Protein 4I5U (pdb70)

Sequence (358 aa):
GGNPFEGVQLWANNNYYRRSSEVHTLAIPQITDPALRAAASSAAAEVPPSFLWLDTLDKTPLLMEQTLADIRTANKNGGNYAGQFVVYDLPDRDCAALASNGEYSIADGGVAKYKKNYIDTIRQIVVEYSSDIRTLLVIEPDSLANLVTNNLGTPKCANAQSSAYLECIINYAVTQLNLPNVAMYLLDAGHAGWLGWPANLDPAAQLFANVYKNASSPRALRGLATNVANNYNAWSIASPPPYTSPNPNYDEKKHYIEAFAPPLLRNQGFDAKFIVDTGRNGKQPTGQLEEWGHWCNVKGTGFGVRPTANTGHELVDAFVWVKPGGESDGTSDPSAPRFDPHCALPDALQPAPQAGAWFQAYFVQLLTNANPSFL

Nearest PDB structures (foldseek):
  4i5u-assembly1_A  TM=1.003E+00  e=3.311E-80  Mycothermus thermophilus
  4i5r-assembly1_A  TM=1.001E+00  e=5.195E-76  Mycothermus thermophilus
  1oc7-assembly1_A  TM=9.992E-01  e=8.477E-64  Mycothermus thermophilus
  4a05-assembly1_A  TM=9.910E-01  e=1.352E-62  Thermochaetoides thermophila
  2bvw-assembly2_B  TM=9.917E-01  e=2.026E-61  Mycothermus thermophilus

Organism: Hypocrea jecorina (NCBI:txid51453)

Radius of gyration: 19.01 Å; Cα contacts (8 Å, |Δi|>4): 804; chains: 1; bounding box: 44×48×46 Å

Structure (mmCIF, N/CA/C/O backbone):
data_4I5U
#
_entry.id   4I5U
#
_cell.length_a   158.599
_cell.length_b   45.414
_cell.length_c   58.194
_cell.angle_alpha   90.000
_cell.angle_beta   95.470
_cell.angle_gamma   90.000
#
_symmetry.space_group_name_H-M   'C 1 2 1'
#
loop_
_entity.id
_entity.type
_entity.pdbx_description
1 polymer 'Chimeric cel6A'
2 non-polymer 'ACETATE ION'
3 non-polymer 1,2-ETHANEDIOL
4 non-polymer 'TETRAETHYLENE GLYCOL'
5 non-polymer 'TRIETHYLENE GLYCOL'
6 water water
#
loop_
_atom_site.group_PDB
_atom_site.id
_atom_site.type_symbol
_atom_site.label_atom_id
_atom_site.label_alt_id
_atom_site.label_comp_id
_atom_site.label_asym_id
_atom_site.label_entity_id
_atom_site.label_seq_id
_atom_site.pdbx_PDB_ins_code
_atom_site.Cartn_x
_atom_site.Cartn_y
_atom_site.Cartn_z
_atom_site.occupancy
_atom_site.B_iso_or_equiv
_atom_site.auth_seq_id
_atom_site.auth_comp_id
_atom_site.auth_asym_id
_atom_site.auth_atom_id
_atom_site.pdbx_PDB_model_num
ATOM 1 N N A GLY A 1 1 ? -15.319 -12.565 -7.669 0.50 22.31 90 GLY A N 1
ATOM 2 N N B GLY A 1 1 ? -14.327 -13.745 -7.654 0.50 19.34 90 GLY A N 1
ATOM 3 C CA A GLY A 1 1 ? -15.673 -13.980 -7.314 0.50 21.91 90 GLY A CA 1
ATOM 4 C CA B GLY A 1 1 ? -15.778 -13.653 -7.311 0.50 19.91 90 GLY A CA 1
ATOM 5 C C A GLY A 1 1 ? -15.944 -14.191 -5.807 0.50 17.76 90 GLY A C 1
ATOM 6 C C B GLY A 1 1 ? -16.017 -14.063 -5.841 0.50 17.39 90 GLY A C 1
ATOM 7 O O A GLY A 1 1 ? -16.716 -15.107 -5.452 0.50 19.88 90 GLY A O 1
ATOM 8 O O B GLY A 1 1 ? -16.763 -15.009 -5.536 0.50 19.45 90 GLY A O 1
ATOM 9 N N . ASN A 1 2 ? -15.351 -13.329 -4.967 1.00 15.43 91 ASN A N 1
ATOM 10 C CA . ASN A 1 2 ? -15.448 -13.546 -3.506 1.00 12.08 91 ASN A CA 1
ATOM 11 C C . ASN A 1 2 ? -16.895 -13.071 -3.172 1.00 12.52 91 ASN A C 1
ATOM 12 O O . ASN A 1 2 ? -17.206 -11.882 -3.306 1.00 13.13 91 ASN A O 1
ATOM 17 N N . PRO A 1 3 ? -17.768 -13.984 -2.680 1.00 11.62 92 PRO A N 1
ATOM 18 C CA . PRO A 1 3 ? -19.143 -13.554 -2.324 1.00 11.74 92 PRO A CA 1
ATOM 19 C C . PRO A 1 3 ? -19.215 -12.632 -1.177 1.00 11.74 92 PRO A C 1
ATOM 20 O O . PRO A 1 3 ? -20.308 -12.063 -0.960 1.00 12.33 92 PRO A O 1
ATOM 24 N N . PHE A 1 4 ? -18.155 -12.412 -0.414 1.00 10.73 93 PHE A N 1
ATOM 25 C CA . PHE A 1 4 ? -18.170 -11.461 0.662 1.00 11.53 93 PHE A CA 1
ATOM 26 C C . PHE A 1 4 ? -17.798 -10.051 0.202 1.00 12.40 93 PHE A C 1
ATOM 27 O O . PHE A 1 4 ? -17.835 -9.107 0.999 1.00 14.75 93 PHE A O 1
ATOM 35 N N . GLU A 1 5 ? -17.299 -9.972 -1.000 1.00 14.53 94 GLU A N 1
ATOM 36 C CA . GLU A 1 5 ? -16.915 -8.636 -1.508 1.00 17.08 94 GLU A CA 1
ATOM 37 C C . GLU A 1 5 ? -18.218 -7.968 -2.117 1.00 14.34 94 GLU A C 1
ATOM 38 O O . GLU A 1 5 ? -19.086 -8.566 -2.711 1.00 19.21 94 GLU A O 1
ATOM 44 N N . GLY A 1 6 ? -18.351 -6.665 -1.812 1.00 20.16 95 GLY A N 1
ATOM 45 C CA . GLY A 1 6 ? -19.451 -5.849 -2.397 1.00 20.63 95 GLY A CA 1
ATOM 46 C C . GLY A 1 6 ? -20.725 -5.831 -1.553 1.00 21.24 95 GLY A C 1
ATOM 47 O O . GLY A 1 6 ? -21.823 -5.370 -1.994 1.00 22.36 95 GLY A O 1
ATOM 48 N N . VAL A 1 7 ? -20.675 -6.518 -0.380 1.00 16.31 96 VAL A N 1
ATOM 49 C CA . VAL A 1 7 ? -21.853 -6.600 0.484 1.00 14.61 96 VAL A CA 1
ATOM 50 C C . VAL A 1 7 ? -21.474 -6.321 1.927 1.00 13.73 96 VAL A C 1
ATOM 51 O O . VAL A 1 7 ? -20.290 -6.567 2.384 1.00 14.51 96 VAL A O 1
ATOM 55 N N . GLN A 1 8 ? -22.417 -5.862 2.739 1.00 11.45 97 GLN A N 1
ATOM 56 C CA . GLN A 1 8 ? -22.289 -5.901 4.131 1.00 11.84 97 GLN A CA 1
ATOM 57 C C . GLN A 1 8 ? -22.852 -7.200 4.660 1.00 9.78 97 GLN A C 1
ATOM 58 O O . GLN A 1 8 ? -23.678 -7.852 3.964 1.00 11.00 97 GLN A O 1
ATOM 64 N N . LEU A 1 9 ? -22.616 -7.541 5.890 1.00 9.22 98 LEU A N 1
ATOM 65 C CA . LEU A 1 9 ? -23.109 -8.787 6.529 1.00 8.78 98 LEU A CA 1
ATOM 66 C C . LEU A 1 9 ? -24.161 -8.386 7.482 1.00 9.83 98 LEU A C 1
ATOM 67 O O . LEU A 1 9 ? -23.963 -7.477 8.352 1.00 10.26 98 LEU A O 1
ATOM 72 N N . TRP A 1 10 ? -25.348 -9.012 7.428 1.00 10.02 99 TRP A N 1
ATOM 73 C CA . TRP A 1 10 ? -26.413 -8.675 8.326 1.00 10.25 99 TRP A CA 1
ATOM 74 C C . TRP A 1 10 ? -26.175 -9.158 9.761 1.00 9.21 99 TRP A C 1
ATOM 75 O O . TRP A 1 10 ? -25.797 -10.342 9.943 1.00 10.45 99 TRP A O 1
ATOM 86 N N . ALA A 1 11 ? -26.347 -8.339 10.745 1.00 9.47 100 ALA A N 1
ATOM 87 C CA . ALA A 1 11 ? -26.310 -8.709 12.148 1.00 10.01 100 ALA A CA 1
ATOM 88 C C . ALA A 1 11 ? -27.716 -9.048 12.517 1.00 10.19 100 ALA A C 1
ATOM 89 O O . ALA A 1 11 ? -28.649 -8.152 12.480 1.00 11.93 100 ALA A O 1
ATOM 91 N N . ASN A 1 12 ? -28.026 -10.288 12.867 1.00 10.36 101 ASN A N 1
ATOM 92 C CA . ASN A 1 12 ? -29.436 -10.706 12.993 1.00 10.77 101 ASN A CA 1
ATOM 93 C C . ASN A 1 12 ? -30.055 -10.357 14.301 1.00 10.86 101 ASN A C 1
ATOM 94 O O . ASN A 1 12 ? -29.381 -10.133 15.328 1.00 10.97 101 ASN A O 1
ATOM 99 N N . ASN A 1 13 ? -31.383 -10.169 14.220 1.00 12.13 102 ASN A N 1
ATOM 100 C CA A ASN A 1 13 ? -32.137 -9.843 15.460 0.50 13.84 102 ASN A CA 1
ATOM 101 C CA B ASN A 1 13 ? -32.111 -9.766 15.392 0.50 12.34 102 ASN A CA 1
ATOM 102 C C . ASN A 1 13 ? -32.265 -10.877 16.480 1.00 12.90 102 ASN A C 1
ATOM 103 O O . ASN A 1 13 ? -32.620 -10.560 17.639 1.00 13.99 102 ASN A O 1
ATOM 112 N N . TYR A 1 14 ? -32.021 -12.134 16.176 1.00 12.59 103 TYR A N 1
ATOM 113 C CA . TYR A 1 14 ? -32.097 -13.198 17.171 1.00 12.01 103 TYR A CA 1
ATOM 114 C C . TYR A 1 14 ? -30.963 -13.034 18.200 1.00 12.26 103 TYR A C 1
ATOM 115 O O . TYR A 1 14 ? -31.134 -12.975 19.408 1.00 13.12 103 TYR A O 1
ATOM 124 N N . TYR A 1 15 ? -29.734 -12.916 17.700 1.00 11.45 104 TYR A N 1
ATOM 125 C CA . TYR A 1 15 ? -28.569 -12.642 18.576 1.00 10.74 104 TYR A CA 1
ATOM 126 C C . TYR A 1 15 ? -28.716 -11.300 19.261 1.00 10.43 104 TYR A C 1
ATOM 127 O O . TYR A 1 15 ? -28.432 -11.181 20.433 1.00 11.11 104 TYR A O 1
ATOM 136 N N . ARG A 1 16 ? -29.144 -10.300 18.522 1.00 11.43 105 ARG A N 1
ATOM 137 C CA A ARG A 1 16 ? -29.302 -8.989 19.188 0.50 11.96 105 ARG A CA 1
ATOM 138 C CA B ARG A 1 16 ? -29.366 -8.975 19.161 0.50 11.77 105 ARG A CA 1
ATOM 139 C C . ARG A 1 16 ? -30.287 -9.087 20.326 1.00 12.48 105 ARG A C 1
ATOM 140 O O . ARG A 1 16 ? -30.056 -8.470 21.370 1.00 12.77 105 ARG A O 1
ATOM 155 N N . SER A 1 17 ? -31.363 -9.827 20.130 1.00 12.71 106 SER A N 1
ATOM 156 C CA A SER A 1 17 ? -32.382 -9.950 21.239 0.50 13.33 106 SER A CA 1
ATOM 157 C CA B SER A 1 17 ? -32.366 -9.955 21.244 0.50 13.37 106 SER A CA 1
ATOM 158 C C . SER A 1 17 ? -31.804 -10.741 22.366 1.00 13.37 106 SER A C 1
ATOM 159 O O . SER A 1 17 ? -32.124 -10.443 23.561 1.00 13.99 106 SER A O 1
ATOM 164 N N . GLU A 1 18 ? -30.957 -11.779 22.143 1.00 12.96 107 GLU A N 1
ATOM 165 C CA . GLU A 1 18 ? -30.339 -12.429 23.307 1.00 13.11 107 GLU A CA 1
ATOM 166 C C . GLU A 1 18 ? -29.498 -11.440 24.078 1.00 11.84 107 GLU A C 1
ATOM 167 O O . GLU A 1 18 ? -29.526 -11.394 25.294 1.00 13.12 107 GLU A O 1
ATOM 173 N N . VAL A 1 19 ? -28.696 -10.595 23.395 1.00 12.57 108 VAL A N 1
ATOM 174 C CA . VAL A 1 19 ? -27.824 -9.680 24.091 1.00 12.39 108 VAL A CA 1
ATOM 175 C C . VAL A 1 19 ? -28.722 -8.663 24.917 1.00 12.39 108 VAL A C 1
ATOM 176 O O . VAL A 1 19 ? -28.426 -8.370 26.070 1.00 13.38 108 VAL A O 1
ATOM 180 N N . HIS A 1 20 ? -29.644 -8.053 24.195 1.00 12.39 109 HIS A N 1
ATOM 181 C CA . HIS A 1 20 ? -30.443 -6.972 24.807 1.00 14.09 109 HIS A CA 1
ATOM 182 C C . HIS A 1 20 ? -31.408 -7.480 25.840 1.00 14.41 109 HIS A C 1
ATOM 183 O O . HIS A 1 20 ? -31.602 -6.752 26.861 1.00 18.67 109 HIS A O 1
ATOM 190 N N . THR A 1 21 ? -32.046 -8.621 25.684 1.00 15.06 110 THR A N 1
ATOM 191 C CA . THR A 1 21 ? -33.025 -9.090 26.669 1.00 18.44 110 THR A CA 1
ATOM 192 C C . THR A 1 21 ? -32.460 -9.896 27.736 1.00 16.68 110 THR A C 1
ATOM 193 O O . THR A 1 21 ? -32.954 -9.913 28.866 1.00 19.52 110 THR A O 1
ATOM 197 N N . LEU A 1 22 ? -31.351 -10.671 27.464 1.00 16.12 111 LEU A N 1
ATOM 198 C CA . LEU A 1 22 ? -30.796 -11.581 28.460 1.00 15.84 111 LEU A CA 1
ATOM 199 C C . LEU A 1 22 ? -29.536 -11.125 29.052 1.00 16.35 111 LEU A C 1
ATOM 200 O O . LEU A 1 22 ? -29.353 -11.196 30.276 1.00 18.83 111 LEU A O 1
ATOM 205 N N . ALA A 1 23 ? -28.642 -10.521 28.259 1.00 13.41 112 ALA A N 1
ATOM 206 C CA . ALA A 1 23 ? -27.343 -10.184 28.771 1.00 12.91 112 ALA A CA 1
ATOM 207 C C . ALA A 1 23 ? -27.255 -8.837 29.430 1.00 13.96 112 ALA A C 1
ATOM 208 O O . ALA A 1 23 ? -26.720 -8.751 30.551 1.00 15.73 112 ALA A O 1
ATOM 210 N N . ILE A 1 24 ? -27.584 -7.802 28.705 1.00 14.45 113 ILE A N 1
ATOM 211 C CA . ILE A 1 24 ? -27.405 -6.418 29.224 1.00 15.20 113 ILE A CA 1
ATOM 212 C C . ILE A 1 24 ? -28.114 -6.159 30.603 1.00 15.66 113 ILE A C 1
ATOM 213 O O . ILE A 1 24 ? -27.456 -5.570 31.475 1.00 16.65 113 ILE A O 1
ATOM 218 N N . PRO A 1 25 ? -29.304 -6.760 30.784 1.00 15.74 114 PRO A N 1
ATOM 219 C CA . PRO A 1 25 ? -29.931 -6.507 32.129 1.00 16.50 114 PRO A CA 1
ATOM 220 C C . PRO A 1 25 ? -29.151 -7.137 33.248 1.00 20.57 114 PRO A C 1
ATOM 221 O O . PRO A 1 25 ? -29.403 -6.740 34.431 1.00 22.54 114 PRO A O 1
ATOM 225 N N . GLN A 1 26 ? -28.220 -8.053 33.023 1.00 19.11 115 GLN A N 1
ATOM 226 C CA . GLN A 1 26 ? -27.387 -8.611 34.030 1.00 18.84 115 GLN A CA 1
ATOM 227 C C . GLN A 1 26 ? -26.064 -7.887 34.191 1.00 22.07 115 GLN A C 1
ATOM 228 O O . GLN A 1 26 ? -25.247 -8.276 35.043 1.00 27.37 115 GLN A O 1
ATOM 234 N N . ILE A 1 27 ? -25.790 -6.844 33.401 1.00 18.64 116 ILE A N 1
ATOM 235 C CA . ILE A 1 27 ? -24.494 -6.225 33.507 1.00 18.08 116 ILE A CA 1
ATOM 236 C C . ILE A 1 27 ? -24.682 -4.845 34.169 1.00 20.06 116 ILE A C 1
ATOM 237 O O . ILE A 1 27 ? -25.437 -4.033 33.665 1.00 21.30 116 ILE A O 1
ATOM 242 N N . THR A 1 28 ? -23.959 -4.638 35.246 1.00 23.56 117 THR A N 1
ATOM 243 C CA . THR A 1 28 ? -24.080 -3.287 35.912 1.00 24.67 117 THR A CA 1
ATOM 244 C C . THR A 1 28 ? -23.103 -2.212 35.399 1.00 25.09 117 THR A C 1
ATOM 245 O O . THR A 1 28 ? -23.437 -0.998 35.280 1.00 29.22 117 THR A O 1
ATOM 249 N N . ASP A 1 29 ? -21.915 -2.632 35.037 1.00 24.66 118 ASP A N 1
ATOM 250 C CA . ASP A 1 29 ? -20.890 -1.706 34.661 1.00 24.43 118 ASP A CA 1
ATOM 251 C C . ASP A 1 29 ? -21.262 -0.984 33.330 1.00 25.36 118 ASP A C 1
ATOM 252 O O . ASP A 1 29 ? -21.511 -1.646 32.287 1.00 22.11 118 ASP A O 1
ATOM 257 N N . PRO A 1 30 ? -21.289 0.361 33.300 1.00 22.45 119 PRO A N 1
ATOM 258 C CA . PRO A 1 30 ? -21.696 1.044 32.074 1.00 23.09 119 PRO A CA 1
ATOM 259 C C . PRO A 1 30 ? -20.787 0.764 30.913 1.00 20.89 119 PRO A C 1
ATOM 260 O O . PRO A 1 30 ? -21.285 0.616 29.800 1.00 21.85 119 PRO A O 1
ATOM 264 N N . ALA A 1 31 ? -19.472 0.673 31.118 1.00 21.60 120 ALA A N 1
ATOM 265 C CA . ALA A 1 31 ? -18.600 0.403 30.010 1.00 20.75 120 ALA A CA 1
ATOM 266 C C . ALA A 1 31 ? -18.863 -1.003 29.441 1.00 18.46 120 ALA A C 1
ATOM 267 O O . ALA A 1 31 ? -18.791 -1.201 28.220 1.00 18.32 120 ALA A O 1
ATOM 269 N N . LEU A 1 32 ? -19.050 -2.019 30.296 1.00 17.76 121 LEU A N 1
ATOM 270 C CA . LEU A 1 32 ? -19.351 -3.354 29.789 1.00 16.39 121 LEU A CA 1
ATOM 271 C C . LEU A 1 32 ? -20.697 -3.457 29.144 1.00 15.98 121 LEU A C 1
ATOM 272 O O . LEU A 1 32 ? -20.840 -4.167 28.146 1.00 14.94 121 LEU A O 1
ATOM 277 N N . ARG A 1 33 ? -21.708 -2.657 29.593 1.00 16.19 122 ARG A N 1
ATOM 278 C CA . ARG A 1 33 ? -22.963 -2.649 28.915 1.00 15.59 122 ARG A CA 1
ATOM 279 C C . ARG A 1 33 ? -22.813 -2.073 27.504 1.00 16.50 122 ARG A C 1
ATOM 280 O O . ARG A 1 33 ? -23.422 -2.594 26.583 1.00 15.00 122 ARG A O 1
ATOM 288 N N . ALA A 1 34 ? -22.029 -1.011 27.357 1.00 16.44 123 ALA A N 1
ATOM 289 C CA . ALA A 1 34 ? -21.854 -0.471 26.031 1.00 16.30 123 ALA A CA 1
ATOM 290 C C . ALA A 1 34 ? -21.093 -1.444 25.124 1.00 14.65 123 ALA A C 1
ATOM 291 O O . ALA A 1 34 ? -21.427 -1.586 23.955 1.00 15.11 123 ALA A O 1
ATOM 293 N N . ALA A 1 35 ? -20.070 -2.067 25.726 1.00 13.97 124 ALA A N 1
ATOM 294 C CA . ALA A 1 35 ? -19.365 -3.144 24.969 1.00 13.43 124 ALA A CA 1
ATOM 295 C C . ALA A 1 35 ? -20.327 -4.274 24.494 1.00 13.32 124 ALA A C 1
ATOM 296 O O . ALA A 1 35 ? -20.229 -4.730 23.375 1.00 12.30 124 ALA A O 1
ATOM 298 N N . ALA A 1 36 ? -21.250 -4.696 25.345 1.00 12.72 125 ALA A N 1
ATOM 299 C CA . ALA A 1 36 ? -22.209 -5.714 24.978 1.00 11.10 125 ALA A CA 1
ATOM 300 C C . ALA A 1 36 ? -23.085 -5.283 23.882 1.00 11.79 125 ALA A C 1
ATOM 301 O O . ALA A 1 36 ? -23.358 -6.035 22.945 1.00 12.73 125 ALA A O 1
ATOM 303 N N . SER A 1 37 ? -23.534 -4.002 23.922 1.00 13.40 126 SER A N 1
ATOM 304 C CA A SER A 1 37 ? -24.404 -3.518 22.837 0.50 13.38 126 SER A CA 1
ATOM 305 C CA B SER A 1 37 ? -24.361 -3.416 22.821 0.50 13.53 126 SER A CA 1
ATOM 306 C C . SER A 1 37 ? -23.623 -3.479 21.529 1.00 12.36 126 SER A C 1
ATOM 307 O O . SER A 1 37 ? -24.194 -3.788 20.487 1.00 14.45 126 SER A O 1
ATOM 312 N N . ALA A 1 38 ? -22.354 -3.148 21.603 1.00 11.89 127 ALA A N 1
ATOM 313 C CA . ALA A 1 38 ? -21.566 -3.114 20.364 1.00 11.74 127 ALA A CA 1
ATOM 314 C C . ALA A 1 38 ? -21.416 -4.542 19.839 1.00 10.26 127 ALA A C 1
ATOM 315 O O . ALA A 1 38 ? -21.442 -4.812 18.637 1.00 10.51 127 ALA A O 1
ATOM 317 N N . ALA A 1 39 ? -21.095 -5.535 20.721 1.00 9.94 128 ALA A N 1
ATOM 318 C CA . ALA A 1 39 ? -20.968 -6.908 20.274 0.99 9.81 128 ALA A CA 1
ATOM 319 C C . ALA A 1 39 ? -22.203 -7.400 19.540 1.00 10.44 128 ALA A C 1
ATOM 320 O O . ALA A 1 39 ? -22.126 -8.197 18.594 1.00 10.65 128 ALA A O 1
ATOM 322 N N . ALA A 1 40 ? -23.420 -6.955 20.004 1.00 10.57 129 ALA A N 1
ATOM 323 C CA . ALA A 1 40 ? -24.651 -7.361 19.342 1.00 12.26 129 ALA A CA 1
ATOM 324 C C . ALA A 1 40 ? -24.803 -6.815 17.988 1.00 10.84 129 ALA A C 1
ATOM 325 O O . ALA A 1 40 ? -25.668 -7.236 17.205 1.00 13.04 129 ALA A O 1
ATOM 327 N N . GLU A 1 41 ? -23.979 -5.814 17.597 1.00 10.58 130 GLU A N 1
ATOM 328 C CA . GLU A 1 41 ? -23.987 -5.270 16.234 1.00 11.35 130 GLU A CA 1
ATOM 329 C C . GLU A 1 41 ? -22.981 -5.885 15.315 1.00 9.84 130 GLU A C 1
ATOM 330 O O . GLU A 1 41 ? -22.910 -5.535 14.106 1.00 10.70 130 GLU A O 1
ATOM 336 N N . VAL A 1 42 ? -22.168 -6.843 15.817 1.00 9.60 131 VAL A N 1
ATOM 337 C CA . VAL A 1 42 ? -21.170 -7.519 14.963 1.00 8.92 131 VAL A CA 1
ATOM 338 C C . VAL A 1 42 ? -21.907 -8.672 14.268 1.00 9.18 131 VAL A C 1
ATOM 339 O O . VAL A 1 42 ? -22.539 -9.496 14.980 1.00 10.00 131 VAL A O 1
ATOM 343 N N A PRO A 1 43 ? -21.877 -8.762 12.974 0.50 8.58 132 PRO A N 1
ATOM 344 N N B PRO A 1 43 ? -21.800 -8.778 12.957 0.50 7.97 132 PRO A N 1
ATOM 345 C CA A PRO A 1 43 ? -22.770 -9.809 12.291 0.50 9.40 132 PRO A CA 1
ATOM 346 C CA B PRO A 1 43 ? -22.559 -9.825 12.248 0.50 8.36 132 PRO A CA 1
ATOM 347 C C A PRO A 1 43 ? -22.248 -11.255 12.316 0.50 9.15 132 PRO A C 1
ATOM 348 C C B PRO A 1 43 ? -22.030 -11.182 12.643 0.50 7.11 132 PRO A C 1
ATOM 349 O O A PRO A 1 43 ? -21.313 -11.594 11.643 0.50 10.30 132 PRO A O 1
ATOM 350 O O B PRO A 1 43 ? -20.851 -11.435 12.490 0.50 6.71 132 PRO A O 1
ATOM 357 N N . SER A 1 44 ? -22.977 -12.090 12.982 1.00 8.59 133 SER A N 1
ATOM 358 C CA . SER A 1 44 ? -22.632 -13.530 13.172 1.00 7.79 133 SER A CA 1
ATOM 359 C C . SER A 1 44 ? -23.662 -14.366 12.472 1.00 8.09 133 SER A C 1
ATOM 360 O O . SER A 1 44 ? -24.838 -13.964 12.194 1.00 8.97 133 SER A O 1
ATOM 363 N N . PHE A 1 45 ? -23.314 -15.633 12.200 1.00 7.44 134 PHE A N 1
ATOM 364 C CA . PHE A 1 45 ? -24.238 -16.539 11.519 1.00 6.53 134 PHE A CA 1
ATOM 365 C C . PHE A 1 45 ? -25.397 -16.946 12.391 1.00 6.37 134 PHE A C 1
ATOM 366 O O . PHE A 1 45 ? -25.260 -17.100 13.631 1.00 7.34 134 PHE A O 1
ATOM 374 N N . LEU A 1 46 ? -26.538 -17.158 11.734 1.00 6.74 135 LEU A N 1
ATOM 375 C CA . LEU A 1 46 ? -27.769 -17.702 12.442 1.00 7.09 135 LEU A CA 1
ATOM 376 C C . LEU A 1 46 ? -27.814 -19.198 12.121 1.00 6.86 135 LEU A C 1
ATOM 377 O O . LEU A 1 46 ? -27.742 -19.631 10.960 1.00 7.63 135 LEU A O 1
ATOM 382 N N . TRP A 1 47 ? -27.919 -20.016 13.166 1.00 7.08 136 TRP A N 1
ATOM 383 C CA . TRP A 1 47 ? -27.888 -21.474 13.025 1.00 6.94 136 TRP A CA 1
ATOM 384 C C . TRP A 1 47 ? -29.235 -22.071 12.827 1.00 6.93 136 TRP A C 1
ATOM 385 O O . TRP A 1 47 ? -30.140 -21.857 13.654 1.00 8.96 136 TRP A O 1
ATOM 396 N N . LEU A 1 48 ? -29.399 -22.858 11.805 1.00 7.06 137 LEU A N 1
ATOM 397 C CA . LEU A 1 48 ? -30.641 -23.556 11.522 1.00 8.19 137 LEU A CA 1
ATOM 398 C C . LEU A 1 48 ? -30.526 -24.945 11.983 1.00 7.54 137 LEU A C 1
ATOM 399 O O . LEU A 1 48 ? -30.516 -25.924 11.195 1.00 9.97 137 LEU A O 1
ATOM 404 N N . ASP A 1 49 ? -30.475 -25.145 13.295 1.00 7.56 138 ASP A N 1
ATOM 405 C CA . ASP A 1 49 ? -30.127 -26.456 13.834 1.00 8.24 138 ASP A CA 1
ATOM 406 C C . ASP A 1 49 ? -31.344 -27.336 14.057 1.00 8.58 138 ASP A C 1
ATOM 407 O O . ASP A 1 49 ? -31.112 -28.505 14.465 1.00 10.53 138 ASP A O 1
ATOM 412 N N . THR A 1 50 ? -32.526 -26.887 13.758 1.00 8.59 139 THR A N 1
ATOM 413 C CA . THR A 1 50 ? -33.759 -27.731 13.736 1.00 8.96 139 THR A CA 1
ATOM 414 C C . THR A 1 50 ? -34.587 -27.272 12.564 1.00 9.02 139 THR A C 1
ATOM 415 O O . THR A 1 50 ? -34.456 -26.106 12.115 1.00 9.29 139 THR A O 1
ATOM 419 N N . LEU A 1 51 ? -35.557 -28.086 12.146 1.00 9.31 140 LEU A N 1
ATOM 420 C CA . LEU A 1 51 ? -36.516 -27.617 11.152 1.00 9.38 140 LEU A CA 1
ATOM 421 C C . LEU A 1 51 ? -37.276 -26.427 11.680 1.00 9.69 140 LEU A C 1
ATOM 422 O O . LEU A 1 51 ? -37.696 -25.542 10.917 1.00 9.72 140 LEU A O 1
ATOM 427 N N . ASP A 1 52 ? -37.588 -26.426 12.975 1.00 11.17 141 ASP A N 1
ATOM 428 C CA . ASP A 1 52 ? -38.321 -25.279 13.569 1.00 12.18 141 ASP A CA 1
ATOM 429 C C . ASP A 1 52 ? -37.547 -24.040 13.560 1.00 12.56 141 ASP A C 1
ATOM 430 O O . ASP A 1 52 ? -38.193 -22.970 13.858 1.00 13.19 141 ASP A O 1
ATOM 435 N N . LYS A 1 53 ? -36.305 -23.993 13.153 1.00 10.90 142 LYS A N 1
ATOM 436 C CA . LYS A 1 53 ? -35.572 -22.716 12.928 1.00 11.63 142 LYS A CA 1
ATOM 437 C C . LYS A 1 53 ? -35.688 -22.236 11.589 1.00 11.41 142 LYS A C 1
ATOM 438 O O . LYS A 1 53 ? -35.300 -21.053 11.303 1.00 12.08 142 LYS A O 1
ATOM 444 N N . THR A 1 54 ? -36.224 -22.988 10.647 1.00 10.81 143 THR A N 1
ATOM 445 C CA . THR A 1 54 ? -36.333 -22.485 9.297 1.00 12.61 143 THR A CA 1
ATOM 446 C C . THR A 1 54 ? -37.242 -21.284 9.166 1.00 12.53 143 THR A C 1
ATOM 447 O O . THR A 1 54 ? -36.905 -20.393 8.365 1.00 13.20 143 THR A O 1
ATOM 451 N N . PRO A 1 55 ? -38.275 -21.107 9.923 1.00 11.03 144 PRO A N 1
ATOM 452 C CA . PRO A 1 55 ? -39.017 -19.829 9.897 1.00 12.51 144 PRO A CA 1
ATOM 453 C C . PRO A 1 55 ? -38.156 -18.702 10.242 1.00 12.11 144 PRO A C 1
ATOM 454 O O . PRO A 1 55 ? -38.439 -17.541 9.789 1.00 12.74 144 PRO A O 1
ATOM 458 N N . LEU A 1 56 ? -37.185 -18.848 11.137 1.00 10.41 145 LEU A N 1
ATOM 459 C CA A LEU A 1 56 ? -36.202 -17.787 11.544 0.50 11.28 145 LEU A CA 1
ATOM 460 C CA B LEU A 1 56 ? -36.426 -17.766 11.547 0.50 10.79 145 LEU A CA 1
ATOM 461 C C . LEU A 1 56 ? -35.420 -17.433 10.379 1.00 10.27 145 LEU A C 1
ATOM 462 O O . LEU A 1 56 ? -35.081 -16.229 10.185 1.00 10.83 145 LEU A O 1
ATOM 471 N N . MET A 1 57 ? -35.013 -18.344 9.491 1.00 9.61 146 MET A N 1
ATOM 472 C CA . MET A 1 57 ? -34.252 -18.004 8.274 1.00 9.28 146 MET A CA 1
ATOM 473 C C . MET A 1 57 ? -35.175 -17.095 7.411 1.00 9.23 146 MET A C 1
ATOM 474 O O . MET A 1 57 ? -34.692 -16.087 6.905 1.00 9.14 146 MET A O 1
ATOM 479 N N . GLU A 1 58 ? -36.427 -17.477 7.248 1.00 8.35 147 GLU A N 1
ATOM 480 C CA . GLU A 1 58 ? -37.316 -16.684 6.424 1.00 8.74 147 GLU A CA 1
ATOM 481 C C . GLU A 1 58 ? -37.513 -15.299 7.028 1.00 9.00 147 GLU A C 1
ATOM 482 O O . GLU A 1 58 ? -37.497 -14.324 6.220 1.00 9.90 147 GLU A O 1
ATOM 488 N N . GLN A 1 59 ? -37.708 -15.175 8.311 1.00 9.74 148 GLN A N 1
ATOM 489 C CA . GLN A 1 59 ? -37.870 -13.859 8.918 1.00 9.88 148 GLN A CA 1
ATOM 490 C C . GLN A 1 59 ? -36.627 -13.048 8.765 1.00 8.87 148 GLN A C 1
ATOM 491 O O . GLN A 1 59 ? -36.722 -11.801 8.564 1.00 9.87 148 GLN A O 1
ATOM 497 N N . THR A 1 60 ? -35.445 -13.632 8.879 1.00 8.67 149 THR A N 1
ATOM 498 C CA . THR A 1 60 ? -34.234 -12.917 8.772 1.00 8.58 149 THR A CA 1
ATOM 499 C C . THR A 1 60 ? -34.063 -12.365 7.350 1.00 8.53 149 THR A C 1
ATOM 500 O O . THR A 1 60 ? -33.697 -11.178 7.128 1.00 8.93 149 THR A O 1
ATOM 504 N N . LEU A 1 61 ? -34.352 -13.177 6.334 1.00 8.28 150 LEU A N 1
ATOM 505 C CA . LEU A 1 61 ? -34.256 -12.748 4.961 1.00 7.81 150 LEU A CA 1
ATOM 506 C C . LEU A 1 61 ? -35.340 -11.702 4.697 1.00 7.92 150 LEU A C 1
ATOM 507 O O . LEU A 1 61 ? -35.043 -10.743 3.908 1.00 9.36 150 LEU A O 1
ATOM 512 N N . ALA A 1 62 ? -36.511 -11.792 5.295 1.00 8.06 151 ALA A N 1
ATOM 513 C CA . ALA A 1 62 ? -37.483 -10.675 5.118 1.00 8.99 151 ALA A CA 1
ATOM 514 C C . ALA A 1 62 ? -36.922 -9.409 5.700 1.00 9.29 151 ALA A C 1
ATOM 515 O O . ALA A 1 62 ? -37.111 -8.307 5.060 1.00 9.41 151 ALA A O 1
ATOM 517 N N . ASP A 1 63 ? -36.254 -9.438 6.845 1.00 9.18 152 ASP A N 1
ATOM 518 C CA . ASP A 1 63 ? -35.662 -8.225 7.391 1.00 9.85 152 ASP A CA 1
ATOM 519 C C . ASP A 1 63 ? -34.590 -7.711 6.512 1.00 9.24 152 ASP A C 1
ATOM 520 O O . ASP A 1 63 ? -34.496 -6.459 6.298 1.00 8.97 152 ASP A O 1
ATOM 525 N N . ILE A 1 64 ? -33.778 -8.575 5.874 1.00 8.61 153 ILE A N 1
ATOM 526 C CA . ILE A 1 64 ? -32.775 -8.146 4.962 1.00 8.57 153 ILE A CA 1
ATOM 527 C C . ILE A 1 64 ? -33.367 -7.522 3.698 1.00 8.42 153 ILE A C 1
ATOM 528 O O . ILE A 1 64 ? -32.858 -6.502 3.210 1.00 8.99 153 ILE A O 1
ATOM 533 N N . ARG A 1 65 ? -34.419 -8.1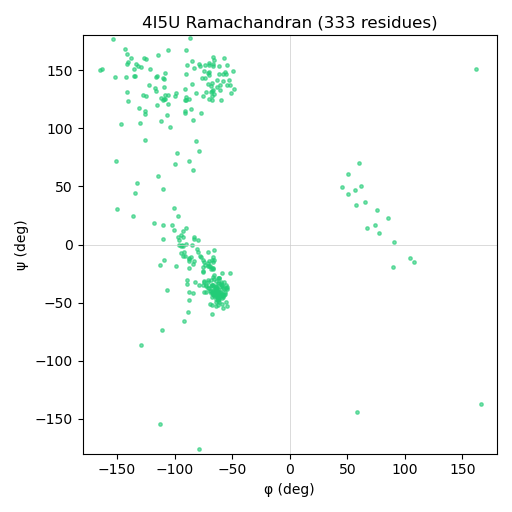06 3.135 1.00 8.07 154 ARG A N 1
ATOM 534 C CA . ARG A 1 65 ? -35.080 -7.538 1.945 1.00 7.96 154 ARG A CA 1
ATOM 535 C C . ARG A 1 65 ? -35.532 -6.093 2.318 1.00 7.90 154 ARG A C 1
ATOM 536 O O . ARG A 1 65 ? -35.322 -5.186 1.508 1.00 8.80 154 ARG A O 1
ATOM 544 N N . THR A 1 66 ? -36.122 -5.885 3.469 1.00 8.63 155 THR A N 1
ATOM 545 C CA . THR A 1 66 ? -36.569 -4.526 3.804 1.00 9.65 155 THR A CA 1
ATOM 546 C C . THR A 1 66 ? -35.341 -3.650 3.856 1.00 9.66 155 THR A C 1
ATOM 547 O O . THR A 1 66 ? -35.336 -2.513 3.284 1.00 10.22 155 THR A O 1
ATOM 551 N N . ALA A 1 67 ? -34.304 -4.045 4.528 1.00 9.79 156 ALA A N 1
ATOM 552 C CA . ALA A 1 67 ? -33.074 -3.211 4.672 1.00 10.18 156 ALA A CA 1
ATOM 553 C C . ALA A 1 67 ? -32.544 -2.935 3.278 1.00 9.98 156 ALA A C 1
ATOM 554 O O . ALA A 1 67 ? -32.156 -1.747 2.995 1.00 11.53 156 ALA A O 1
ATOM 556 N N . ASN A 1 68 ? -32.489 -3.867 2.336 1.00 9.68 157 ASN A N 1
ATOM 557 C CA . ASN A 1 68 ? -31.902 -3.686 1.042 1.00 9.53 157 ASN A CA 1
ATOM 558 C C . ASN A 1 68 ? -32.779 -2.865 0.135 1.00 10.27 157 ASN A C 1
ATOM 559 O O . ASN A 1 68 ? -32.231 -2.072 -0.657 1.00 11.64 157 ASN A O 1
ATOM 564 N N . LYS A 1 69 ? -34.082 -2.975 0.220 1.00 10.18 158 LYS A N 1
ATOM 565 C CA . LYS A 1 69 ? -34.926 -2.045 -0.589 1.00 10.95 158 LYS A CA 1
ATOM 566 C C . LYS A 1 69 ? -34.762 -0.631 -0.067 1.00 11.08 158 LYS A C 1
ATOM 567 O O . LYS A 1 69 ? -35.033 0.311 -0.874 1.00 13.85 158 LYS A O 1
ATOM 573 N N . ASN A 1 70 ? -34.321 -0.424 1.118 1.00 10.53 159 ASN A N 1
ATOM 574 C CA . ASN A 1 70 ? -34.008 0.892 1.730 1.00 11.96 159 ASN A CA 1
ATOM 575 C C . ASN A 1 70 ? -32.555 1.191 1.638 1.00 13.94 159 ASN A C 1
ATOM 576 O O . ASN A 1 70 ? -32.071 2.090 2.343 1.00 17.52 159 ASN A O 1
ATOM 581 N N . GLY A 1 71 ? -31.819 0.631 0.709 1.00 13.54 160 GLY A N 1
ATOM 582 C CA . GLY A 1 71 ? -30.422 1.080 0.432 1.00 15.18 160 GLY A CA 1
ATOM 583 C C . GLY A 1 71 ? -29.392 0.164 0.953 1.00 15.53 160 GLY A C 1
ATOM 584 O O . GLY A 1 71 ? -28.207 0.339 0.669 1.00 17.88 160 GLY A O 1
ATOM 585 N N . GLY A 1 72 ? -29.738 -0.799 1.782 1.00 13.66 161 GLY A N 1
ATOM 586 C CA . GLY A 1 72 ? -28.758 -1.736 2.252 1.00 14.82 161 GLY A CA 1
ATOM 587 C C . GLY A 1 72 ? -28.246 -2.600 1.107 1.00 13.57 161 GLY A C 1
ATOM 588 O O . GLY A 1 72 ? -28.806 -2.757 0.036 1.00 14.49 161 GLY A O 1
ATOM 589 N N . ASN A 1 73 ? -27.105 -3.181 1.404 1.00 13.27 162 ASN A N 1
ATOM 590 C CA . ASN A 1 73 ? -26.473 -4.139 0.558 1.00 14.13 162 ASN A CA 1
ATOM 591 C C . ASN A 1 73 ? -26.071 -5.294 1.453 1.00 12.94 162 ASN A C 1
ATOM 592 O O . ASN A 1 73 ? -24.929 -5.798 1.319 1.00 14.38 162 ASN A O 1
ATOM 597 N N . TYR A 1 74 ? -26.993 -5.829 2.219 1.00 9.79 163 TYR A N 1
ATOM 598 C CA . TYR A 1 74 ? -26.667 -6.915 3.153 1.00 8.79 163 TYR A CA 1
ATOM 599 C C . TYR A 1 74 ? -26.834 -8.252 2.516 1.00 8.19 163 TYR A C 1
ATOM 600 O O . TYR A 1 74 ? -27.728 -8.501 1.727 1.00 9.07 163 TYR A O 1
ATOM 609 N N . ALA A 1 75 ? -25.955 -9.150 2.969 1.00 8.95 164 ALA A N 1
ATOM 610 C CA . ALA A 1 75 ? -26.067 -10.616 2.748 1.00 8.20 164 ALA A CA 1
ATOM 611 C C . ALA A 1 75 ? -26.446 -11.289 4.063 1.00 8.26 164 ALA A C 1
ATOM 612 O O . ALA A 1 75 ? -26.035 -10.894 5.147 1.00 8.98 164 ALA A O 1
ATOM 614 N N . GLY A 1 76 ? -27.200 -12.365 3.888 1.00 8.03 165 GLY A N 1
ATOM 615 C CA . GLY A 1 76 ? -27.559 -13.207 5.062 1.00 8.65 165 GLY A CA 1
ATOM 616 C C . GLY A 1 76 ? -26.484 -14.299 5.270 1.00 7.41 165 GLY A C 1
ATOM 617 O O . GLY A 1 76 ? -25.771 -14.678 4.338 1.00 8.10 165 GLY A O 1
ATOM 618 N N . GLN A 1 77 ? -26.408 -14.727 6.548 1.00 7.38 166 GLN A N 1
ATOM 619 C CA . GLN A 1 77 ? -25.394 -15.738 6.975 1.00 7.26 166 GLN A CA 1
ATOM 620 C C . GLN A 1 77 ? -26.127 -16.798 7.747 1.00 6.41 166 GLN A C 1
ATOM 621 O O . GLN A 1 77 ? -26.659 -16.521 8.828 1.00 6.76 166 GLN A O 1
ATOM 627 N N . PHE A 1 78 ? -26.132 -18.026 7.269 1.00 6.32 167 PHE A N 1
ATOM 628 C CA . PHE A 1 78 ? -26.839 -19.133 7.947 1.00 6.62 167 PHE A CA 1
ATOM 629 C C . PHE A 1 78 ? -25.972 -20.379 7.990 1.00 6.14 167 PHE A C 1
ATOM 630 O O . PHE A 1 78 ? -25.225 -20.675 7.052 1.00 6.72 167 PHE A O 1
ATOM 638 N N . VAL A 1 79 ? -26.215 -21.182 9.029 1.00 5.88 168 VAL A N 1
ATOM 639 C CA . VAL A 1 79 ? -25.610 -22.510 9.166 1.00 6.09 168 VAL A CA 1
ATOM 640 C C . VAL A 1 79 ? -26.671 -23.588 8.940 1.00 6.82 168 VAL A C 1
ATOM 641 O O . VAL A 1 79 ? -27.681 -23.590 9.672 1.00 7.23 168 VAL A O 1
ATOM 645 N N . VAL A 1 80 ? -26.405 -24.487 8.021 1.00 6.44 169 VAL A N 1
ATOM 646 C CA . VAL A 1 80 ? -27.275 -25.681 7.734 1.00 6.96 169 VAL A CA 1
ATOM 647 C C . VAL A 1 80 ? -26.717 -26.807 8.640 1.00 7.04 169 VAL A C 1
ATOM 648 O O . VAL A 1 80 ? -25.521 -27.145 8.514 1.00 7.16 169 VAL A O 1
ATOM 652 N N . TYR A 1 81 ? -27.496 -27.247 9.622 1.00 6.26 170 TYR A N 1
ATOM 653 C CA . TYR A 1 81 ? -26.923 -28.129 10.676 1.00 7.20 170 TYR A CA 1
ATOM 654 C C . TYR A 1 81 ? -28.033 -29.050 11.217 1.00 6.54 170 TYR A C 1
ATOM 655 O O . TYR A 1 81 ? -28.471 -28.915 12.354 1.00 7.62 170 TYR A O 1
ATOM 664 N N . ASP A 1 82 ? -28.437 -30.027 10.392 1.00 6.80 171 ASP A N 1
ATOM 665 C CA . ASP A 1 82 ? -29.479 -30.938 10.837 1.00 7.15 171 ASP A CA 1
ATOM 666 C C . ASP A 1 82 ? -29.351 -32.343 10.230 1.00 7.19 171 ASP A C 1
ATOM 667 O O . ASP A 1 82 ? -30.384 -32.994 10.042 1.00 7.61 171 ASP A O 1
ATOM 672 N N . LEU A 1 83 ? -28.152 -32.811 9.937 1.00 7.04 172 LEU A N 1
ATOM 673 C CA . LEU A 1 83 ? -28.008 -34.179 9.384 1.00 6.93 172 LEU A CA 1
ATOM 674 C C . LEU A 1 83 ? -28.624 -35.182 10.309 1.00 7.37 172 LEU A C 1
ATOM 675 O O . LEU A 1 83 ? -28.580 -35.054 11.535 1.00 7.34 172 LEU A O 1
ATOM 680 N N . PRO A 1 84 ? -29.156 -36.283 9.735 1.00 7.18 173 PRO A N 1
ATOM 681 C CA . PRO A 1 84 ? -29.588 -37.410 10.591 1.00 7.79 173 PRO A CA 1
ATOM 682 C C . PRO A 1 84 ? -28.349 -38.059 11.171 1.00 7.75 173 PRO A C 1
ATOM 683 O O . PRO A 1 84 ? -27.316 -38.126 10.563 1.00 8.42 173 PRO A O 1
ATOM 687 N N . ASP A 1 85 ? -28.540 -38.591 12.399 1.00 7.77 174 ASP A N 1
ATOM 688 C CA . ASP A 1 85 ? -27.384 -39.139 13.173 1.00 8.23 174 ASP A CA 1
ATOM 689 C C . ASP A 1 85 ? -26.243 -38.098 13.227 1.00 8.18 174 ASP A C 1
ATOM 690 O O . ASP A 1 85 ? -25.072 -38.395 13.044 1.00 8.82 174 ASP A O 1
ATOM 695 N N . ARG A 1 86 ? -26.705 -36.865 13.486 1.00 8.45 175 ARG A N 1
ATOM 696 C CA . ARG A 1 86 ? -25.767 -35.700 13.560 1.00 7.82 175 ARG A CA 1
ATOM 697 C C . ARG A 1 86 ? -24.693 -35.935 14.543 1.00 7.65 175 ARG A C 1
ATOM 698 O O . ARG A 1 86 ? -24.920 -36.571 15.631 1.00 8.94 175 ARG A O 1
ATOM 706 N N . ASP A 1 87 ? -23.518 -35.426 14.294 1.00 7.16 176 ASP A N 1
ATOM 707 C CA . ASP A 1 87 ? -22.422 -35.483 15.283 1.00 7.71 176 ASP A CA 1
ATOM 708 C C . ASP A 1 87 ? -22.037 -36.888 15.616 1.00 7.61 176 ASP A C 1
ATOM 709 O O . ASP A 1 87 ? -21.964 -37.248 16.811 1.00 8.73 176 ASP A O 1
ATOM 714 N N . CYS A 1 88 ? -21.782 -37.735 14.593 1.00 7.92 177 CYS A N 1
ATOM 715 C CA . CYS A 1 88 ? -21.744 -39.178 14.842 1.00 8.15 177 CYS A CA 1
ATOM 716 C C . CYS A 1 88 ? -20.666 -39.580 15.821 1.00 9.27 177 CYS A C 1
ATOM 717 O O . CYS A 1 88 ? -20.856 -40.653 16.448 1.00 10.51 177 CYS A O 1
ATOM 720 N N . ALA A 1 89 ? -19.532 -38.883 15.966 1.00 9.37 178 ALA A N 1
ATOM 721 C CA . ALA A 1 89 ? -18.479 -39.368 16.896 1.00 10.79 178 ALA A CA 1
ATOM 722 C C . ALA A 1 89 ? -18.695 -38.749 18.227 1.00 11.26 178 ALA A C 1
ATOM 723 O O . ALA A 1 89 ? -17.911 -39.097 19.199 1.00 13.72 178 ALA A O 1
ATOM 725 N N . ALA A 1 90 ? -19.581 -37.842 18.474 1.00 11.52 179 ALA A N 1
ATOM 726 C CA . ALA A 1 90 ? -19.682 -37.177 19.781 1.00 11.54 179 ALA A CA 1
ATOM 727 C C . ALA A 1 90 ? -20.359 -38.075 20.751 1.00 12.99 179 ALA A C 1
ATOM 728 O O . ALA A 1 90 ? -21.181 -38.949 20.419 1.00 12.59 179 ALA A O 1
ATOM 730 N N . LEU A 1 91 ? -20.042 -37.854 22.049 1.00 12.01 180 LEU A N 1
ATOM 731 C CA . LEU A 1 91 ? -20.659 -38.593 23.134 1.00 14.04 180 LEU A CA 1
ATOM 732 C C . LEU A 1 91 ? -22.111 -38.231 23.380 1.00 14.64 180 LEU A C 1
ATOM 733 O O . LEU A 1 91 ? -22.888 -38.976 23.968 1.00 16.97 180 LEU A O 1
ATOM 738 N N . ALA A 1 92 ? -22.546 -37.091 22.830 1.00 13.43 181 ALA A N 1
ATOM 739 C CA . ALA A 1 92 ? -23.970 -36.688 22.969 1.00 13.00 181 ALA A CA 1
ATOM 740 C C . ALA A 1 92 ? -24.242 -35.842 21.716 1.00 11.40 181 ALA A C 1
ATOM 741 O O . ALA A 1 92 ? -23.365 -35.088 21.283 1.00 13.56 181 ALA A O 1
ATOM 743 N N . SER A 1 93 ? -25.441 -35.949 21.176 1.00 12.06 182 SER A N 1
ATOM 744 C CA . SER A 1 93 ? -25.880 -35.025 20.105 1.00 10.43 182 SER A CA 1
ATOM 745 C C . SER A 1 93 ? -27.266 -34.550 20.379 1.00 11.79 182 SER A C 1
ATOM 746 O O . SER A 1 93 ? -28.143 -35.314 20.837 1.00 12.99 182 SER A O 1
ATOM 749 N N . ASN A 1 94 ? -27.494 -33.320 20.010 1.00 11.25 183 ASN A N 1
ATOM 750 C CA . ASN A 1 94 ? -28.809 -32.714 20.012 1.00 11.78 183 ASN A CA 1
ATOM 751 C C . ASN A 1 94 ? -29.500 -32.845 18.710 1.00 11.72 183 ASN A C 1
ATOM 752 O O . ASN A 1 94 ? -30.604 -32.199 18.559 1.00 14.93 183 ASN A O 1
ATOM 757 N N . GLY A 1 95 ? -28.990 -33.563 17.712 1.00 9.86 184 GLY A N 1
ATOM 758 C CA . GLY A 1 95 ? -29.720 -33.609 16.440 1.00 9.68 184 GLY A CA 1
ATOM 759 C C . GLY A 1 95 ? -31.072 -34.253 16.606 1.00 9.10 184 GLY A C 1
ATOM 760 O O . GLY A 1 95 ? -31.221 -35.285 17.282 1.00 11.74 184 GLY A O 1
ATOM 761 N N . GLU A 1 96 ? -32.056 -33.746 15.945 1.00 9.09 185 GLU A N 1
ATOM 762 C CA . GLU A 1 96 ? -33.418 -34.250 16.057 1.00 9.73 185 GLU A CA 1
ATOM 763 C C . GLU A 1 96 ? -33.699 -35.447 15.170 1.00 10.02 185 GLU A C 1
ATOM 764 O O . GLU A 1 96 ? -34.748 -36.102 15.423 1.00 11.04 185 GLU A O 1
ATOM 770 N N . TYR A 1 97 ? -32.911 -35.751 14.165 1.00 9.03 186 TYR A N 1
ATOM 771 C CA . TYR A 1 97 ? -33.285 -36.849 13.211 1.00 9.29 186 TYR A CA 1
ATOM 772 C C . TYR A 1 97 ? -32.301 -37.969 13.305 1.00 9.36 186 TYR A C 1
ATOM 773 O O . TYR A 1 97 ? -31.116 -37.837 13.547 1.00 10.09 186 TYR A O 1
ATOM 782 N N . SER A 1 98 ? -32.879 -39.190 13.127 1.00 10.18 187 SER A N 1
ATOM 783 C CA . SER A 1 98 ? -32.132 -40.442 13.189 1.00 11.46 187 SER A CA 1
ATOM 784 C C . SER A 1 98 ? -32.172 -41.166 11.864 1.00 9.87 187 SER A C 1
ATOM 785 O O . SER A 1 98 ? -33.299 -41.269 11.282 1.00 10.98 187 SER A O 1
ATOM 788 N N . ILE A 1 99 ? -31.068 -41.670 11.367 1.00 9.29 188 ILE A N 1
ATOM 789 C CA . ILE A 1 99 ? -31.085 -42.387 10.077 1.00 10.42 188 ILE A CA 1
ATOM 790 C C . ILE A 1 99 ? -32.075 -43.543 10.153 1.00 11.82 188 ILE A C 1
ATOM 791 O O . ILE A 1 99 ? -32.851 -43.751 9.168 1.00 13.22 188 ILE A O 1
ATOM 796 N N . ALA A 1 100 ? -32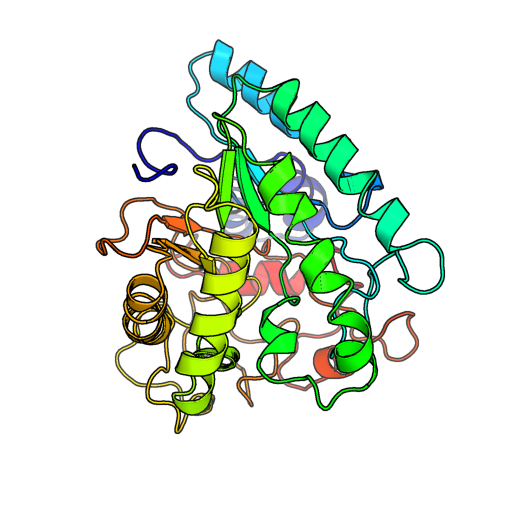.067 -44.266 11.223 1.00 13.00 189 ALA A N 1
ATOM 797 C CA . ALA A 1 100 ? -32.900 -45.493 11.278 1.00 14.11 189 ALA A CA 1
ATOM 798 C C . ALA A 1 100 ? -34.326 -45.161 11.294 1.00 15.62 189 ALA A C 1
ATOM 799 O O . ALA A 1 100 ? -35.133 -46.104 10.878 1.00 21.86 189 ALA A O 1
ATOM 801 N N . ASP A 1 101 ? -34.803 -43.949 11.673 1.00 15.75 190 ASP A N 1
ATOM 802 C CA . ASP A 1 101 ? -36.187 -43.473 11.780 1.00 16.74 190 ASP A CA 1
ATOM 803 C C . ASP A 1 101 ? -36.550 -42.343 10.794 1.00 13.05 190 ASP A C 1
ATOM 804 O O . ASP A 1 101 ? -36.912 -41.230 11.171 1.00 15.17 190 ASP A O 1
ATOM 809 N N . GLY A 1 102 ? -36.410 -42.627 9.526 1.00 12.29 191 GLY A N 1
ATOM 810 C CA . GLY A 1 102 ? -36.863 -41.672 8.511 1.00 11.68 191 GLY A CA 1
ATOM 811 C C . GLY A 1 102 ? -35.932 -40.471 8.395 1.00 10.13 191 GLY A C 1
ATOM 812 O O . GLY A 1 102 ? -36.350 -39.471 7.762 1.00 10.83 191 GLY A O 1
ATOM 813 N N . GLY A 1 103 ? -34.687 -40.553 8.917 1.00 10.16 192 GLY A N 1
ATOM 814 C CA . GLY A 1 103 ? -33.834 -39.316 9.017 1.00 9.91 192 GLY A CA 1
ATOM 815 C C . GLY A 1 103 ? -33.452 -38.803 7.650 1.00 9.16 192 GLY A C 1
ATOM 816 O O . GLY A 1 103 ? -33.356 -37.534 7.535 1.00 8.44 192 GLY A O 1
ATOM 817 N N . VAL A 1 104 ? -33.144 -39.597 6.669 1.00 9.24 193 VAL A N 1
ATOM 818 C CA . VAL A 1 104 ? -32.734 -39.128 5.352 1.00 9.29 193 VAL A CA 1
ATOM 819 C C . VAL A 1 104 ? -33.922 -38.412 4.682 1.00 9.87 193 VAL A C 1
ATOM 820 O O . VAL A 1 104 ? -33.759 -37.291 4.138 1.00 8.71 193 VAL A O 1
ATOM 824 N N . ALA A 1 105 ? -35.123 -38.976 4.777 1.00 9.25 194 ALA A N 1
ATOM 825 C CA . ALA A 1 105 ? -36.300 -38.281 4.262 1.00 8.50 194 ALA A CA 1
ATOM 826 C C . ALA A 1 105 ? -36.568 -37.007 5.002 1.00 8.18 194 ALA A C 1
ATOM 827 O O . ALA A 1 105 ? -37.036 -36.016 4.416 1.00 8.43 194 ALA A O 1
ATOM 829 N N . LYS A 1 106 ? -36.388 -36.996 6.316 1.00 8.30 195 LYS A N 1
ATOM 830 C CA . LYS A 1 106 ? -36.571 -35.734 7.066 1.00 8.72 195 LYS A CA 1
ATOM 831 C C . LYS A 1 106 ? -35.515 -34.719 6.613 1.00 8.11 195 LYS A C 1
ATOM 832 O O . LYS A 1 106 ? -35.865 -33.511 6.444 1.00 8.47 195 LYS A O 1
ATOM 838 N N . TYR A 1 107 ? -34.321 -35.127 6.372 1.00 7.58 196 TYR A N 1
ATOM 839 C CA . TYR A 1 107 ? -33.267 -34.179 5.882 1.00 7.40 196 TYR A CA 1
ATOM 840 C C . TYR A 1 107 ? -33.655 -33.661 4.539 1.00 7.07 196 TYR A C 1
ATOM 841 O O . TYR A 1 107 ? -33.485 -32.446 4.279 1.00 7.38 196 TYR A O 1
ATOM 850 N N . LYS A 1 108 ? -34.194 -34.478 3.668 1.00 7.41 197 LYS A N 1
ATOM 851 C CA A LYS A 1 108 ? -34.666 -34.035 2.378 0.50 7.54 197 LYS A CA 1
ATOM 852 C CA B LYS A 1 108 ? -34.643 -34.023 2.367 0.50 7.84 197 LYS A CA 1
ATOM 853 C C . LYS A 1 108 ? -35.680 -32.950 2.528 1.00 7.55 197 LYS A C 1
ATOM 854 O O . LYS A 1 108 ? -35.599 -31.876 1.836 1.00 7.65 197 LYS A O 1
ATOM 865 N N . ASN A 1 109 ? -36.662 -33.126 3.392 1.00 7.52 198 ASN A N 1
ATOM 866 C CA . ASN A 1 109 ? -37.664 -32.053 3.605 1.00 7.61 198 ASN A CA 1
ATOM 867 C C . ASN A 1 109 ? -37.021 -30.786 4.194 1.00 7.36 198 ASN A C 1
ATOM 868 O O . ASN A 1 109 ? -37.447 -29.668 3.831 1.00 7.96 198 ASN A O 1
ATOM 873 N N . TYR A 1 110 ? -36.064 -30.921 5.095 1.00 6.68 199 TYR A N 1
ATOM 874 C CA . TYR A 1 110 ? -35.364 -29.757 5.676 1.00 6.89 199 TYR A CA 1
ATOM 875 C C . TYR A 1 110 ? -34.655 -28.992 4.560 1.00 6.82 199 TYR A C 1
ATOM 876 O O . TYR A 1 110 ? -34.811 -27.764 4.493 1.00 6.87 199 TYR A O 1
ATOM 885 N N . ILE A 1 111 ? -33.890 -29.647 3.705 1.00 6.76 200 ILE A N 1
ATOM 886 C CA . ILE A 1 111 ? -33.256 -28.981 2.602 1.00 6.93 200 ILE A CA 1
ATOM 887 C C . ILE A 1 111 ? -34.269 -28.426 1.628 1.00 7.11 200 ILE A C 1
ATOM 888 O O . ILE A 1 111 ? -34.112 -27.283 1.157 1.00 7.68 200 ILE A O 1
ATOM 893 N N . ASP A 1 112 ? -35.362 -29.149 1.367 1.00 6.81 201 ASP A N 1
ATOM 894 C CA . ASP A 1 112 ? -36.376 -28.637 0.463 1.00 7.44 201 ASP A CA 1
ATOM 895 C C . ASP A 1 112 ? -36.958 -27.357 0.979 1.00 7.57 201 ASP A C 1
ATOM 896 O O . ASP A 1 112 ? -37.305 -26.398 0.225 1.00 8.24 201 ASP A O 1
ATOM 901 N N . THR A 1 113 ? -37.193 -27.287 2.275 1.00 7.51 202 THR A N 1
ATOM 902 C CA . THR A 1 113 ? -37.736 -26.083 2.919 1.00 7.58 202 THR A CA 1
ATOM 903 C C . THR A 1 113 ? -36.726 -24.936 2.766 1.00 7.80 202 THR A C 1
ATOM 904 O O . THR A 1 113 ? -37.161 -23.796 2.368 1.00 8.65 202 THR A O 1
ATOM 908 N N . ILE A 1 114 ? -35.457 -25.140 3.074 1.00 7.02 203 ILE A N 1
ATOM 909 C CA . ILE A 1 114 ? -34.458 -24.102 2.883 1.00 7.06 203 ILE A CA 1
ATOM 910 C C . ILE A 1 114 ? -34.370 -23.708 1.461 1.00 7.07 203 ILE A C 1
ATOM 911 O O . ILE A 1 114 ? -34.308 -22.461 1.163 1.00 7.73 203 ILE A O 1
ATOM 916 N N . ARG A 1 115 ? -34.380 -24.592 0.471 1.00 7.34 204 ARG A N 1
ATOM 917 C CA . ARG A 1 115 ? -34.333 -24.177 -0.931 1.00 7.70 204 ARG A CA 1
ATOM 918 C C . ARG A 1 115 ? -35.521 -23.273 -1.234 1.00 7.42 204 ARG A C 1
ATOM 919 O O . ARG A 1 115 ? -35.292 -22.206 -1.924 1.00 7.54 204 ARG A O 1
ATOM 927 N N . GLN A 1 116 ? -36.716 -23.584 -0.776 1.00 7.83 205 GLN A N 1
ATOM 928 C CA . GLN A 1 116 ? -37.835 -22.680 -1.148 1.00 7.61 205 GLN A CA 1
ATOM 929 C C . GLN A 1 116 ? -37.672 -21.369 -0.497 1.00 7.64 205 GLN A C 1
ATOM 930 O O . GLN A 1 116 ? -38.150 -20.354 -1.120 1.00 8.15 205 GLN A O 1
ATOM 936 N N . ILE A 1 117 ? -37.160 -21.256 0.705 1.00 7.38 206 ILE A N 1
ATOM 937 C CA . ILE A 1 117 ? -36.923 -19.933 1.292 1.00 7.46 206 ILE A CA 1
ATOM 938 C C . ILE A 1 117 ? -35.856 -19.192 0.520 1.00 7.83 206 ILE A C 1
ATOM 939 O O . ILE A 1 117 ? -36.014 -17.924 0.284 1.00 8.14 206 ILE A O 1
ATOM 944 N N . VAL A 1 118 ? -34.769 -19.774 0.099 1.00 8.25 207 VAL A N 1
ATOM 945 C CA . VAL A 1 118 ? -33.715 -19.068 -0.616 1.00 7.63 207 VAL A CA 1
ATOM 946 C C . VAL A 1 118 ? -34.264 -18.677 -1.973 1.00 8.58 207 VAL A C 1
ATOM 947 O O . VAL A 1 118 ? -33.900 -17.547 -2.452 1.00 9.32 207 VAL A O 1
ATOM 951 N N . VAL A 1 119 ? -35.028 -19.475 -2.653 1.00 7.75 208 VAL A N 1
ATOM 952 C CA . VAL A 1 119 ? -35.690 -19.073 -3.913 1.00 8.29 208 VAL A CA 1
ATOM 953 C C . VAL A 1 119 ? -36.681 -17.918 -3.638 1.00 7.36 208 VAL A C 1
ATOM 954 O O . VAL A 1 119 ? -36.737 -16.959 -4.458 1.00 8.35 208 VAL A O 1
ATOM 958 N N . GLU A 1 120 ? -37.438 -17.991 -2.571 1.00 7.95 209 GLU A N 1
ATOM 959 C CA . GLU A 1 120 ? -38.377 -16.900 -2.222 1.00 8.07 209 GLU A CA 1
ATOM 960 C C . GLU A 1 120 ? -37.616 -15.572 -2.117 1.00 7.67 209 GLU A C 1
ATOM 961 O O . GLU A 1 120 ? -38.141 -14.499 -2.510 1.00 8.22 209 GLU A O 1
ATOM 967 N N . TYR A 1 121 ? -36.378 -15.622 -1.643 1.00 7.41 210 TYR A N 1
ATOM 968 C CA . TYR A 1 121 ? -35.470 -14.465 -1.484 1.00 7.76 210 TYR A CA 1
ATOM 969 C C . TYR A 1 121 ? -34.358 -14.519 -2.451 1.00 6.84 210 TYR A C 1
ATOM 970 O O . TYR A 1 121 ? -33.211 -14.241 -2.112 1.00 7.60 210 TYR A O 1
ATOM 979 N N . SER A 1 122 ? -34.649 -14.770 -3.724 1.00 7.37 211 SER A N 1
ATOM 980 C CA A SER A 1 122 ? -33.594 -14.888 -4.734 0.50 9.04 211 SER A CA 1
ATOM 981 C CA B SER A 1 122 ? -33.676 -14.850 -4.806 0.50 7.39 211 SER A CA 1
ATOM 982 C C . SER A 1 122 ? -32.935 -13.557 -4.974 1.00 8.61 211 SER A C 1
ATOM 983 O O . SER A 1 122 ? -31.822 -13.535 -5.578 1.00 10.46 211 SER A O 1
ATOM 988 N N . ASP A 1 123 ? -33.496 -12.437 -4.486 1.00 8.85 212 ASP A N 1
ATOM 989 C CA . ASP A 1 123 ? -32.833 -11.116 -4.533 1.00 8.94 212 ASP A CA 1
ATOM 990 C C . ASP A 1 123 ? -31.771 -10.938 -3.500 1.00 8.51 212 ASP A C 1
ATOM 991 O O . ASP A 1 123 ? -31.095 -9.875 -3.521 1.00 9.90 212 ASP A O 1
ATOM 996 N N . ILE A 1 124 ? -31.620 -11.816 -2.506 1.00 8.17 213 ILE A N 1
ATOM 997 C CA . ILE A 1 124 ? -30.738 -11.633 -1.364 1.00 8.18 213 ILE A CA 1
ATOM 998 C C . ILE A 1 124 ? -29.551 -12.573 -1.418 1.00 8.03 213 ILE A C 1
ATOM 999 O O . ILE A 1 124 ? -29.756 -13.817 -1.504 1.00 8.47 213 ILE A O 1
ATOM 1004 N N . ARG A 1 125 ? -28.346 -12.082 -1.369 1.00 7.57 214 ARG A N 1
ATOM 1005 C CA . ARG A 1 125 ? -27.179 -12.954 -1.351 1.00 8.87 214 ARG A CA 1
ATOM 1006 C C . ARG A 1 125 ? -27.178 -13.683 -0.010 1.00 7.87 214 ARG A C 1
ATOM 1007 O O . ARG A 1 125 ? -27.342 -13.086 1.067 1.00 8.72 214 ARG A O 1
ATOM 1015 N N . THR A 1 126 ? -27.010 -15.008 -0.094 1.00 7.91 215 THR A N 1
ATOM 1016 C CA . THR A 1 126 ? -27.195 -15.955 1.064 1.00 8.24 215 THR A CA 1
ATOM 1017 C C . THR A 1 126 ? -25.929 -16.762 1.193 1.00 7.64 215 THR A C 1
ATOM 1018 O O . THR A 1 126 ? -25.568 -17.549 0.274 1.00 8.86 215 THR A O 1
ATOM 1022 N N . LEU A 1 127 ? -25.246 -16.571 2.305 1.00 7.50 216 LEU A N 1
ATOM 1023 C CA . LEU A 1 127 ? -23.935 -17.203 2.571 1.00 7.39 216 LEU A CA 1
ATOM 1024 C C . LEU A 1 127 ? -24.149 -18.310 3.579 1.00 6.82 216 LEU A C 1
ATOM 1025 O O . LEU A 1 127 ? -24.693 -18.051 4.675 1.00 7.80 216 LEU A O 1
ATOM 1030 N N . LEU A 1 128 ? -23.804 -19.524 3.219 1.00 6.61 217 LEU A N 1
ATOM 1031 C CA . LEU A 1 128 ? -24.152 -20.742 4.055 1.00 6.57 217 LEU A CA 1
ATOM 1032 C C . LEU A 1 128 ? -22.886 -21.482 4.421 1.00 7.20 217 LEU A C 1
ATOM 1033 O O . LEU A 1 128 ? -22.008 -21.749 3.588 1.00 8.19 217 LEU A O 1
ATOM 1038 N N . VAL A 1 129 ? -22.881 -21.885 5.712 1.00 6.04 218 VAL A N 1
ATOM 1039 C CA . VAL A 1 129 ? -21.955 -22.959 6.125 1.00 6.90 218 VAL A CA 1
ATOM 1040 C C . VAL A 1 129 ? -22.725 -24.247 6.153 1.00 6.63 218 VAL A C 1
ATOM 1041 O O . VAL A 1 129 ? -23.808 -24.297 6.762 1.00 7.40 218 VAL A O 1
ATOM 1045 N N . ILE A 1 130 ? -22.199 -25.266 5.537 1.00 6.56 219 ILE A N 1
ATOM 1046 C CA . ILE A 1 130 ? -22.950 -26.522 5.387 1.00 6.67 219 ILE A CA 1
ATOM 1047 C C . ILE A 1 130 ? -22.340 -27.538 6.333 1.00 6.74 219 ILE A C 1
ATOM 1048 O O . ILE A 1 130 ? -21.211 -28.017 6.226 1.00 7.27 219 ILE A O 1
ATOM 1053 N N . GLU A 1 131 ? -23.163 -27.867 7.355 1.00 6.45 220 GLU A N 1
ATOM 1054 C CA . GLU A 1 131 ? -23.019 -29.063 8.207 1.00 6.82 220 GLU A CA 1
ATOM 1055 C C . GLU A 1 131 ? -21.728 -29.152 8.959 1.00 7.15 220 GLU A C 1
ATOM 1056 O O . GLU A 1 131 ? -20.883 -30.055 8.749 1.00 6.83 220 GLU A O 1
ATOM 1062 N N . PRO A 1 132 ? -21.494 -28.310 9.972 1.00 6.79 221 PRO A N 1
ATOM 1063 C CA . PRO A 1 132 ? -20.405 -28.509 10.940 1.00 7.58 221 PRO A CA 1
ATOM 1064 C C . PRO A 1 132 ? -20.411 -29.936 11.493 1.00 6.70 221 PRO A C 1
ATOM 1065 O O . PRO A 1 132 ? -21.458 -30.543 11.676 1.00 7.60 221 PRO A O 1
ATOM 1069 N N . ASP A 1 133 ? -19.234 -30.395 11.822 1.00 7.03 222 ASP A N 1
ATOM 1070 C CA . ASP A 1 133 ? -19.078 -31.694 12.556 1.00 7.82 222 ASP A CA 1
ATOM 1071 C C . ASP A 1 133 ? -19.722 -32.823 11.803 1.00 7.47 222 ASP A C 1
ATOM 1072 O O . ASP A 1 133 ? -20.353 -33.689 12.437 1.00 8.53 222 ASP A O 1
ATOM 1077 N N . SER A 1 134 ? -19.472 -32.921 10.474 1.00 7.51 223 SER A N 1
ATOM 1078 C CA . SER A 1 134 ? -20.071 -33.983 9.677 1.00 7.49 223 SER A CA 1
ATOM 1079 C C . SER A 1 134 ? -18.976 -34.684 8.883 1.00 6.99 223 SER A C 1
ATOM 1080 O O . SER A 1 134 ? -18.401 -35.688 9.357 1.00 7.96 223 SER A O 1
ATOM 1083 N N . LEU A 1 135 ? -18.631 -34.196 7.712 1.00 8.02 224 LEU A N 1
ATOM 1084 C CA . LEU A 1 135 ? -17.629 -34.903 6.843 1.00 8.16 224 LEU A CA 1
ATOM 1085 C C . LEU A 1 135 ? -16.297 -35.072 7.488 1.00 7.99 224 LEU A C 1
ATOM 1086 O O . LEU A 1 135 ? -15.640 -36.077 7.171 1.00 8.48 224 LEU A O 1
ATOM 1091 N N . ALA A 1 136 ? -15.860 -34.155 8.349 1.00 8.05 225 ALA A N 1
ATOM 1092 C CA . ALA A 1 136 ? -14.572 -34.386 8.959 1.00 8.36 225 ALA A CA 1
ATOM 1093 C C . ALA A 1 136 ? -14.492 -35.709 9.706 1.00 8.23 225 ALA A C 1
ATOM 1094 O O . ALA A 1 136 ? -13.442 -36.350 9.807 1.00 8.83 225 ALA A O 1
ATOM 1096 N N . ASN A 1 137 ? -15.635 -36.122 10.279 1.00 8.05 226 ASN A N 1
ATOM 1097 C CA . ASN A 1 137 ? -15.677 -37.446 10.970 1.00 8.60 226 ASN A CA 1
ATOM 1098 C C . ASN A 1 137 ? -15.415 -38.551 10.018 1.00 8.42 226 ASN A C 1
ATOM 1099 O O . ASN A 1 137 ? -14.947 -39.644 10.473 1.00 9.93 226 ASN A O 1
ATOM 1104 N N . LEU A 1 138 ? -15.716 -38.451 8.765 1.00 9.40 227 LEU A N 1
ATOM 1105 C CA . LEU A 1 138 ? -15.531 -39.572 7.814 1.00 10.68 227 LEU A CA 1
ATOM 1106 C C . LEU A 1 138 ? -14.074 -39.660 7.443 1.00 12.00 227 LEU A C 1
ATOM 1107 O O . LEU A 1 138 ? -13.643 -40.694 6.862 1.00 14.61 227 LEU A O 1
ATOM 1112 N N . VAL A 1 139 ? -13.227 -38.699 7.790 1.00 10.60 228 VAL A N 1
ATOM 1113 C CA . VAL A 1 139 ? -11.775 -38.779 7.535 1.00 11.37 228 VAL A CA 1
ATOM 1114 C C . VAL A 1 139 ? -11.161 -39.484 8.721 1.00 11.37 228 VAL A C 1
ATOM 1115 O O . VAL A 1 139 ? -10.330 -40.443 8.454 1.00 14.27 228 VAL A O 1
ATOM 1119 N N . THR A 1 140 ? -11.432 -39.179 9.979 1.00 10.51 229 THR A N 1
ATOM 1120 C CA . THR A 1 140 ? -10.693 -39.713 11.100 1.00 10.67 229 THR A CA 1
ATOM 1121 C C . THR A 1 140 ? -11.476 -40.656 12.006 1.00 11.00 229 THR A C 1
ATOM 1122 O O . THR A 1 140 ? -10.808 -41.287 12.825 1.00 12.36 229 THR A O 1
ATOM 1126 N N . ASN A 1 141 ? -12.805 -40.661 11.952 1.00 10.67 230 ASN A N 1
ATOM 1127 C CA A ASN A 1 141 ? -13.598 -41.321 12.989 0.50 10.35 230 ASN A CA 1
ATOM 1128 C CA B ASN A 1 141 ? -13.599 -41.337 12.979 0.50 10.80 230 ASN A CA 1
ATOM 1129 C C . ASN A 1 141 ? -14.367 -42.512 12.438 1.00 10.55 230 ASN A C 1
ATOM 1130 O O . ASN A 1 141 ? -15.381 -42.876 13.079 1.00 11.21 230 ASN A O 1
ATOM 1139 N N . LEU A 1 142 ? -13.944 -43.095 11.367 1.00 10.86 231 LEU A N 1
ATOM 1140 C CA . LEU A 1 142 ? -14.651 -44.340 10.878 1.00 11.30 231 LEU A CA 1
ATOM 1141 C C . LEU A 1 142 ? -14.490 -45.508 11.864 1.00 12.71 231 LEU A C 1
ATOM 1142 O O . LEU A 1 142 ? -15.287 -46.483 11.654 1.00 14.42 231 LEU A O 1
ATOM 1147 N N . GLY A 1 143 ? -13.609 -45.409 12.811 1.00 12.05 232 GLY A N 1
ATOM 1148 C CA . GLY A 1 143 ? -13.524 -46.500 13.808 1.00 12.72 232 GLY A CA 1
ATOM 1149 C C . GLY A 1 143 ? -14.619 -46.344 14.829 1.00 12.73 232 GLY A C 1
ATOM 1150 O O . GLY A 1 143 ? -14.755 -47.226 15.700 1.00 14.30 232 GLY A O 1
ATOM 1151 N N . THR A 1 144 ? -15.434 -45.259 14.839 1.00 11.26 233 THR A N 1
ATOM 1152 C CA . THR A 1 144 ? -16.545 -45.110 15.742 1.00 10.70 233 THR A CA 1
ATOM 1153 C C . THR A 1 144 ? -17.775 -45.703 15.029 1.00 10.04 233 THR A C 1
ATOM 1154 O O . THR A 1 144 ? -18.076 -45.308 13.911 1.00 9.85 233 THR A O 1
ATOM 1158 N N . PRO A 1 145 ? -18.457 -46.680 15.668 1.00 9.47 234 PRO A N 1
ATOM 1159 C CA . PRO A 1 145 ? -19.526 -47.419 14.922 1.00 9.38 234 PRO A CA 1
ATOM 1160 C C . PRO A 1 145 ? -20.636 -46.513 14.347 1.00 9.10 234 PRO A C 1
ATOM 1161 O O . PRO A 1 145 ? -21.094 -46.751 13.240 1.00 9.22 234 PRO A O 1
ATOM 1165 N N . LYS A 1 146 ? -21.031 -45.471 15.112 1.00 8.42 235 LYS A N 1
ATOM 1166 C CA . LYS A 1 146 ? -22.092 -44.591 14.591 1.00 8.68 235 LYS A CA 1
ATOM 1167 C C . LYS A 1 146 ? -21.632 -43.872 13.331 1.00 7.57 235 LYS A C 1
ATOM 1168 O O . LYS A 1 146 ? -22.422 -43.630 12.432 1.00 9.19 235 LYS A O 1
ATOM 1174 N N . CYS A 1 147 ? -20.361 -43.502 13.277 1.00 7.97 236 CYS A N 1
ATOM 1175 C CA . CYS A 1 147 ? -19.854 -42.840 12.074 1.00 8.41 236 CYS A CA 1
ATOM 1176 C C . CYS A 1 147 ? -19.664 -43.792 10.902 0.50 6.20 236 CYS A C 1
ATOM 1177 O O . CYS A 1 147 ? -20.007 -43.494 9.769 1.00 9.75 236 CYS A O 1
ATOM 1180 N N . ALA A 1 148 ? -19.147 -45.009 11.176 1.00 9.37 237 ALA A N 1
ATOM 1181 C CA . ALA A 1 148 ? -19.055 -46.049 10.105 1.00 10.04 237 ALA A CA 1
ATOM 1182 C C . ALA A 1 148 ? -20.422 -46.290 9.519 1.00 9.77 237 ALA 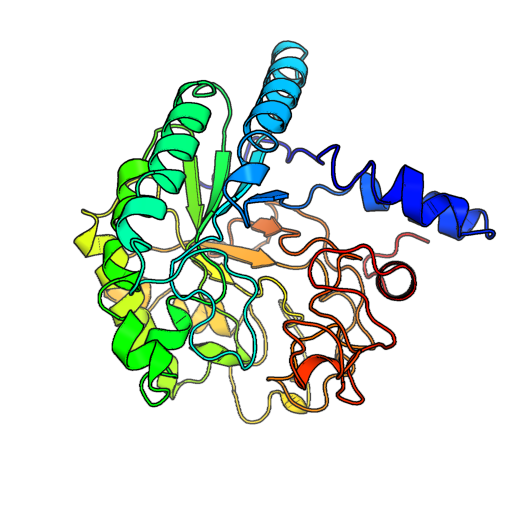A C 1
ATOM 1183 O O . ALA A 1 148 ? -20.579 -46.382 8.294 1.00 11.53 237 ALA A O 1
ATOM 1185 N N . ASN A 1 149 ? -21.450 -46.327 10.332 1.00 8.84 238 ASN A N 1
ATOM 1186 C CA . ASN A 1 149 ? -22.786 -46.580 9.800 1.00 9.70 238 ASN A CA 1
ATOM 1187 C C . ASN A 1 149 ? -23.350 -45.390 9.088 1.00 10.03 238 ASN A C 1
ATOM 1188 O O . ASN A 1 149 ? -24.176 -45.547 8.160 1.00 11.19 238 ASN A O 1
ATOM 1193 N N . ALA A 1 150 ? -23.011 -44.162 9.498 1.00 9.75 239 ALA A N 1
ATOM 1194 C CA . ALA A 1 150 ? -23.605 -42.924 8.949 1.00 9.66 239 ALA A CA 1
ATOM 1195 C C . ALA A 1 150 ? -22.976 -42.540 7.632 1.00 10.15 239 ALA A C 1
ATOM 1196 O O . ALA A 1 150 ? -23.469 -41.560 7.007 1.00 9.91 239 ALA A O 1
ATOM 1198 N N . GLN A 1 151 ? -21.947 -43.213 7.100 1.00 10.85 240 GLN A N 1
ATOM 1199 C CA . GLN A 1 151 ? -21.210 -42.770 5.869 1.00 12.85 240 GLN A CA 1
ATOM 1200 C C . GLN A 1 151 ? -22.151 -42.560 4.745 1.00 10.81 240 GLN A C 1
ATOM 1201 O O . GLN A 1 151 ? -22.091 -41.426 4.132 1.00 11.90 240 GLN A O 1
ATOM 1207 N N . SER A 1 152 ? -22.974 -43.479 4.400 1.00 11.48 241 SER A N 1
ATOM 1208 C CA A SER A 1 152 ? -23.760 -43.348 3.209 0.50 11.50 241 SER A CA 1
ATOM 1209 C CA B SER A 1 152 ? -23.768 -43.322 3.156 0.50 11.78 241 SER A CA 1
ATOM 1210 C C . SER A 1 152 ? -24.757 -42.190 3.342 1.00 10.44 241 SER A C 1
ATOM 1211 O O . SER A 1 152 ? -24.919 -41.365 2.396 1.00 11.41 241 SER A O 1
ATOM 1216 N N . ALA A 1 153 ? -25.415 -42.087 4.471 1.00 10.33 242 ALA A N 1
ATOM 1217 C CA . ALA A 1 153 ? -26.346 -41.021 4.696 1.00 9.55 242 ALA A CA 1
ATOM 1218 C C . ALA A 1 153 ? -25.673 -39.680 4.684 1.00 8.98 242 ALA A C 1
ATOM 1219 O O . ALA A 1 153 ? -26.239 -38.726 4.071 1.00 9.80 242 ALA A O 1
ATOM 1221 N N . TYR A 1 154 ? -24.537 -39.504 5.339 1.00 8.44 243 TYR A N 1
ATOM 1222 C CA . TYR A 1 154 ? -23.921 -38.194 5.349 1.00 8.18 243 TYR A CA 1
ATOM 1223 C C . TYR A 1 154 ? -23.595 -37.839 3.923 1.00 8.60 243 TYR A C 1
ATOM 1224 O O . TYR A 1 154 ? -23.797 -36.660 3.502 1.00 8.60 243 TYR A O 1
ATOM 1233 N N . LEU A 1 155 ? -22.998 -38.723 3.152 1.00 8.57 244 LEU A N 1
ATOM 1234 C CA . LEU A 1 155 ? -22.582 -38.374 1.785 1.00 8.41 244 LEU A CA 1
ATOM 1235 C C . LEU A 1 155 ? -23.747 -38.070 0.900 1.00 8.29 244 LEU A C 1
ATOM 1236 O O . LEU A 1 155 ? -23.711 -37.082 0.082 1.00 8.75 244 LEU A O 1
ATOM 1241 N N . GLU A 1 156 ? -24.846 -38.812 0.971 1.00 8.24 245 GLU A N 1
ATOM 1242 C CA . GLU A 1 156 ? -26.041 -38.516 0.164 1.00 9.34 245 GLU A CA 1
ATOM 1243 C C . GLU A 1 156 ? -26.718 -37.260 0.595 1.00 8.01 245 GLU A C 1
ATOM 1244 O O . GLU A 1 156 ? -27.161 -36.474 -0.286 1.00 8.87 245 GLU A O 1
ATOM 1250 N N . CYS A 1 157 ? -26.798 -37.010 1.890 1.00 8.04 246 CYS A N 1
ATOM 1251 C CA . CYS A 1 157 ? -27.445 -35.801 2.384 1.00 8.00 246 CYS A CA 1
ATOM 1252 C C . CYS A 1 157 ? -26.662 -34.546 2.046 1.00 7.43 246 CYS A C 1
ATOM 1253 O O . CYS A 1 157 ? -27.262 -33.545 1.640 1.00 8.11 246 CYS A O 1
ATOM 1256 N N . ILE A 1 158 ? -25.352 -34.589 2.179 1.00 7.49 247 ILE A N 1
ATOM 1257 C CA A ILE A 1 158 ? -24.542 -33.454 1.784 0.50 7.89 247 ILE A CA 1
ATOM 1258 C CA B ILE A 1 158 ? -24.549 -33.471 1.755 0.50 8.51 247 ILE A CA 1
ATOM 1259 C C . ILE A 1 158 ? -24.671 -33.245 0.249 1.00 7.19 247 ILE A C 1
ATOM 1260 O O . ILE A 1 158 ? -24.771 -32.095 -0.201 1.00 7.93 247 ILE A O 1
ATOM 1269 N N . ASN A 1 159 ? -24.674 -34.298 -0.556 1.00 7.65 248 ASN A N 1
ATOM 1270 C CA . ASN A 1 159 ? -24.852 -34.118 -1.991 1.00 7.44 248 ASN A CA 1
ATOM 1271 C C . ASN A 1 159 ? -26.179 -33.458 -2.255 1.00 7.79 248 ASN A C 1
ATOM 1272 O O . ASN A 1 159 ? -26.269 -32.544 -3.114 1.00 8.22 248 ASN A O 1
ATOM 1277 N N . TYR A 1 160 ? -27.245 -33.843 -1.535 1.00 7.78 249 TYR A N 1
ATOM 1278 C CA . TYR A 1 160 ? -28.565 -33.215 -1.737 1.00 7.84 249 TYR A CA 1
ATOM 1279 C C . TYR A 1 160 ? -28.516 -31.755 -1.326 1.00 7.97 249 TYR A C 1
ATOM 1280 O O . TYR A 1 160 ? -29.029 -30.898 -2.087 1.00 8.46 249 TYR A O 1
ATOM 1289 N N . ALA A 1 161 ? -27.886 -31.413 -0.224 1.00 7.97 250 ALA A N 1
ATOM 1290 C CA . ALA A 1 161 ? -27.792 -30.029 0.206 1.00 7.94 250 ALA A CA 1
ATOM 1291 C C . ALA A 1 161 ? -27.094 -29.167 -0.866 1.00 7.74 250 ALA A C 1
ATOM 1292 O O . ALA A 1 161 ? -27.553 -28.080 -1.213 1.00 8.19 250 ALA A O 1
ATOM 1294 N N . VAL A 1 162 ? -25.915 -29.597 -1.332 1.00 7.87 251 VAL A N 1
ATOM 1295 C CA . VAL A 1 162 ? -25.079 -28.750 -2.203 1.00 8.77 251 VAL A CA 1
ATOM 1296 C C . VAL A 1 162 ? -25.643 -28.705 -3.574 1.00 8.85 251 VAL A C 1
ATOM 1297 O O . VAL A 1 162 ? -25.359 -27.702 -4.274 1.00 11.35 251 VAL A O 1
ATOM 1301 N N . THR A 1 163 ? -26.422 -29.660 -4.025 1.00 8.34 252 THR A N 1
ATOM 1302 C CA . THR A 1 163 ? -27.095 -29.596 -5.309 1.00 8.99 252 THR A CA 1
ATOM 1303 C C . THR A 1 163 ? -28.375 -28.839 -5.241 1.00 8.08 252 THR A C 1
ATOM 1304 O O . THR A 1 163 ? -28.613 -27.963 -6.125 1.00 10.19 252 THR A O 1
ATOM 1308 N N . GLN A 1 164 ? -29.187 -29.003 -4.237 1.00 8.00 253 GLN A N 1
ATOM 1309 C CA . GLN A 1 164 ? -30.454 -28.305 -4.144 1.00 8.30 253 GLN A CA 1
ATOM 1310 C C . GLN A 1 164 ? -30.269 -26.834 -3.745 1.00 7.94 253 GLN A C 1
ATOM 1311 O O . GLN A 1 164 ? -31.178 -26.017 -4.036 1.00 9.47 253 GLN A O 1
ATOM 1317 N N . LEU A 1 165 ? -29.182 -26.485 -3.111 1.00 7.71 254 LEU A N 1
ATOM 1318 C CA . LEU A 1 165 ? -28.936 -25.089 -2.714 1.00 8.27 254 LEU A CA 1
ATOM 1319 C C . LEU A 1 165 ? -27.994 -24.444 -3.694 1.00 7.97 254 LEU A C 1
ATOM 1320 O O . LEU A 1 165 ? -27.529 -23.294 -3.440 1.00 8.82 254 LEU A O 1
ATOM 1325 N N . ASN A 1 166 ? -27.723 -25.051 -4.845 1.00 8.27 255 ASN A N 1
ATOM 1326 C CA . ASN A 1 166 ? -26.876 -24.503 -5.876 1.00 8.50 255 ASN A CA 1
ATOM 1327 C C . ASN A 1 166 ? -27.708 -23.461 -6.657 1.00 9.88 255 ASN A C 1
ATOM 1328 O O . ASN A 1 166 ? -28.215 -23.777 -7.757 1.00 10.98 255 ASN A O 1
ATOM 1333 N N . LEU A 1 167 ? -27.825 -22.268 -6.106 1.00 9.11 256 LEU A N 1
ATOM 1334 C CA . LEU A 1 167 ? -28.688 -21.212 -6.674 1.00 8.49 256 LEU A CA 1
ATOM 1335 C C . LEU A 1 167 ? -27.822 -20.010 -6.885 1.00 9.23 256 LEU A C 1
ATOM 1336 O O . LEU A 1 167 ? -26.818 -19.789 -6.242 1.00 8.97 256 LEU A O 1
ATOM 1341 N N . PRO A 1 168 ? -28.306 -19.083 -7.803 1.00 10.60 257 PRO A N 1
ATOM 1342 C CA . PRO A 1 168 ? -27.444 -17.962 -8.202 1.00 10.75 257 PRO A CA 1
ATOM 1343 C C . PRO A 1 168 ? -27.135 -16.948 -7.100 1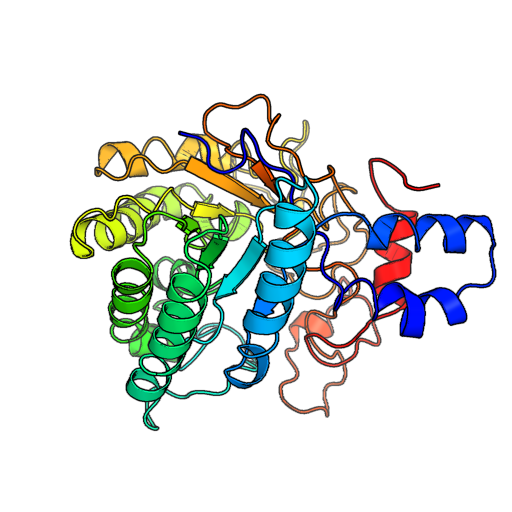.00 9.61 257 PRO A C 1
ATOM 1344 O O . PRO A 1 168 ? -26.095 -16.320 -7.118 1.00 12.34 257 PRO A O 1
ATOM 1348 N N . ASN A 1 169 ? -27.977 -16.915 -6.045 1.00 8.65 258 ASN A N 1
ATOM 1349 C CA . ASN A 1 169 ? -27.770 -16.008 -4.932 1.00 9.03 258 ASN A CA 1
ATOM 1350 C C . ASN A 1 169 ? -27.065 -16.660 -3.764 1.00 8.33 258 ASN A C 1
ATOM 1351 O O . ASN A 1 169 ? -26.861 -15.995 -2.753 1.00 9.81 258 ASN A O 1
ATOM 1356 N N . VAL A 1 170 ? -26.587 -17.910 -3.898 1.00 8.35 259 VAL A N 1
ATOM 1357 C CA . VAL A 1 170 ? -26.017 -18.647 -2.749 1.00 7.49 259 VAL A CA 1
ATOM 1358 C C . VAL A 1 170 ? -24.502 -18.761 -2.937 1.00 8.27 259 VAL A C 1
ATOM 1359 O O . VAL A 1 170 ? -23.981 -19.016 -4.066 1.00 8.97 259 VAL A O 1
ATOM 1363 N N . ALA A 1 171 ? -23.757 -18.655 -1.821 1.00 8.10 260 ALA A N 1
ATOM 1364 C CA . ALA A 1 171 ? -22.391 -19.233 -1.763 1.00 8.11 260 ALA A CA 1
ATOM 1365 C C . ALA A 1 171 ? -22.343 -20.168 -0.561 1.00 7.18 260 ALA A C 1
ATOM 1366 O O . ALA A 1 171 ? -22.757 -19.747 0.544 1.00 8.86 260 ALA A O 1
ATOM 1368 N N . MET A 1 172 ? -21.916 -21.376 -0.758 1.00 6.75 261 MET A N 1
ATOM 1369 C CA . MET A 1 172 ? -21.769 -22.372 0.312 1.00 7.36 261 MET A CA 1
ATOM 1370 C C . MET A 1 172 ? -20.331 -22.683 0.615 1.00 7.09 261 MET A C 1
ATOM 1371 O O . MET A 1 172 ? -19.480 -22.783 -0.311 1.00 7.40 261 MET A O 1
ATOM 1376 N N . TYR A 1 173 ? -20.080 -22.893 1.895 1.00 7.14 262 TYR A N 1
ATOM 1377 C CA . TYR A 1 173 ? -18.761 -23.322 2.399 1.00 7.55 262 TYR A CA 1
ATOM 1378 C C . TYR A 1 173 ? -19.020 -24.576 3.202 1.00 7.46 262 TYR A C 1
ATOM 1379 O O . TYR A 1 173 ? -19.735 -24.511 4.267 1.00 7.61 262 TYR A O 1
ATOM 1388 N N . LEU A 1 174 ? -18.572 -25.737 2.762 1.00 7.29 263 LEU A N 1
ATOM 1389 C CA A LEU A 1 174 ? -18.655 -27.033 3.539 0.50 7.21 263 LEU A CA 1
ATOM 1390 C CA B LEU A 1 174 ? -18.873 -26.898 3.508 0.50 7.15 263 LEU A CA 1
ATOM 1391 C C . LEU A 1 174 ? -17.870 -26.964 4.724 1.00 6.82 263 LEU A C 1
ATOM 1392 O O . LEU A 1 174 ? -16.670 -26.595 4.634 1.00 7.58 263 LEU A O 1
ATOM 1401 N N . ASP A 1 175 ? -18.375 -27.364 5.878 1.00 6.78 264 ASP A N 1
ATOM 1402 C CA . ASP A 1 175 ? -17.482 -27.410 7.044 1.00 6.91 264 ASP A CA 1
ATOM 1403 C C . ASP A 1 175 ? -16.337 -28.355 6.828 1.00 7.10 264 ASP A C 1
ATOM 1404 O O . ASP A 1 175 ? -16.525 -29.488 6.361 1.00 8.66 264 ASP A O 1
ATOM 1409 N N . ALA A 1 176 ? -15.134 -27.953 7.221 1.00 7.13 265 ALA A N 1
ATOM 1410 C CA . ALA A 1 176 ? -13.949 -28.818 7.098 1.00 6.86 265 ALA A CA 1
ATOM 1411 C C . ALA A 1 176 ? -13.174 -28.754 8.410 1.00 6.39 265 ALA A C 1
ATOM 1412 O O . ALA A 1 176 ? -11.917 -28.762 8.383 1.00 8.08 265 ALA A O 1
ATOM 1414 N N . GLY A 1 177 ? -13.825 -28.834 9.541 1.00 6.65 266 GLY A N 1
ATOM 1415 C CA . GLY A 1 177 ? -13.040 -28.967 10.786 1.00 7.41 266 GLY A CA 1
ATOM 1416 C C . GLY A 1 177 ? -12.097 -27.855 10.988 1.00 6.47 266 GLY A C 1
ATOM 1417 O O . GLY A 1 177 ? -12.432 -26.649 10.754 1.00 7.52 266 GLY A O 1
ATOM 1418 N N . HIS A 1 178 ? -10.911 -28.111 11.544 1.00 7.29 267 HIS A N 1
ATOM 1419 C CA . HIS A 1 178 ? -9.942 -27.050 11.945 1.00 6.72 267 HIS A CA 1
ATOM 1420 C C . HIS A 1 178 ? -8.568 -27.703 11.896 1.00 6.87 267 HIS A C 1
ATOM 1421 O O . HIS A 1 178 ? -8.437 -28.928 11.693 1.00 7.04 267 HIS A O 1
ATOM 1428 N N . ALA A 1 179 ? -7.551 -26.906 12.158 1.00 7.01 268 ALA A N 1
ATOM 1429 C CA . ALA A 1 179 ? -6.186 -27.360 12.031 1.00 7.16 268 ALA A CA 1
ATOM 1430 C C . ALA A 1 179 ? -5.889 -28.529 12.892 1.00 6.94 268 ALA A C 1
ATOM 1431 O O . ALA A 1 179 ? -5.096 -29.411 12.498 1.00 7.73 268 ALA A O 1
ATOM 1433 N N . GLY A 1 180 ? -6.468 -28.591 14.090 1.00 6.24 269 GLY A N 1
ATOM 1434 C CA . GLY A 1 180 ? -6.185 -29.739 15.022 1.00 7.66 269 GLY A CA 1
ATOM 1435 C C . GLY A 1 180 ? -7.034 -30.934 14.718 1.00 7.27 269 GLY A C 1
ATOM 1436 O O . GLY A 1 180 ? -6.827 -31.955 15.410 1.00 8.52 269 GLY A O 1
ATOM 1437 N N . TRP A 1 181 ? -7.848 -30.967 13.676 1.00 7.63 270 TRP A N 1
ATOM 1438 C CA . TRP A 1 181 ? -8.615 -32.106 13.238 1.00 7.80 270 TRP A CA 1
ATOM 1439 C C . TRP A 1 181 ? -8.029 -32.545 11.950 1.00 7.45 270 TRP A C 1
ATOM 1440 O O . TRP A 1 181 ? -7.372 -33.610 11.889 1.00 9.76 270 TRP A O 1
ATOM 1451 N N . LEU A 1 182 ? -8.241 -31.831 10.864 1.00 7.89 271 LEU A N 1
ATOM 1452 C CA . LEU A 1 182 ? -7.784 -32.271 9.478 1.00 8.33 271 LEU A CA 1
ATOM 1453 C C . LEU A 1 182 ? -6.457 -31.707 9.098 1.00 7.65 271 LEU A C 1
ATOM 1454 O O . LEU A 1 182 ? -5.944 -32.108 8.032 1.00 9.35 271 LEU A O 1
ATOM 1459 N N . GLY A 1 183 ? -5.852 -30.792 9.878 1.00 8.16 272 GLY A N 1
ATOM 1460 C CA . GLY A 1 183 ? -4.580 -30.173 9.471 1.00 8.01 272 GLY A CA 1
ATOM 1461 C C . GLY A 1 183 ? -3.403 -31.003 9.800 1.00 8.22 272 GLY A C 1
ATOM 1462 O O . GLY A 1 183 ? -2.312 -30.774 9.272 1.00 9.07 272 GLY A O 1
ATOM 1463 N N . TRP A 1 184 ? -3.511 -32.047 10.658 1.00 8.31 273 TRP A N 1
ATOM 1464 C CA . TRP A 1 184 ? -2.393 -32.970 10.866 1.00 8.57 273 TRP A CA 1
ATOM 1465 C C . TRP A 1 184 ? -1.985 -33.487 9.525 1.00 8.30 273 TRP A C 1
ATOM 1466 O O . TRP A 1 184 ? -2.829 -33.903 8.720 1.00 8.61 273 TRP A O 1
ATOM 1477 N N . PRO A 1 185 ? -0.669 -33.580 9.245 1.00 9.41 274 PRO A N 1
ATOM 1478 C CA . PRO A 1 185 ? -0.195 -33.987 7.914 1.00 10.25 274 PRO A CA 1
ATOM 1479 C C . PRO A 1 185 ? -0.777 -35.293 7.484 1.00 10.99 274 PRO A C 1
ATOM 1480 O O . PRO A 1 185 ? -1.202 -35.397 6.288 1.00 12.06 274 PRO A O 1
ATOM 1484 N N . ALA A 1 186 ? -0.973 -36.306 8.307 1.00 11.54 275 ALA A N 1
ATOM 1485 C CA . ALA A 1 186 ? -1.518 -37.576 7.867 1.00 12.04 275 ALA A CA 1
ATOM 1486 C C . ALA A 1 186 ? -2.990 -37.497 7.456 1.00 11.92 275 ALA A C 1
ATOM 1487 O O . ALA A 1 186 ? -3.451 -38.350 6.674 1.00 14.13 275 ALA A O 1
ATOM 1489 N N . ASN A 1 187 ? -3.733 -36.484 7.843 1.00 10.04 276 ASN A N 1
ATOM 1490 C CA . ASN A 1 187 ? -5.126 -36.347 7.462 1.00 9.83 276 ASN A CA 1
ATOM 1491 C C . ASN A 1 187 ? -5.396 -35.541 6.231 1.00 9.30 276 ASN A C 1
ATOM 1492 O O . ASN A 1 187 ? -6.476 -35.603 5.688 1.00 10.36 276 ASN A O 1
ATOM 1497 N N . LEU A 1 188 ? -4.354 -34.866 5.742 1.00 10.11 277 LEU A N 1
ATOM 1498 C CA . LEU A 1 188 ? -4.590 -33.889 4.637 1.00 10.64 277 LEU A CA 1
ATOM 1499 C C . LEU A 1 188 ? -4.972 -34.602 3.335 1.00 9.48 277 LEU A C 1
ATOM 1500 O O . LEU A 1 188 ? -5.913 -34.175 2.652 1.00 10.92 277 LEU A O 1
ATOM 1505 N N . ASP A 1 189 ? -4.195 -35.593 2.913 1.00 10.50 278 ASP A N 1
ATOM 1506 C CA . ASP A 1 189 ? -4.495 -36.269 1.636 1.00 11.31 278 ASP A CA 1
ATOM 1507 C C . ASP A 1 189 ? -5.880 -36.973 1.647 1.00 9.90 278 ASP A C 1
ATOM 1508 O O . ASP A 1 189 ? -6.681 -36.737 0.763 1.00 10.85 278 ASP A O 1
ATOM 1513 N N . PRO A 1 190 ? -6.217 -37.727 2.711 1.00 10.46 279 PRO A N 1
ATOM 1514 C CA . PRO A 1 190 ? -7.557 -38.332 2.737 1.00 10.68 279 PRO A CA 1
ATOM 1515 C C . PRO A 1 190 ? -8.668 -37.261 2.790 1.00 9.72 279 PRO A C 1
ATOM 1516 O O . PRO A 1 190 ? -9.720 -37.408 2.160 1.00 10.96 279 PRO A O 1
ATOM 1520 N N . ALA A 1 191 ? -8.448 -36.162 3.510 1.00 9.46 280 ALA A N 1
ATOM 1521 C CA . ALA A 1 191 ? -9.461 -35.092 3.558 1.00 9.28 280 ALA A CA 1
ATOM 1522 C C . ALA A 1 191 ? -9.642 -34.461 2.228 1.00 8.74 280 ALA A C 1
ATOM 1523 O O . ALA A 1 191 ? -10.749 -34.207 1.750 1.00 9.09 280 ALA A O 1
ATOM 1525 N N . ALA A 1 192 ? -8.528 -34.211 1.523 1.00 9.66 281 ALA A N 1
ATOM 1526 C CA . ALA A 1 192 ? -8.644 -33.562 0.199 1.00 9.90 281 ALA A CA 1
ATOM 1527 C C . ALA A 1 192 ? -9.394 -34.464 -0.807 1.00 9.41 281 ALA A C 1
ATOM 1528 O O . ALA A 1 192 ? -10.205 -33.939 -1.573 1.00 10.33 281 ALA A O 1
ATOM 1530 N N . GLN A 1 193 ? -9.130 -35.742 -0.733 1.00 10.58 282 GLN A N 1
ATOM 1531 C CA . GLN A 1 193 ? -9.836 -36.603 -1.657 1.00 11.43 282 GLN A CA 1
ATOM 1532 C C . GLN A 1 193 ? -11.345 -36.623 -1.350 1.00 10.15 282 GLN A C 1
ATOM 1533 O O . GLN A 1 193 ? -12.165 -36.580 -2.251 1.00 11.52 282 GLN A O 1
ATOM 1539 N N . LEU A 1 194 ? -11.695 -36.690 -0.050 1.00 10.72 283 LEU A N 1
ATOM 1540 C CA . LEU A 1 194 ? -13.098 -36.734 0.348 1.00 10.86 283 LEU A CA 1
ATOM 1541 C C . LEU A 1 194 ? -13.825 -35.487 -0.069 1.00 10.01 283 LEU A C 1
ATOM 1542 O O . LEU A 1 194 ? -14.896 -35.571 -0.725 1.00 10.20 283 LEU A O 1
ATOM 1547 N N . PHE A 1 195 ? -13.292 -34.309 0.272 1.00 9.00 284 PHE A N 1
ATOM 1548 C CA . PHE A 1 195 ? -14.007 -33.105 -0.011 1.00 9.18 284 PHE A CA 1
ATOM 1549 C C . PHE A 1 195 ? -14.051 -32.786 -1.495 1.00 9.63 284 PHE A C 1
ATOM 1550 O O . PHE A 1 195 ? -15.067 -32.335 -2.028 1.00 9.82 284 PHE A O 1
ATOM 1558 N N . ALA A 1 196 ? -12.925 -33.064 -2.238 1.00 9.50 285 ALA A N 1
ATOM 1559 C CA . ALA A 1 196 ? -12.983 -32.892 -3.706 1.00 10.20 285 ALA A CA 1
ATOM 1560 C C . ALA A 1 196 ? -13.967 -33.852 -4.308 1.00 9.66 285 ALA A C 1
ATOM 1561 O O . ALA A 1 196 ? -14.662 -33.442 -5.286 1.00 11.70 285 ALA A O 1
ATOM 1563 N N . ASN A 1 197 ? -14.102 -35.072 -3.820 1.00 10.19 286 ASN A N 1
ATOM 1564 C CA . ASN A 1 197 ? -15.111 -36.009 -4.396 1.00 12.28 286 ASN A CA 1
ATOM 1565 C C . ASN A 1 197 ? -16.477 -35.594 -4.059 1.00 12.40 286 ASN A C 1
ATOM 1566 O O . ASN A 1 197 ? -17.395 -35.792 -4.896 1.00 11.81 286 ASN A O 1
ATOM 1571 N N . VAL A 1 198 ? -16.762 -34.950 -2.932 1.00 11.62 287 VAL A N 1
ATOM 1572 C CA . VAL A 1 198 ? -18.083 -34.400 -2.726 1.00 11.48 287 VAL A CA 1
ATOM 1573 C C . VAL A 1 198 ? -18.388 -33.341 -3.761 1.00 11.05 287 VAL A C 1
ATOM 1574 O O . VAL A 1 198 ? -19.481 -33.321 -4.368 1.00 11.35 287 VAL A O 1
ATOM 1578 N N . TYR A 1 199 ? -17.433 -32.404 -3.996 1.00 10.37 288 TYR A N 1
ATOM 1579 C CA . TYR A 1 199 ? -17.654 -31.416 -4.991 1.00 10.90 288 TYR A CA 1
ATOM 1580 C C . TYR A 1 199 ? -17.897 -32.011 -6.413 1.00 9.93 288 TYR A C 1
ATOM 1581 O O . TYR A 1 199 ? -18.869 -31.607 -7.074 1.00 10.73 288 TYR A O 1
ATOM 1590 N N . LYS A 1 200 ? -17.061 -32.958 -6.791 1.00 10.09 289 LYS A N 1
ATOM 1591 C CA . LYS A 1 200 ? -17.209 -33.534 -8.151 1.00 10.77 289 LYS A CA 1
ATOM 1592 C C . LYS A 1 200 ? -18.421 -34.407 -8.220 1.00 11.24 289 LYS A C 1
ATOM 1593 O O . LYS A 1 200 ? -19.132 -34.353 -9.256 1.00 12.21 289 LYS A O 1
ATOM 1599 N N . ASN A 1 201 ? -18.794 -35.130 -7.202 1.00 10.83 290 ASN A N 1
ATOM 1600 C CA . ASN A 1 201 ? -19.994 -35.944 -7.249 1.00 11.97 290 ASN A CA 1
ATOM 1601 C C . ASN A 1 201 ? -21.274 -35.141 -7.262 1.00 11.75 290 ASN A C 1
ATOM 1602 O O . ASN A 1 201 ? -22.343 -35.650 -7.730 1.00 13.49 290 ASN A O 1
ATOM 1607 N N . ALA A 1 202 ? -21.229 -33.867 -6.866 1.00 10.99 291 ALA A N 1
ATOM 1608 C CA . ALA A 1 202 ? -22.305 -32.963 -7.009 1.00 11.43 291 ALA A CA 1
ATOM 1609 C C . ALA A 1 202 ? -22.306 -32.190 -8.299 1.00 12.16 291 ALA A C 1
ATOM 1610 O O . ALA A 1 202 ? -23.042 -31.189 -8.463 1.00 13.24 291 ALA A O 1
ATOM 1612 N N . SER A 1 203 ? -21.497 -32.635 -9.259 1.00 12.09 292 SER A N 1
ATOM 1613 C CA . SER A 1 203 ? -21.361 -31.965 -10.587 1.00 12.70 292 SER A CA 1
ATOM 1614 C C . SER A 1 203 ? -20.762 -30.594 -10.443 1.00 13.16 292 SER A C 1
ATOM 1615 O O . SER A 1 203 ? -21.027 -29.655 -11.261 1.00 13.63 292 SER A O 1
ATOM 1618 N N . SER A 1 204 ? -19.818 -30.440 -9.508 1.00 12.20 293 SER A N 1
ATOM 1619 C CA . SER A 1 204 ? -19.021 -29.219 -9.381 1.00 12.70 293 SER A CA 1
ATOM 1620 C C . SER A 1 204 ? -19.919 -27.946 -9.349 1.00 13.64 293 SER A C 1
ATOM 1621 O O . SER A 1 204 ? -19.828 -27.035 -10.195 1.00 14.26 293 SER A O 1
ATOM 1624 N N . PRO A 1 205 ? -20.798 -27.866 -8.336 1.00 12.09 294 PRO A N 1
ATOM 1625 C CA . PRO A 1 205 ? -21.797 -26.766 -8.322 1.00 11.23 294 PRO A CA 1
ATOM 1626 C C . PRO A 1 205 ? -21.139 -25.437 -8.224 1.00 11.55 294 PRO A C 1
ATOM 1627 O O . PRO A 1 205 ? -20.265 -25.187 -7.401 1.00 11.40 294 PRO A O 1
ATOM 1631 N N . ARG A 1 206 ? -21.625 -24.476 -9.063 1.00 10.93 295 ARG A N 1
ATOM 1632 C CA . ARG A 1 206 ? -21.067 -23.150 -9.051 1.00 11.95 295 ARG A CA 1
ATOM 1633 C C . ARG A 1 206 ? -21.162 -22.529 -7.696 1.00 10.60 295 ARG A C 1
ATOM 1634 O O . ARG A 1 206 ? -20.276 -21.764 -7.287 1.00 12.20 295 ARG A O 1
ATOM 1642 N N . ALA A 1 207 ? -22.230 -22.741 -6.932 1.00 9.73 296 ALA A N 1
ATOM 1643 C CA . ALA A 1 207 ? -22.429 -22.085 -5.614 1.00 9.96 296 ALA A CA 1
ATOM 1644 C C . ALA A 1 207 ? -21.539 -22.681 -4.568 1.00 8.52 296 ALA A C 1
ATOM 1645 O O . ALA A 1 207 ? -21.491 -22.106 -3.451 1.00 9.27 296 ALA A O 1
ATOM 1647 N N . LEU A 1 208 ? -20.935 -23.852 -4.774 1.00 7.89 297 LEU A N 1
ATOM 1648 C CA . LEU A 1 208 ? -20.069 -24.447 -3.731 1.00 8.73 297 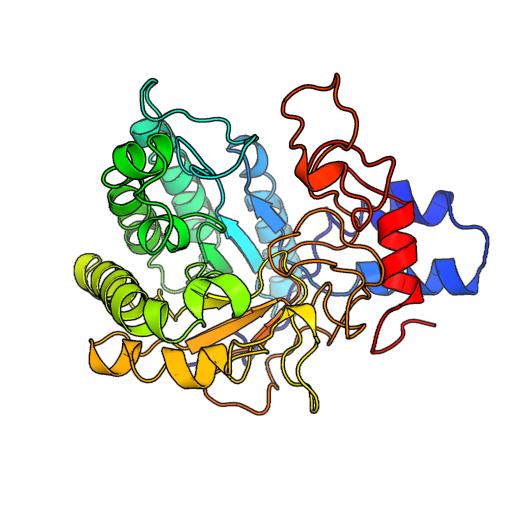LEU A CA 1
ATOM 1649 C C . LEU A 1 208 ? -18.704 -23.802 -3.818 1.00 8.13 297 LEU A C 1
ATOM 1650 O O . LEU A 1 208 ? -17.814 -24.229 -4.585 1.00 10.31 297 LEU A O 1
ATOM 1655 N N . ARG A 1 209 ? -18.517 -22.718 -3.119 1.00 8.34 298 ARG A N 1
ATOM 1656 C CA . ARG A 1 209 ? -17.357 -21.868 -3.200 1.00 8.10 298 ARG A CA 1
ATOM 1657 C C . ARG A 1 209 ? -16.145 -22.466 -2.522 1.00 8.47 298 ARG A C 1
ATOM 1658 O O . ARG A 1 209 ? -14.968 -22.215 -2.930 1.00 8.84 298 ARG A O 1
ATOM 1666 N N . GLY A 1 210 ? -16.356 -23.250 -1.448 1.00 7.63 299 GLY A N 1
ATOM 1667 C CA . GLY A 1 210 ? -15.231 -23.794 -0.749 1.00 8.22 299 GLY A CA 1
ATOM 1668 C C . GLY A 1 210 ? -15.606 -24.345 0.590 1.00 7.28 299 GLY A C 1
ATOM 1669 O O . GLY A 1 210 ? -16.622 -25.050 0.681 1.00 7.52 299 GLY A O 1
ATOM 1670 N N . LEU A 1 211 ? -14.761 -24.049 1.575 1.00 7.52 300 LEU A N 1
ATOM 1671 C CA . LEU A 1 211 ? -14.840 -24.729 2.878 1.00 7.14 300 LEU A CA 1
ATOM 1672 C C . LEU A 1 211 ? -14.792 -23.697 3.963 1.00 6.61 300 LEU A C 1
ATOM 1673 O O . LEU A 1 211 ? -14.219 -22.612 3.831 1.00 7.26 300 LEU A O 1
ATOM 1678 N N . ALA A 1 212 ? -15.369 -24.036 5.110 1.00 6.67 301 ALA A N 1
ATOM 1679 C CA . ALA A 1 212 ? -15.349 -23.249 6.351 1.00 6.56 301 ALA A CA 1
ATOM 1680 C C . ALA A 1 212 ? -14.460 -23.946 7.376 1.00 5.82 301 ALA A C 1
ATOM 1681 O O . ALA A 1 212 ? -14.616 -25.172 7.539 1.00 7.32 301 ALA A O 1
ATOM 1683 N N . THR A 1 213 ? -13.622 -23.243 8.067 1.00 6.20 302 THR A N 1
ATOM 1684 C CA . THR A 1 213 ? -12.780 -23.853 9.081 1.00 6.48 302 THR A CA 1
ATOM 1685 C C . THR A 1 213 ? -12.957 -23.107 10.414 1.00 6.08 302 THR A C 1
ATOM 1686 O O . THR A 1 213 ? -13.348 -21.928 10.463 1.00 6.20 302 THR A O 1
ATOM 1690 N N . ASN A 1 214 ? -12.567 -23.794 11.481 1.00 6.16 303 ASN A N 1
ATOM 1691 C CA . ASN A 1 214 ? -12.556 -23.258 12.852 1.00 5.82 303 ASN A CA 1
ATOM 1692 C C . ASN A 1 214 ? -13.926 -22.993 13.368 1.00 5.52 303 ASN A C 1
ATOM 1693 O O . ASN A 1 214 ? -14.063 -22.337 14.426 1.00 6.00 303 ASN A O 1
ATOM 1698 N N . VAL A 1 215 ? -14.982 -23.493 12.728 1.00 5.59 304 VAL A N 1
ATOM 1699 C CA . VAL A 1 215 ? -16.336 -23.243 13.212 1.00 5.84 304 VAL A CA 1
ATOM 1700 C C . VAL A 1 215 ? -16.541 -23.757 14.581 1.00 6.04 304 VAL A C 1
ATOM 1701 O O . VAL A 1 215 ? -16.300 -24.973 14.864 1.00 6.83 304 VAL A O 1
ATOM 1705 N N . ALA A 1 216 ? -16.965 -22.910 15.503 1.00 6.29 305 ALA A N 1
ATOM 1706 C CA . ALA A 1 216 ? -17.153 -23.281 16.899 1.00 6.52 305 ALA A CA 1
ATOM 1707 C C . ALA A 1 216 ? -15.862 -23.686 17.560 1.00 6.65 305 ALA A C 1
ATOM 1708 O O . ALA A 1 216 ? -15.887 -24.204 18.705 1.00 8.21 305 ALA A O 1
ATOM 1710 N N A ASN A 1 217 ? -14.726 -23.364 16.978 0.50 6.28 306 ASN A N 1
ATOM 1711 N N B ASN A 1 217 ? -14.710 -23.387 16.971 0.50 6.54 306 ASN A N 1
ATOM 1712 C CA A ASN A 1 217 ? -13.444 -23.650 17.556 0.50 6.14 306 ASN A CA 1
ATOM 1713 C CA B ASN A 1 217 ? -13.406 -23.654 17.594 0.50 6.62 306 ASN A CA 1
ATOM 1714 C C A ASN A 1 217 ? -12.705 -22.339 17.797 0.50 5.87 306 ASN A C 1
ATOM 1715 C C B ASN A 1 217 ? -12.708 -22.339 17.815 0.50 6.10 306 ASN A C 1
ATOM 1716 O O A ASN A 1 217 ? -13.297 -21.239 17.718 0.50 6.46 306 ASN A O 1
ATOM 1717 O O B ASN A 1 217 ? -13.300 -21.246 17.716 0.50 6.52 306 ASN A O 1
ATOM 1726 N N . TYR A 1 218 ? -11.428 -22.458 18.215 1.00 6.43 307 TYR A N 1
ATOM 1727 C CA . TYR A 1 218 ? -10.750 -21.360 18.926 1.00 6.64 307 TYR A CA 1
ATOM 1728 C C . TYR A 1 218 ? -9.379 -21.115 18.358 1.00 6.32 307 TYR A C 1
ATOM 1729 O O . TYR A 1 218 ? -8.616 -20.331 18.963 1.00 6.99 307 TYR A O 1
ATOM 1738 N N . ASN A 1 219 ? -8.996 -21.807 17.287 1.00 6.86 308 ASN A N 1
ATOM 1739 C CA . ASN A 1 219 ? -7.570 -21.705 16.857 1.00 7.06 308 ASN A CA 1
ATOM 1740 C C . ASN A 1 219 ? -7.266 -20.325 16.372 1.00 6.55 308 ASN A C 1
ATOM 1741 O O . ASN A 1 219 ? -8.137 -19.608 15.822 1.00 7.09 308 ASN A O 1
ATOM 1746 N N . ALA A 1 220 ? -5.986 -19.965 16.460 1.00 7.00 309 ALA A N 1
ATOM 1747 C CA . ALA A 1 220 ? -5.572 -18.715 15.839 1.00 7.28 309 ALA A CA 1
ATOM 1748 C C . ALA A 1 220 ? -5.699 -18.841 14.326 1.00 7.95 309 ALA A C 1
ATOM 1749 O O . ALA A 1 220 ? -5.547 -19.899 13.765 1.00 8.09 309 ALA A O 1
ATOM 1751 N N . TRP A 1 221 ? -5.890 -17.687 13.673 1.00 8.13 310 TRP A N 1
ATOM 1752 C CA . TRP A 1 221 ? -5.589 -17.575 12.266 1.00 8.32 310 TRP A CA 1
ATOM 1753 C C . TRP A 1 221 ? -4.108 -17.691 12.037 1.00 7.94 310 TRP A C 1
ATOM 1754 O O . TRP A 1 221 ? -3.619 -18.574 11.328 1.00 8.56 310 TRP A O 1
ATOM 1765 N N . SER A 1 222 ? -3.339 -16.769 12.657 1.00 9.36 311 SER A N 1
ATOM 1766 C CA . SER A 1 222 ? -1.897 -16.781 12.568 1.00 10.64 311 SER A CA 1
ATOM 1767 C C . SER A 1 222 ? -1.283 -16.403 13.875 1.00 11.40 311 SER A C 1
ATOM 1768 O O . SER A 1 222 ? -1.739 -15.440 14.497 1.00 16.09 311 SER A O 1
ATOM 1771 N N . ILE A 1 223 ? -0.320 -17.174 14.339 1.00 11.01 312 ILE A N 1
ATOM 1772 C CA . ILE A 1 223 ? 0.355 -16.942 15.593 1.00 11.94 312 ILE A CA 1
ATOM 1773 C C . ILE A 1 223 ? 1.785 -17.282 15.394 1.00 13.10 312 ILE A C 1
ATOM 1774 O O . ILE A 1 223 ? 2.131 -18.184 14.674 1.00 13.74 312 ILE A O 1
ATOM 1779 N N . ALA A 1 224 ? 2.650 -16.510 16.048 1.00 13.65 313 ALA A N 1
ATOM 1780 C CA . ALA A 1 224 ? 4.082 -16.706 15.843 1.00 16.08 313 ALA A CA 1
ATOM 1781 C C . ALA A 1 224 ? 4.653 -17.958 16.480 1.00 16.93 313 ALA A C 1
ATOM 1782 O O . ALA A 1 224 ? 5.493 -18.627 15.883 1.00 20.75 313 ALA A O 1
ATOM 1784 N N . SER A 1 225 ? 4.128 -18.309 17.632 1.00 15.01 314 SER A N 1
ATOM 1785 C CA . SER A 1 225 ? 4.644 -19.478 18.414 1.00 17.16 314 SER A CA 1
ATOM 1786 C C . SER A 1 225 ? 3.474 -20.517 18.475 1.00 12.05 314 SER A C 1
ATOM 1787 O O . SER A 1 225 ? 2.387 -20.136 18.962 1.00 13.96 314 SER A O 1
ATOM 1790 N N . PRO A 1 226 ? 3.744 -21.740 18.185 1.00 11.52 315 PRO A N 1
ATOM 1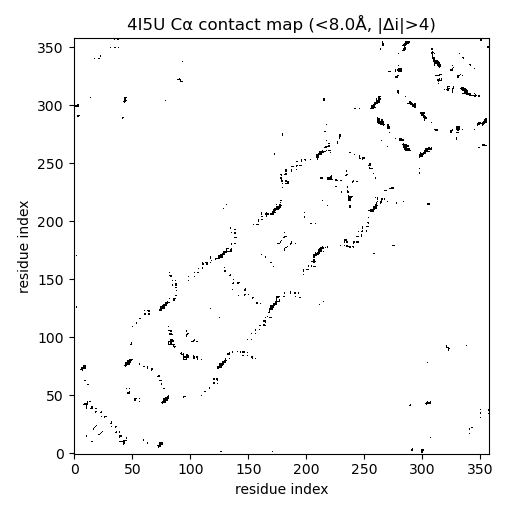791 C CA . PRO A 1 226 ? 2.620 -22.756 18.251 1.00 11.09 315 PRO A CA 1
ATOM 1792 C C . PRO A 1 226 ? 2.141 -22.923 19.712 1.00 9.89 315 PRO A C 1
ATOM 1793 O O . PRO A 1 226 ? 3.008 -23.187 20.604 1.00 10.29 315 PRO A O 1
ATOM 1797 N N . PRO A 1 227 ? 0.884 -22.839 20.031 1.00 8.91 316 PRO A N 1
ATOM 1798 C CA . PRO A 1 227 ? 0.456 -23.104 21.390 1.00 8.70 316 PRO A CA 1
ATOM 1799 C C . PRO A 1 227 ? 0.873 -24.498 21.781 1.00 9.37 316 PRO A C 1
ATOM 1800 O O . PRO A 1 227 ? 0.824 -25.461 20.962 1.00 9.10 316 PRO A O 1
ATOM 1804 N N . PRO A 1 228 ? 1.216 -24.741 23.057 1.00 8.81 317 PRO A N 1
ATOM 1805 C CA . PRO A 1 228 ? 1.727 -26.055 23.395 1.00 8.73 317 PRO A CA 1
ATOM 1806 C C . PRO A 1 228 ? 0.811 -27.230 23.124 1.00 7.90 317 PRO A C 1
ATOM 1807 O O . PRO A 1 228 ? 1.314 -28.325 22.775 1.00 8.67 317 PRO A O 1
ATOM 1811 N N . TYR A 1 229 ? -0.507 -27.051 23.265 1.00 7.41 318 TYR A N 1
ATOM 1812 C CA . TYR A 1 229 ? -1.477 -28.132 23.002 1.00 7.82 318 TYR A CA 1
ATOM 1813 C C . TYR A 1 229 ? -1.584 -28.455 21.515 1.00 7.94 318 TYR A C 1
ATOM 1814 O O . TYR A 1 229 ? -2.203 -29.474 21.196 1.00 8.41 318 TYR A O 1
ATOM 1823 N N . THR A 1 230 ? -0.962 -27.726 20.608 1.00 7.12 319 THR A N 1
ATOM 1824 C CA . THR A 1 230 ? -0.942 -28.068 19.183 1.00 7.74 319 THR A CA 1
ATOM 1825 C C . THR A 1 230 ? 0.199 -29.000 18.841 1.00 8.16 319 THR A C 1
ATOM 1826 O O . THR A 1 230 ? 0.186 -29.608 17.729 1.00 8.67 319 THR A O 1
ATOM 1830 N N . SER A 1 231 ? 1.197 -29.181 19.712 1.00 9.11 320 SER A N 1
ATOM 1831 C CA . SER A 1 231 ? 2.392 -29.954 19.307 1.00 9.27 320 SER A CA 1
ATOM 1832 C C . SER A 1 231 ? 2.062 -31.409 19.243 1.00 9.95 320 SER A C 1
ATOM 1833 O O . SER A 1 231 ? 1.245 -31.926 20.023 1.00 11.00 320 SER A O 1
ATOM 1836 N N . PRO A 1 232 ? 2.622 -32.165 18.272 1.00 9.35 321 PRO A N 1
ATOM 1837 C CA . PRO A 1 232 ? 3.627 -31.753 17.318 1.00 9.43 321 PRO A CA 1
ATOM 1838 C C . PRO A 1 232 ? 3.038 -31.429 15.947 1.00 10.18 321 PRO A C 1
ATOM 1839 O O . PRO A 1 232 ? 3.760 -31.624 14.926 1.00 11.83 321 PRO A O 1
ATOM 1843 N N . ASN A 1 233 ? 1.854 -30.954 15.815 1.00 8.67 322 ASN A N 1
ATOM 1844 C CA . ASN A 1 233 ? 1.314 -30.620 14.473 1.00 8.42 322 ASN A CA 1
ATOM 1845 C C . ASN A 1 233 ? 2.031 -29.423 13.958 1.00 7.98 322 ASN A C 1
ATOM 1846 O O . ASN A 1 233 ? 1.973 -28.323 14.524 1.00 9.13 322 ASN A O 1
ATOM 1851 N N . PRO A 1 234 ? 2.644 -29.523 12.730 1.00 9.01 323 PRO A N 1
ATOM 1852 C CA . PRO A 1 234 ? 3.264 -28.303 12.155 1.00 9.05 323 PRO A CA 1
ATOM 1853 C C . PRO A 1 234 ? 2.214 -27.320 11.705 1.00 9.59 323 PRO A C 1
ATOM 1854 O O . PRO A 1 234 ? 2.515 -26.118 11.571 1.00 9.73 323 PRO A O 1
ATOM 1858 N N . ASN A 1 235 ? 0.973 -27.760 11.520 1.00 8.06 324 ASN A N 1
ATOM 1859 C CA . ASN A 1 235 ? -0.096 -26.864 11.080 1.00 8.19 324 ASN A CA 1
ATOM 1860 C C . ASN A 1 235 ? -0.875 -26.442 12.335 1.00 7.14 324 ASN A C 1
ATOM 1861 O O . ASN A 1 235 ? -1.957 -27.010 12.602 1.00 8.74 324 ASN A O 1
ATOM 1866 N N . TYR A 1 236 ? -0.325 -25.514 13.052 1.00 7.34 325 TYR A N 1
ATOM 1867 C CA . TYR A 1 236 ? -0.769 -25.205 14.409 1.00 7.98 325 TYR A CA 1
ATOM 1868 C C . TYR A 1 236 ? -1.755 -24.053 14.471 1.00 8.03 325 TYR A C 1
ATOM 1869 O O . TYR A 1 236 ? -2.219 -23.674 15.574 1.00 9.11 325 TYR A O 1
ATOM 1878 N N . ASP A 1 237 ? -2.102 -23.457 13.321 1.00 7.44 326 ASP A N 1
ATOM 1879 C CA . ASP A 1 237 ? -3.046 -22.388 13.183 1.00 7.26 326 ASP A CA 1
ATOM 1880 C C . ASP A 1 237 ? -3.831 -22.575 11.900 1.00 6.84 326 ASP A C 1
ATOM 1881 O O . ASP A 1 237 ? -3.451 -23.420 11.063 1.00 7.73 326 ASP A O 1
ATOM 1886 N N . GLU A 1 238 ? -4.878 -21.832 11.733 1.00 7.05 327 GLU A N 1
ATOM 1887 C CA . GLU A 1 238 ? -5.718 -22.013 10.549 1.00 6.90 327 GLU A CA 1
ATOM 1888 C C . GLU A 1 238 ? -4.997 -21.626 9.277 1.00 6.85 327 GLU A C 1
ATOM 1889 O O . GLU A 1 238 ? -5.226 -22.247 8.222 1.00 7.58 327 GLU A O 1
ATOM 1895 N N . LYS A 1 239 ? -4.149 -20.599 9.361 1.00 6.99 328 LYS A N 1
ATOM 1896 C CA A LYS A 1 239 ? -3.432 -20.213 8.131 0.50 7.58 328 LYS A CA 1
ATOM 1897 C CA B LYS A 1 239 ? -3.344 -20.220 8.175 0.50 7.68 328 LYS A CA 1
ATOM 1898 C C . LYS A 1 239 ? -2.579 -21.387 7.636 1.00 7.33 328 LYS A C 1
ATOM 1899 O O . LYS A 1 239 ? -2.578 -21.669 6.444 1.00 8.11 328 LYS A O 1
ATOM 1910 N N . HIS A 1 240 ? -1.828 -22.043 8.513 1.00 7.67 329 HIS A N 1
ATOM 1911 C CA . HIS A 1 240 ? -1.002 -23.162 8.020 1.00 7.50 329 HIS A CA 1
ATOM 1912 C C . HIS A 1 240 ? -1.812 -24.339 7.572 1.00 7.86 329 HIS A C 1
ATOM 1913 O O . HIS A 1 240 ? -1.491 -24.996 6.583 1.00 8.00 329 HIS A O 1
ATOM 1920 N N . TYR A 1 241 ? -2.932 -24.621 8.252 1.00 7.44 330 TYR A N 1
ATOM 1921 C CA . TYR A 1 241 ? -3.861 -25.666 7.801 1.00 7.01 330 TYR A CA 1
ATOM 1922 C C . TYR A 1 241 ? -4.357 -25.358 6.383 1.00 7.95 330 TYR A C 1
ATOM 1923 O O . TYR A 1 241 ? -4.248 -26.203 5.473 1.00 7.69 330 TYR A O 1
ATOM 1932 N N . ILE A 1 242 ? -4.901 -24.188 6.184 1.00 7.01 331 ILE A N 1
ATOM 1933 C CA . ILE A 1 242 ? -5.498 -23.827 4.880 1.00 7.59 331 ILE A CA 1
ATOM 1934 C C . ILE A 1 242 ? -4.420 -23.793 3.806 1.00 7.46 331 ILE A C 1
ATOM 1935 O O . ILE A 1 242 ? -4.667 -24.249 2.649 1.00 8.35 331 ILE A O 1
ATOM 1940 N N . GLU A 1 243 ? -3.272 -23.227 4.118 1.00 7.55 332 GLU A N 1
ATOM 1941 C CA . GLU A 1 243 ? -2.212 -23.193 3.102 1.00 9.03 332 GLU A CA 1
ATOM 1942 C C . GLU A 1 243 ? -1.795 -24.586 2.711 1.00 8.45 332 GLU A C 1
ATOM 1943 O O . GLU A 1 243 ? -1.328 -24.791 1.548 1.00 10.17 332 GLU A O 1
ATOM 1949 N N . ALA A 1 244 ? -1.800 -25.573 3.577 1.00 9.47 333 ALA A N 1
ATOM 1950 C CA . ALA A 1 244 ? -1.465 -26.934 3.237 1.00 8.94 333 ALA A CA 1
ATOM 1951 C C . ALA A 1 244 ? -2.598 -27.642 2.556 1.00 10.05 333 ALA A C 1
ATOM 1952 O O . ALA A 1 244 ? -2.379 -28.510 1.666 1.00 12.07 333 ALA A O 1
ATOM 1954 N N . PHE A 1 245 ? -3.844 -27.365 2.903 1.00 8.37 334 PHE A N 1
ATOM 1955 C CA . PHE A 1 245 ? -4.957 -28.140 2.437 1.00 8.08 334 PHE A CA 1
ATOM 1956 C C . PHE A 1 245 ? -5.509 -27.644 1.061 1.00 8.44 334 PHE A C 1
ATOM 1957 O O . PHE A 1 245 ? -5.828 -28.458 0.186 1.00 8.52 334 PHE A O 1
ATOM 1965 N N . ALA A 1 246 ? -5.565 -26.315 0.914 1.00 8.35 335 ALA A N 1
ATOM 1966 C CA . ALA A 1 246 ? -6.123 -25.736 -0.344 1.00 8.93 335 ALA A CA 1
ATOM 1967 C C . ALA A 1 246 ? -5.445 -26.287 -1.617 1.00 8.84 335 ALA A C 1
ATOM 1968 O O . ALA A 1 246 ? -6.146 -26.640 -2.552 1.00 9.49 335 ALA A O 1
ATOM 1970 N N A PRO A 1 247 ? -4.123 -26.232 -1.666 0.50 7.97 336 PRO A N 1
ATOM 1971 N N B PRO A 1 247 ? -4.052 -26.502 -1.652 0.50 8.73 336 PRO A N 1
ATOM 1972 C CA A PRO A 1 247 ? -3.564 -26.723 -2.958 0.50 8.59 336 PRO A CA 1
ATOM 1973 C CA B PRO A 1 247 ? -3.433 -26.968 -2.933 0.50 9.23 336 PRO A CA 1
ATOM 1974 C C A PRO A 1 247 ? -3.861 -28.220 -3.176 0.50 9.06 336 PRO A C 1
ATOM 1975 C C B PRO A 1 247 ? -3.823 -28.342 -3.183 0.50 9.75 336 PRO A C 1
ATOM 1976 O O A PRO A 1 247 ? -3.969 -28.572 -4.396 0.50 9.73 336 PRO A O 1
ATOM 1977 O O B PRO A 1 247 ? -3.859 -28.785 -4.349 0.50 9.99 336 PRO A O 1
ATOM 1984 N N . LEU A 1 248 ? -4.059 -29.097 -2.133 1.00 9.71 337 LEU A N 1
ATOM 1985 C CA . LEU A 1 248 ? -4.400 -30.466 -2.298 1.00 9.03 337 LEU A CA 1
ATOM 1986 C C . LEU A 1 248 ? -5.759 -30.680 -2.820 1.00 9.07 337 LEU A C 1
ATOM 1987 O O . LEU A 1 248 ? -6.049 -31.565 -3.652 1.00 10.75 337 LEU A O 1
ATOM 1992 N N . LEU A 1 249 ? -6.743 -29.845 -2.392 1.00 8.77 338 LEU A N 1
ATOM 1993 C CA . LEU A 1 249 ? -8.087 -29.857 -2.986 1.00 8.66 338 LEU A CA 1
ATOM 1994 C C . LEU A 1 249 ? -8.001 -29.432 -4.443 1.00 8.23 338 LEU A C 1
ATOM 1995 O O . LEU A 1 249 ? -8.658 -30.030 -5.289 1.00 9.15 338 LEU A O 1
ATOM 2000 N N . ARG A 1 250 ? -7.273 -28.347 -4.711 1.00 9.87 339 ARG A N 1
ATOM 2001 C CA . ARG A 1 250 ? -7.152 -27.882 -6.077 1.00 10.74 339 ARG A CA 1
ATOM 2002 C C . ARG A 1 250 ? -6.499 -28.890 -6.935 1.00 10.98 339 ARG A C 1
ATOM 2003 O O . ARG A 1 250 ? -6.927 -29.029 -8.154 1.00 12.99 339 ARG A O 1
ATOM 2011 N N . ASN A 1 251 ? -5.602 -29.643 -6.450 1.00 10.35 340 ASN A N 1
ATOM 2012 C CA . ASN A 1 251 ? -4.952 -30.707 -7.218 1.00 12.00 340 ASN A CA 1
ATOM 2013 C C . ASN A 1 251 ? -5.956 -31.746 -7.678 1.00 12.95 340 ASN A C 1
ATOM 2014 O O . ASN A 1 251 ? -5.711 -32.366 -8.750 1.00 15.21 340 ASN A O 1
ATOM 2019 N N . GLN A 1 252 ? -7.052 -31.949 -6.920 1.00 14.16 341 GLN A N 1
ATOM 2020 C CA . GLN A 1 252 ? -8.086 -32.964 -7.170 1.00 16.07 341 GLN A CA 1
ATOM 2021 C C . GLN A 1 252 ? -9.272 -32.300 -7.776 1.00 13.07 341 GLN A C 1
ATOM 2022 O O . GLN A 1 252 ? -10.350 -32.986 -7.799 1.00 14.97 341 GLN A O 1
ATOM 2028 N N . GLY A 1 253 ? -9.221 -31.139 -8.305 1.00 13.20 342 GLY A N 1
ATOM 2029 C CA . GLY A 1 253 ? -10.302 -30.542 -9.018 1.00 14.26 342 GLY A CA 1
ATOM 2030 C C . GLY A 1 253 ? -11.350 -29.790 -8.210 1.00 14.05 342 GLY A C 1
ATOM 2031 O O . GLY A 1 253 ? -12.430 -29.446 -8.773 1.00 15.51 342 GLY A O 1
ATOM 2032 N N . PHE A 1 254 ? -10.992 -29.340 -7.019 1.00 10.78 343 PHE A N 1
ATOM 2033 C CA . PHE A 1 254 ? -11.948 -28.466 -6.257 1.00 9.45 343 PHE A CA 1
ATOM 2034 C C . PHE A 1 254 ? -11.085 -27.298 -5.858 1.00 9.55 343 PHE A C 1
ATOM 2035 O O . PHE A 1 254 ? -10.287 -27.345 -4.888 1.00 10.02 343 PHE A O 1
ATOM 2043 N N . ASP A 1 255 ? -11.252 -26.130 -6.539 1.00 10.45 344 ASP A N 1
ATOM 2044 C CA . ASP A 1 255 ? -10.484 -24.984 -6.281 1.00 10.40 344 ASP A CA 1
ATOM 2045 C C . ASP A 1 255 ? -11.070 -24.169 -5.111 1.00 11.32 344 ASP A C 1
ATOM 2046 O O . ASP A 1 255 ? -11.599 -23.054 -5.303 1.00 12.21 344 ASP A O 1
ATOM 2051 N N . ALA A 1 256 ? -11.079 -24.750 -3.942 1.00 10.01 345 ALA A N 1
ATOM 2052 C CA . ALA A 1 256 ? -11.837 -24.220 -2.823 1.00 8.97 345 ALA A CA 1
ATOM 2053 C C . ALA A 1 256 ? -11.223 -22.921 -2.260 1.00 10.08 345 ALA A C 1
ATOM 2054 O O . ALA A 1 256 ? -9.993 -22.839 -2.086 1.00 10.71 345 ALA A O 1
ATOM 2056 N N . LYS A 1 257 ? -12.063 -21.970 -1.940 1.00 8.50 346 LYS A N 1
ATOM 2057 C CA . LYS A 1 257 ? -11.698 -20.841 -1.129 1.00 8.85 346 LYS A CA 1
ATOM 2058 C C . LYS A 1 257 ? -12.304 -20.999 0.285 1.00 8.61 346 LYS A C 1
ATOM 2059 O O . LYS A 1 257 ? -13.176 -21.880 0.469 1.00 10.16 346 LYS A O 1
ATOM 2065 N N . PHE A 1 258 ? -11.884 -20.210 1.260 1.00 7.73 347 PHE A N 1
ATOM 2066 C CA . PHE A 1 258 ? -12.156 -20.542 2.662 1.00 7.38 347 PHE A CA 1
ATOM 2067 C C . PHE A 1 258 ? -12.751 -19.389 3.357 1.00 6.69 347 PHE A C 1
ATOM 2068 O O . PHE A 1 258 ? -12.452 -18.208 3.096 1.00 8.46 347 PHE A O 1
ATOM 2076 N N . ILE A 1 259 ? -13.536 -19.693 4.389 1.00 6.87 348 ILE A N 1
ATOM 2077 C CA . ILE A 1 259 ? -13.855 -18.731 5.474 1.00 7.20 348 ILE A CA 1
ATOM 2078 C C . ILE A 1 259 ? -13.413 -19.322 6.796 1.00 6.29 348 ILE A C 1
ATOM 2079 O O . ILE A 1 259 ? -13.436 -20.574 6.942 1.00 7.20 348 ILE A O 1
ATOM 2084 N N . VAL A 1 260 ? -13.068 -18.478 7.708 1.00 6.39 349 VAL A N 1
ATOM 2085 C CA . VAL A 1 260 ? -12.501 -18.899 9.011 1.00 6.27 349 VAL A CA 1
ATOM 2086 C C . VAL A 1 260 ? -13.285 -18.253 10.070 1.00 6.26 349 VAL A C 1
ATOM 2087 O O . VAL A 1 260 ? -13.428 -17.018 10.112 1.00 7.02 349 VAL A O 1
ATOM 2091 N N . ASP A 1 261 ? -13.773 -19.028 11.058 1.00 6.10 350 ASP A N 1
ATOM 2092 C CA . ASP A 1 261 ? -14.513 -18.511 12.223 1.00 6.40 350 ASP A CA 1
ATOM 2093 C C . ASP A 1 261 ? -13.551 -17.913 13.193 1.00 6.11 350 ASP A C 1
ATOM 2094 O O . ASP A 1 261 ? -12.701 -18.596 13.817 1.00 6.73 350 ASP A O 1
ATOM 2099 N N . THR A 1 262 ? -13.603 -16.611 13.386 1.00 6.68 351 THR A N 1
ATOM 2100 C CA . THR A 1 262 ? -12.747 -15.830 14.303 1.00 7.13 351 THR A CA 1
ATOM 2101 C C . THR A 1 262 ? -13.556 -15.329 15.455 1.00 7.18 351 THR A C 1
ATOM 2102 O O . THR A 1 262 ? -13.139 -14.390 16.198 1.00 8.41 351 THR A O 1
ATOM 2106 N N . GLY A 1 263 ? -14.747 -15.878 15.724 1.00 6.65 352 GLY A N 1
ATOM 2107 C CA . GLY A 1 263 ? -15.590 -15.357 16.789 1.00 7.02 352 GLY A CA 1
ATOM 2108 C C . GLY A 1 263 ? -15.152 -15.667 18.179 1.00 6.91 352 GLY A C 1
ATOM 2109 O O . GLY A 1 263 ? -15.674 -15.036 19.148 1.00 7.68 352 GLY A O 1
ATOM 2110 N N . ARG A 1 264 ? -14.270 -16.669 18.376 1.00 6.65 353 ARG A N 1
ATOM 2111 C CA . ARG A 1 264 ? -13.851 -17.032 19.767 1.00 6.77 353 ARG A CA 1
ATOM 2112 C C . ARG A 1 264 ? -12.371 -17.252 19.849 1.00 6.64 353 ARG A C 1
ATOM 2113 O O . ARG A 1 264 ? -11.877 -17.958 20.749 1.00 7.22 353 ARG A O 1
ATOM 2121 N N . ASN A 1 265 ? -11.602 -16.643 18.932 1.00 6.71 354 ASN A N 1
ATOM 2122 C CA . ASN A 1 265 ? -10.153 -16.949 18.841 1.00 6.78 354 ASN A CA 1
ATOM 2123 C C . ASN A 1 265 ? -9.252 -15.712 19.119 1.00 7.49 354 ASN A C 1
ATOM 2124 O O . ASN A 1 265 ? -8.068 -15.767 18.818 1.00 7.78 354 ASN A O 1
ATOM 2129 N N . GLY A 1 266 ? -9.834 -14.681 19.766 1.00 7.44 355 GLY A N 1
ATOM 2130 C CA . GLY A 1 266 ? -9.024 -13.475 19.984 1.00 8.60 355 GLY A CA 1
ATOM 2131 C C . GLY A 1 266 ? -7.997 -13.562 21.059 1.00 8.86 355 GLY A C 1
ATOM 2132 O O . GLY A 1 266 ? -7.046 -12.728 21.025 1.00 10.65 355 GLY A O 1
ATOM 2133 N N . LYS A 1 267 ? -8.093 -14.498 21.989 1.00 8.07 356 LYS A N 1
ATOM 2134 C CA . LYS A 1 267 ? -7.081 -14.655 23.061 1.00 8.06 356 LYS A CA 1
ATOM 2135 C C . LYS A 1 267 ? -6.359 -15.963 22.813 1.00 9.00 356 LYS A C 1
ATOM 2136 O O . LYS A 1 267 ? -6.943 -17.055 22.684 1.00 8.64 356 LYS A O 1
ATOM 2142 N N . GLN A 1 268 ? -5.019 -15.876 22.735 1.00 8.77 357 GLN A N 1
ATOM 2143 C CA . GLN A 1 268 ? -4.142 -17.019 22.363 1.00 9.08 357 GLN A CA 1
ATOM 2144 C C . GLN A 1 268 ? -2.946 -17.053 23.323 1.00 9.55 357 GLN A C 1
ATOM 2145 O O . GLN A 1 268 ? -2.373 -15.936 23.539 1.00 11.78 357 GLN A O 1
ATOM 2151 N N . PRO A 1 269 ? -2.459 -18.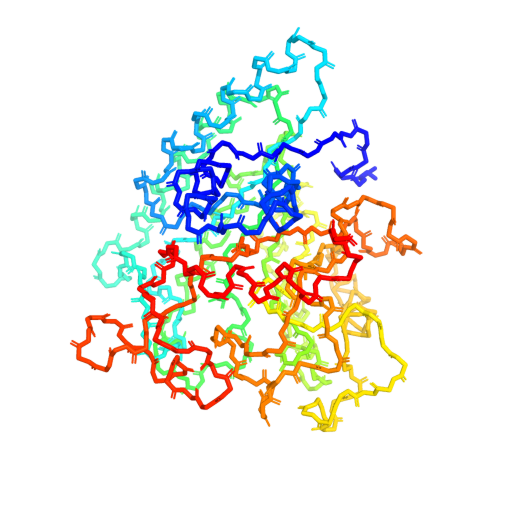212 23.669 1.00 9.28 358 PRO A N 1
ATOM 2152 C CA . PRO A 1 269 ? -3.140 -19.486 23.623 1.00 9.06 358 PRO A CA 1
ATOM 2153 C C . PRO A 1 269 ? -4.372 -19.439 24.412 1.00 9.11 358 PRO A C 1
ATOM 2154 O O . PRO A 1 269 ? -4.619 -18.522 25.281 1.00 10.19 358 PRO A O 1
ATOM 2158 N N . THR A 1 270 ? -5.309 -20.361 24.160 1.00 8.50 359 THR A N 1
ATOM 2159 C CA . THR A 1 270 ? -6.519 -20.491 24.942 1.00 8.99 359 THR A CA 1
ATOM 2160 C C . THR A 1 270 ? -6.207 -21.238 26.256 1.00 9.17 359 THR A C 1
ATOM 2161 O O . THR A 1 270 ? -5.094 -21.646 26.491 1.00 9.57 359 THR A O 1
ATOM 2165 N N . GLY A 1 271 ? -7.297 -21.499 27.032 1.00 9.57 360 GLY A N 1
ATOM 2166 C CA . GLY A 1 271 ? -7.177 -22.328 28.250 1.00 11.08 360 GLY A CA 1
ATOM 2167 C C . GLY A 1 271 ? -7.230 -23.824 27.969 1.00 10.23 360 GLY A C 1
ATOM 2168 O O . GLY A 1 271 ? -7.202 -24.648 28.910 1.00 12.35 360 GLY A O 1
ATOM 2169 N N . GLN A 1 272 ? -7.244 -24.246 26.709 1.00 9.88 361 GLN A N 1
ATOM 2170 C CA . GLN A 1 272 ? -7.330 -25.703 26.401 1.00 9.81 361 GLN A CA 1
ATOM 2171 C C . GLN A 1 272 ? -6.139 -26.462 26.971 1.00 11.64 361 GLN A C 1
ATOM 2172 O O . GLN A 1 272 ? -4.971 -26.081 26.789 1.00 12.02 361 GLN A O 1
ATOM 2178 N N . LEU A 1 273 ? -6.415 -27.560 27.631 1.00 10.11 362 LEU A N 1
ATOM 2179 C CA . LEU A 1 273 ? -5.377 -28.559 28.034 1.00 9.93 362 LEU A CA 1
ATOM 2180 C C . LEU A 1 273 ? -5.041 -29.498 26.928 1.00 9.33 362 LEU A C 1
ATOM 2181 O O . LEU A 1 273 ? -3.908 -30.041 26.953 1.00 10.49 362 LEU A O 1
ATOM 2186 N N . GLU A 1 274 ? -6.038 -29.783 26.096 1.00 9.73 363 GLU A N 1
ATOM 2187 C CA A GLU A 1 274 ? -5.780 -30.591 24.925 0.50 9.12 363 GLU A CA 1
ATOM 2188 C CA B GLU A 1 274 ? -5.925 -30.710 24.936 0.50 9.49 363 GLU A CA 1
ATOM 2189 C C . GLU A 1 274 ? -6.583 -30.012 23.823 1.00 8.67 363 GLU A C 1
ATOM 2190 O O . GLU A 1 274 ? -7.605 -29.353 23.982 1.00 8.94 363 GLU A O 1
ATOM 2201 N N . TRP A 1 275 ? -6.021 -30.190 22.580 1.00 8.50 364 TRP A N 1
ATOM 2202 C CA . TRP A 1 275 ? -6.625 -29.496 21.422 1.00 8.15 364 TRP A CA 1
ATOM 2203 C C . TRP A 1 275 ? -8.010 -29.971 21.087 1.00 8.47 364 TRP A C 1
ATOM 2204 O O . TRP A 1 275 ? -8.809 -29.195 20.554 1.00 9.82 364 TRP A O 1
ATOM 2215 N N . GLY A 1 276 ? -8.332 -31.226 21.434 1.00 8.88 365 GLY A N 1
ATOM 2216 C CA . GLY A 1 276 ? -9.682 -31.773 21.197 1.00 10.58 365 GLY A CA 1
ATOM 2217 C C . GLY A 1 276 ? -10.728 -31.375 22.204 1.00 10.33 365 GLY A C 1
ATOM 2218 O O . GLY A 1 276 ? -11.889 -31.807 22.140 1.00 11.36 365 GLY A O 1
ATOM 2219 N N . HIS A 1 277 ? -10.352 -30.501 23.171 1.00 8.80 366 HIS A N 1
ATOM 2220 C CA . HIS A 1 277 ? -11.382 -29.967 24.125 1.00 8.63 366 HIS A CA 1
ATOM 2221 C C . HIS A 1 277 ? -12.052 -28.826 23.516 1.00 8.07 366 HIS A C 1
ATOM 2222 O O . HIS A 1 277 ? -11.449 -27.733 23.360 1.00 10.71 366 HIS A O 1
ATOM 2229 N N . TRP A 1 278 ? -13.272 -28.971 23.106 1.00 8.86 367 TRP A N 1
ATOM 2230 C CA . TRP A 1 278 ? -14.004 -27.988 22.312 1.00 8.98 367 TRP A CA 1
ATOM 2231 C C . TRP A 1 278 ? -15.089 -27.282 23.038 1.00 8.80 367 TRP A C 1
ATOM 2232 O O . TRP A 1 278 ? -15.642 -26.273 22.554 1.00 8.39 367 TRP A O 1
ATOM 2243 N N . CYS A 1 279 ? -15.528 -27.734 24.235 1.00 8.06 368 CYS A N 1
ATOM 2244 C CA . CYS A 1 279 ? -16.723 -27.215 24.833 1.00 8.34 368 CYS A CA 1
ATOM 2245 C C . CYS A 1 279 ? -16.467 -26.020 25.733 1.00 8.56 368 CYS A C 1
ATOM 2246 O O . CYS A 1 279 ? -15.715 -26.142 26.767 1.00 9.60 368 CYS A O 1
ATOM 2249 N N . ASN A 1 280 ? -17.116 -24.878 25.509 1.00 7.83 369 ASN A N 1
ATOM 2250 C CA . ASN A 1 280 ? -17.158 -23.756 26.376 1.00 7.91 369 ASN A CA 1
ATOM 2251 C C . ASN A 1 280 ? -15.745 -23.422 26.930 1.00 8.17 369 ASN A C 1
ATOM 2252 O O . ASN A 1 280 ? -15.561 -23.241 28.153 1.00 8.49 369 ASN A O 1
ATOM 2257 N N . VAL A 1 281 ? -14.770 -23.329 26.042 1.00 8.06 370 VAL A N 1
ATOM 2258 C CA . VAL A 1 281 ? -13.360 -23.325 26.495 1.00 7.38 370 VAL A CA 1
ATOM 2259 C C . VAL A 1 281 ? -13.074 -22.048 27.255 1.00 8.58 370 VAL A C 1
ATOM 2260 O O . VAL A 1 281 ? -13.436 -20.900 26.863 1.00 8.21 370 VAL A O 1
ATOM 2264 N N . LYS A 1 282 ? -12.360 -22.190 28.389 1.00 8.11 371 LYS A N 1
ATOM 2265 C CA . LYS A 1 282 ? -11.907 -21.060 29.158 1.00 8.29 371 LYS A CA 1
ATOM 2266 C C . LYS A 1 282 ? -10.814 -20.275 28.470 1.00 8.28 371 LYS A C 1
ATOM 2267 O O . LYS A 1 282 ? -10.082 -20.742 27.640 1.00 8.87 371 LYS A O 1
ATOM 2273 N N . GLY A 1 283 ? -10.706 -18.987 28.868 1.00 9.41 372 GLY A N 1
ATOM 2274 C CA . GLY A 1 283 ? -9.552 -18.188 28.432 1.00 9.55 372 GLY A CA 1
ATOM 2275 C C . GLY A 1 283 ? -9.694 -17.758 26.965 1.00 9.22 372 GLY A C 1
ATOM 2276 O O . GLY A 1 283 ? -8.666 -17.558 26.333 1.00 10.87 372 GLY A O 1
ATOM 2277 N N . THR A 1 284 ? -10.895 -17.580 26.467 1.00 8.45 373 THR A N 1
ATOM 2278 C CA . THR A 1 284 ? -11.071 -17.156 25.054 1.00 7.74 373 THR A CA 1
ATOM 2279 C C . THR A 1 284 ? -11.704 -15.759 25.006 1.00 8.27 373 THR A C 1
ATOM 2280 O O . THR A 1 284 ? -12.320 -15.288 25.974 1.00 9.36 373 THR A O 1
ATOM 2284 N N . GLY A 1 285 ? -11.557 -15.187 23.822 1.00 8.29 374 GLY A N 1
ATOM 2285 C CA . GLY A 1 285 ? -12.101 -13.821 23.534 1.00 8.26 374 GLY A CA 1
ATOM 2286 C C . GLY A 1 285 ? -12.665 -13.786 22.186 1.00 8.02 374 GLY A C 1
ATOM 2287 O O . GLY A 1 285 ? -12.279 -14.512 21.276 1.00 7.55 374 GLY A O 1
ATOM 2288 N N . PHE A 1 286 ? -13.592 -12.824 21.972 1.00 7.61 375 PHE A N 1
ATOM 2289 C CA . PHE A 1 286 ? -13.979 -12.456 20.655 1.00 7.30 375 PHE A CA 1
ATOM 2290 C C . PHE A 1 286 ? -12.790 -12.123 19.812 1.00 7.39 375 PHE A C 1
ATOM 2291 O O . PHE A 1 286 ? -11.797 -11.509 20.361 1.00 8.17 375 PHE A O 1
ATOM 2299 N N . GLY A 1 287 ? -12.719 -12.478 18.524 1.00 7.69 376 GLY A N 1
ATOM 2300 C CA . GLY A 1 287 ? -11.522 -12.247 17.706 1.00 7.87 376 GLY A CA 1
ATOM 2301 C C . GLY A 1 287 ? -11.779 -11.208 16.604 1.00 7.95 376 GLY A C 1
ATOM 2302 O O . GLY A 1 287 ? -12.647 -10.315 16.757 1.00 8.86 376 GLY A O 1
ATOM 2303 N N . VAL A 1 288 ? -11.010 -11.299 15.549 1.00 8.25 377 VAL A N 1
ATOM 2304 C CA . VAL A 1 288 ? -11.043 -10.349 14.447 1.00 8.69 377 VAL A CA 1
ATOM 2305 C C . VAL A 1 288 ? -12.447 -10.201 13.973 1.00 8.10 377 VAL A C 1
ATOM 2306 O O . VAL A 1 288 ? -13.226 -11.176 13.770 1.00 8.19 377 VAL A O 1
ATOM 2310 N N . ARG A 1 289 ? -12.843 -8.942 13.705 1.00 8.30 378 ARG A N 1
ATOM 2311 C CA . ARG A 1 289 ? -14.205 -8.674 13.313 1.00 8.39 378 ARG A CA 1
ATOM 2312 C C . ARG A 1 289 ? -14.421 -9.117 11.924 1.00 8.57 378 ARG A C 1
ATOM 2313 O O . ARG A 1 289 ? -13.552 -9.128 11.052 1.00 9.00 378 ARG A O 1
ATOM 2321 N N . PRO A 1 290 ? -15.659 -9.553 11.579 1.00 8.80 379 PRO A N 1
ATOM 2322 C CA . PRO A 1 290 ? -15.955 -10.042 10.217 1.00 9.29 379 PRO A CA 1
ATOM 2323 C C . PRO A 1 290 ? -15.463 -9.102 9.104 1.00 9.30 379 PRO A C 1
ATOM 2324 O O . PRO A 1 290 ? -15.713 -7.854 9.196 1.00 10.37 379 PRO A O 1
ATOM 2328 N N . THR A 1 291 ? -14.831 -9.626 8.118 1.00 9.32 380 THR A N 1
ATOM 2329 C CA . THR A 1 291 ? -14.311 -8.790 7.006 1.00 9.64 380 THR A CA 1
ATOM 2330 C C . THR A 1 291 ? -14.012 -9.666 5.877 1.00 9.88 380 THR A C 1
ATOM 2331 O O . THR A 1 291 ? -13.500 -10.825 5.982 1.00 9.41 380 THR A O 1
ATOM 2335 N N . ALA A 1 292 ? -14.120 -9.126 4.649 1.00 10.95 381 ALA A N 1
ATOM 2336 C CA . ALA A 1 292 ? -13.562 -9.698 3.394 1.00 11.11 381 ALA A CA 1
ATOM 2337 C C . ALA A 1 292 ? -12.152 -9.299 3.172 1.00 12.07 381 ALA A C 1
ATOM 2338 O O . ALA A 1 292 ? -11.485 -9.851 2.272 1.00 14.66 381 ALA A O 1
ATOM 2340 N N . ASN A 1 293 ? -11.641 -8.372 3.915 1.00 12.83 382 ASN A N 1
ATOM 2341 C CA . ASN A 1 293 ? -10.239 -7.871 3.742 1.00 15.33 382 ASN A CA 1
ATOM 2342 C C . ASN A 1 293 ? -9.265 -8.677 4.518 1.00 14.50 382 ASN A C 1
ATOM 2343 O O . ASN A 1 293 ? -8.777 -8.285 5.537 1.00 16.93 382 ASN A O 1
ATOM 2348 N N . THR A 1 294 ? -9.023 -9.920 4.045 1.00 13.30 383 THR A N 1
ATOM 2349 C CA . THR A 1 294 ? -8.265 -10.877 4.843 1.00 13.18 383 THR A CA 1
ATOM 2350 C C . THR A 1 294 ? -6.739 -10.740 4.591 1.00 13.70 383 THR A C 1
ATOM 2351 O O . THR A 1 294 ? -5.980 -11.353 5.330 1.00 16.29 383 THR A O 1
ATOM 2355 N N . GLY A 1 295 ? -6.423 -10.148 3.473 1.00 13.81 384 GLY A N 1
ATOM 2356 C CA . GLY A 1 295 ? -4.962 -10.189 3.042 1.00 17.09 384 GLY A CA 1
ATOM 2357 C C . GLY A 1 295 ? -4.529 -11.449 2.462 1.00 16.84 384 GLY A C 1
ATOM 2358 O O . GLY A 1 295 ? -3.320 -11.541 2.090 1.00 20.12 384 GLY A O 1
ATOM 2359 N N . HIS A 1 296 ? -5.428 -12.408 2.147 1.00 14.61 385 HIS A N 1
ATOM 2360 C CA . HIS A 1 296 ? -4.970 -13.750 1.723 1.00 16.13 385 HIS A CA 1
ATOM 2361 C C . HIS A 1 296 ? -5.863 -14.192 0.623 1.00 15.80 385 HIS A C 1
ATOM 2362 O O . HIS A 1 296 ? -7.108 -14.300 0.911 1.00 14.94 385 HIS A O 1
ATOM 2369 N N . GLU A 1 297 ? -5.417 -14.554 -0.587 1.00 16.74 386 GLU A N 1
ATOM 2370 C CA . GLU A 1 297 ? -6.326 -14.873 -1.601 1.00 15.99 386 GLU A CA 1
ATOM 2371 C C . GLU A 1 297 ? -7.137 -16.187 -1.285 1.00 14.71 386 GLU A C 1
ATOM 2372 O O . GLU A 1 297 ? -8.228 -16.305 -1.838 1.00 16.77 386 GLU A O 1
ATOM 2378 N N . LEU A 1 298 ? -6.549 -17.081 -0.525 1.00 13.97 387 LEU A N 1
ATOM 2379 C CA . LEU A 1 298 ? -7.326 -18.324 -0.205 1.00 13.39 387 LEU A CA 1
ATOM 2380 C C . LEU A 1 298 ? -8.535 -18.030 0.660 1.00 11.18 387 LEU A C 1
ATOM 2381 O O . LEU A 1 298 ? -9.373 -18.937 0.692 1.00 12.70 387 LEU A O 1
ATOM 2386 N N . VAL A 1 299 ? -8.552 -16.920 1.354 1.00 9.86 388 VAL A N 1
ATOM 2387 C CA . VAL A 1 299 ? -9.504 -16.721 2.410 1.00 9.82 388 VAL A CA 1
ATOM 2388 C C . VAL A 1 299 ? -10.464 -15.644 2.000 1.00 8.75 388 VAL A C 1
ATOM 2389 O O . VAL A 1 299 ? -10.121 -14.414 1.983 1.00 9.73 388 VAL A O 1
ATOM 2393 N N . ASP A 1 300 ? -11.698 -15.990 1.661 1.00 8.04 389 ASP A N 1
ATOM 2394 C CA . ASP A 1 300 ? -12.736 -15.042 1.269 1.00 8.79 389 ASP A CA 1
ATOM 2395 C C . ASP A 1 300 ? -13.068 -14.122 2.419 1.00 8.36 389 ASP A C 1
ATOM 2396 O O . ASP A 1 300 ? -13.363 -12.917 2.210 1.00 8.92 389 ASP A O 1
ATOM 2401 N N . ALA A 1 301 ? -13.103 -14.607 3.690 1.00 8.24 390 ALA A N 1
ATOM 2402 C CA . ALA A 1 301 ? -13.538 -13.780 4.793 1.00 7.41 390 ALA A CA 1
ATOM 2403 C C . ALA A 1 301 ? -13.151 -14.383 6.125 1.00 7.60 390 ALA A C 1
ATOM 2404 O O . ALA A 1 301 ? -13.099 -15.642 6.235 1.00 7.80 390 ALA A O 1
ATOM 2406 N N . PHE A 1 302 ? -12.922 -13.538 7.113 1.00 7.59 391 PHE A N 1
ATOM 2407 C CA . PHE A 1 302 ? -13.017 -13.907 8.524 1.00 7.33 391 PHE A CA 1
ATOM 2408 C C . PHE A 1 302 ? -14.436 -13.621 8.922 1.00 7.42 391 PHE A C 1
ATOM 2409 O O . PHE A 1 302 ? -15.011 -12.559 8.577 1.00 8.34 391 PHE A O 1
ATOM 2417 N N . VAL A 1 303 ? -15.088 -14.540 9.629 1.00 6.81 392 VAL A N 1
ATOM 2418 C CA . VAL A 1 303 ? -16.531 -14.482 9.983 1.00 7.51 392 VAL A CA 1
ATOM 2419 C C . VAL A 1 303 ? -16.736 -14.913 11.421 1.00 6.57 392 VAL A C 1
ATOM 2420 O O . VAL A 1 303 ? -15.819 -15.587 12.011 1.00 6.75 392 VAL A O 1
ATOM 2424 N N . TRP A 1 304 ? -17.844 -14.571 12.027 1.00 6.82 393 TRP A N 1
ATOM 2425 C CA . TRP A 1 304 ? -18.233 -15.076 13.331 1.00 6.60 393 TRP A CA 1
ATOM 2426 C C . TRP A 1 304 ? -19.300 -16.095 13.086 1.00 5.86 393 TRP A C 1
ATOM 2427 O O . TRP A 1 304 ? -20.474 -15.740 12.807 1.00 6.83 393 TRP A O 1
ATOM 2438 N N . VAL A 1 305 ? -18.950 -17.399 13.136 1.00 6.48 394 VAL A N 1
ATOM 2439 C CA . VAL A 1 305 ? -19.930 -18.445 12.798 1.00 6.27 394 VAL A CA 1
ATOM 2440 C C . VAL A 1 305 ? -20.637 -18.885 14.090 1.00 6.11 394 VAL A C 1
ATOM 2441 O O . VAL A 1 305 ? -21.850 -18.701 14.219 1.00 6.87 394 VAL A O 1
ATOM 2445 N N . LYS A 1 306 ? -19.896 -19.512 15.026 1.00 6.38 395 LYS A N 1
ATOM 2446 C CA . LYS A 1 306 ? -20.515 -19.809 16.326 1.00 6.47 395 LYS A CA 1
ATOM 2447 C C . LYS A 1 306 ? -20.788 -18.537 17.077 1.00 7.80 395 LYS A C 1
ATOM 2448 O O . LYS A 1 306 ? -19.843 -17.722 17.305 1.00 8.32 395 LYS A O 1
ATOM 2454 N N . PRO A 1 307 ? -22.003 -18.298 17.558 1.00 7.85 396 PRO A N 1
ATOM 2455 C CA . PRO A 1 307 ? -22.312 -16.982 18.197 1.00 8.64 396 PRO A CA 1
ATOM 2456 C C . PRO A 1 307 ? -21.820 -16.991 19.630 1.00 8.89 396 PRO A C 1
ATOM 2457 O O . PRO A 1 307 ? -22.127 -17.886 20.431 1.00 11.00 396 PRO A O 1
ATOM 2461 N N . GLY A 1 308 ? -21.101 -15.984 19.986 1.00 11.01 397 GLY A N 1
ATOM 2462 C CA . GLY A 1 308 ? -20.447 -15.967 21.350 1.00 10.90 397 GLY A CA 1
ATOM 2463 C C . GLY A 1 308 ? -21.414 -15.678 22.404 1.00 11.02 397 GLY A C 1
ATOM 2464 O O . GLY A 1 308 ? -22.180 -14.707 22.399 1.00 13.18 397 GLY A O 1
ATOM 2465 N N . GLY A 1 309 ? -21.416 -16.551 23.399 1.00 9.61 398 GLY A N 1
ATOM 2466 C CA . GLY A 1 309 ? -22.362 -16.474 24.476 1.00 10.97 398 GLY A CA 1
ATOM 2467 C C . GLY A 1 309 ? -23.408 -17.561 24.403 1.00 9.71 398 GLY A C 1
ATOM 2468 O O . GLY A 1 309 ? -24.061 -17.812 25.421 1.00 11.80 398 GLY A O 1
ATOM 2469 N N . GLU A 1 310 ? -23.600 -18.273 23.302 1.00 9.66 399 GLU A N 1
ATOM 2470 C CA . GLU A 1 310 ? -24.456 -19.428 23.247 1.00 9.64 399 GLU A CA 1
ATOM 2471 C C . GLU A 1 310 ? -23.683 -20.677 23.641 1.00 9.69 399 GLU A C 1
ATOM 2472 O O . GLU A 1 310 ? -22.618 -20.916 23.085 1.00 9.40 399 GLU A O 1
ATOM 2478 N N . SER A 1 311 ? -24.187 -21.418 24.637 1.00 9.29 400 SER A N 1
ATOM 2479 C CA . SER A 1 311 ? -23.406 -22.534 25.146 1.00 9.52 400 SER A CA 1
ATOM 2480 C C . SER A 1 311 ? -23.113 -23.624 24.092 1.00 8.40 400 SER A C 1
ATOM 2481 O O . SER A 1 311 ? -23.948 -23.806 23.154 1.00 9.88 400 SER A O 1
ATOM 2484 N N . ASP A 1 312 ? -22.053 -24.329 24.285 1.00 9.18 401 ASP A N 1
ATOM 2485 C CA . ASP A 1 312 ? -21.726 -25.514 23.478 1.00 9.25 401 ASP A CA 1
ATOM 2486 C C . ASP A 1 312 ? -22.363 -26.776 24.040 1.00 8.87 401 ASP A C 1
ATOM 2487 O O . ASP A 1 312 ? -22.338 -27.815 23.370 1.00 10.03 401 ASP A O 1
ATOM 2492 N N . GLY A 1 313 ? -22.883 -26.695 25.267 1.00 9.26 402 GLY A N 1
ATOM 2493 C CA . GLY A 1 313 ? -23.392 -27.945 25.887 1.00 10.37 402 GLY A CA 1
ATOM 2494 C C . GLY A 1 313 ? -23.496 -27.732 27.370 1.00 11.32 402 GLY A C 1
ATOM 2495 O O . GLY A 1 313 ? -22.797 -26.929 27.991 1.00 11.16 402 GLY A O 1
ATOM 2496 N N . THR A 1 314 ? -24.466 -28.458 27.987 1.00 11.18 403 THR A N 1
ATOM 2497 C CA . THR A 1 314 ? -24.642 -28.394 29.468 1.00 11.95 403 THR A CA 1
ATOM 2498 C C . THR A 1 314 ? -23.475 -29.091 30.150 1.00 12.56 403 THR A C 1
ATOM 2499 O O . THR A 1 314 ? -22.955 -30.093 29.743 1.00 12.41 403 THR A O 1
ATOM 2503 N N . SER A 1 315 ? -23.119 -28.544 31.312 1.00 12.32 404 SER A N 1
ATOM 2504 C CA . SER A 1 315 ? -22.168 -29.198 32.191 1.00 13.62 404 SER A CA 1
ATOM 2505 C C . SER A 1 315 ? -22.855 -30.033 33.287 1.00 13.26 404 SER A C 1
ATOM 2506 O O . SER A 1 315 ? -22.105 -30.573 34.144 1.00 15.41 404 SER A O 1
ATOM 2509 N N . ASP A 1 316 ? -24.170 -30.137 33.265 1.00 13.48 405 ASP A N 1
ATOM 2510 C CA . ASP A 1 316 ? -24.879 -30.893 34.364 1.00 15.03 405 ASP A CA 1
ATOM 2511 C C . ASP A 1 316 ? -24.873 -32.367 33.942 1.00 16.06 405 ASP A C 1
ATOM 2512 O O . ASP A 1 316 ? -25.564 -32.734 33.030 1.00 14.92 405 ASP A O 1
ATOM 2517 N N . PRO A 1 317 ? -24.210 -33.229 34.707 1.00 18.60 406 PRO A N 1
ATOM 2518 C CA . PRO A 1 317 ? -24.154 -34.610 34.270 1.00 18.96 406 PRO A CA 1
ATOM 2519 C C . PRO A 1 317 ? -25.504 -35.335 34.375 1.00 20.29 406 PRO A C 1
ATOM 2520 O O . PRO A 1 317 ? -25.552 -36.443 33.827 1.00 25.19 406 PRO A O 1
ATOM 2524 N N . SER A 1 318 ? -26.476 -34.777 35.083 1.00 21.36 407 SER A N 1
ATOM 2525 C CA . SER A 1 318 ? -27.776 -35.435 35.132 1.00 22.49 407 SER A CA 1
ATOM 2526 C C . SER A 1 318 ? -28.744 -34.908 34.066 1.00 23.92 407 SER A C 1
ATOM 2527 O O . SER A 1 318 ? -29.836 -35.469 33.843 1.00 26.90 407 SER A O 1
ATOM 2530 N N . ALA A 1 319 ? -28.311 -33.907 33.222 1.00 20.30 408 ALA A N 1
ATOM 2531 C CA . ALA A 1 319 ? -29.210 -33.363 32.303 1.00 21.30 408 ALA A CA 1
ATOM 2532 C C . ALA A 1 319 ? -29.260 -34.212 31.047 1.00 21.42 408 ALA A C 1
ATOM 2533 O O . ALA A 1 319 ? -28.325 -35.011 30.707 1.00 20.98 408 ALA A O 1
ATOM 2535 N N . PRO A 1 320 ? -30.378 -34.082 30.290 1.00 24.64 409 PRO A N 1
ATOM 2536 C CA . PRO A 1 320 ? -30.332 -34.805 28.993 1.00 25.23 409 PRO A CA 1
ATOM 2537 C C . PRO A 1 320 ? -29.221 -34.336 28.029 1.00 20.63 409 PRO A C 1
ATOM 2538 O O . PRO A 1 320 ? -28.831 -33.161 28.038 1.00 24.04 409 PRO A O 1
ATOM 2542 N N . ARG A 1 321 ? -28.737 -35.254 27.294 1.00 18.28 410 ARG A N 1
ATOM 2543 C CA . ARG A 1 321 ? -27.710 -35.014 26.237 1.00 18.04 410 ARG A CA 1
ATOM 2544 C C . ARG A 1 321 ? -26.456 -34.362 26.821 1.00 16.06 410 ARG A C 1
ATOM 2545 O O . ARG A 1 321 ? -25.697 -33.687 26.083 1.00 16.36 410 ARG A O 1
ATOM 2549 N N . PHE A 1 322 ? -26.090 -34.679 28.025 1.00 14.72 411 PHE A N 1
ATOM 2550 C CA . PHE A 1 322 ? -24.797 -34.257 28.642 1.00 12.89 411 PHE A CA 1
ATOM 2551 C C . PHE A 1 322 ? -23.701 -34.905 27.927 1.00 12.35 411 PHE A C 1
ATOM 2552 O O . PHE A 1 322 ? -23.647 -36.113 27.702 1.00 13.60 411 PHE A O 1
ATOM 2560 N N . ASP A 1 323 ? -22.683 -34.045 27.605 1.00 12.56 412 ASP A N 1
ATOM 2561 C CA . ASP A 1 323 ? -21.442 -34.519 26.992 1.00 11.20 412 ASP A CA 1
ATOM 2562 C C . ASP A 1 323 ? -20.318 -34.240 27.993 1.00 11.51 412 ASP A C 1
ATOM 2563 O O . ASP A 1 323 ? -20.142 -33.080 28.406 1.00 12.34 412 ASP A O 1
ATOM 2568 N N . PRO A 1 324 ? -19.610 -35.300 28.446 1.00 12.59 413 PRO A N 1
ATOM 2569 C CA . PRO A 1 324 ? -18.522 -35.106 29.442 1.00 12.69 413 PRO A CA 1
ATOM 2570 C C . PRO A 1 324 ? -17.521 -34.058 29.022 1.00 11.62 413 PRO A C 1
ATOM 2571 O O . PRO A 1 324 ? -16.807 -33.550 29.875 1.00 10.96 413 PRO A O 1
ATOM 2575 N N . HIS A 1 325 ? -17.367 -33.777 27.731 1.00 9.64 414 HIS A N 1
ATOM 2576 C CA . HIS A 1 325 ? -16.390 -32.668 27.365 1.00 9.71 414 HIS A CA 1
ATOM 2577 C C . HIS A 1 325 ? -16.773 -31.392 27.981 1.00 10.54 414 HIS A C 1
ATOM 2578 O O . HIS A 1 325 ? -15.899 -30.516 28.206 1.00 10.90 414 HIS A O 1
ATOM 2585 N N . CYS A 1 326 ? -18.069 -31.174 28.315 1.00 9.96 415 CYS A N 1
ATOM 2586 C CA . CYS A 1 326 ? -18.516 -29.935 28.879 1.00 10.60 415 CYS A CA 1
ATOM 2587 C C . CYS A 1 326 ? -18.337 -29.848 30.386 1.00 10.46 415 CYS A C 1
ATOM 2588 O O . CYS A 1 326 ? -18.599 -28.821 30.955 1.00 10.87 415 CYS A O 1
ATOM 2591 N N . ALA A 1 327 ? -17.803 -30.932 30.971 1.00 10.52 416 ALA A N 1
ATOM 2592 C CA . ALA A 1 327 ? -17.490 -30.910 32.416 1.00 10.31 416 ALA A CA 1
ATOM 2593 C C . ALA A 1 327 ? -16.033 -30.911 32.631 1.00 10.13 416 ALA A C 1
ATOM 2594 O O . ALA A 1 327 ? -15.565 -30.987 33.801 1.00 12.08 416 ALA A O 1
ATOM 2596 N N . LEU A 1 328 ? -15.173 -30.832 31.629 1.00 10.47 417 LEU A N 1
ATOM 2597 C CA . LEU A 1 328 ? -13.699 -30.798 31.769 1.00 9.82 417 LEU A CA 1
ATOM 2598 C C . LEU A 1 328 ? -13.280 -29.518 32.463 1.00 9.93 417 LEU A C 1
ATOM 2599 O O . LEU A 1 328 ? -14.002 -28.503 32.419 1.00 9.47 417 LEU A O 1
ATOM 2604 N N . PRO A 1 329 ? -12.063 -29.521 33.059 1.00 9.89 418 PRO A N 1
ATOM 2605 C CA . PRO A 1 329 ? -11.694 -28.347 33.834 1.00 10.40 418 PRO A CA 1
ATOM 2606 C C . PRO A 1 329 ? -11.313 -27.142 32.982 1.00 8.75 418 PRO A C 1
ATOM 2607 O O . PRO A 1 329 ? -11.211 -26.054 33.510 1.00 10.82 418 PRO A O 1
ATOM 2611 N N . ASP A 1 330 ? -11.094 -27.309 31.699 1.00 9.03 419 ASP A N 1
ATOM 2612 C CA . ASP A 1 330 ? -10.940 -26.147 30.774 1.00 8.84 419 ASP A CA 1
ATOM 2613 C C . ASP A 1 330 ? -12.254 -25.777 30.155 1.00 9.13 419 ASP A C 1
ATOM 2614 O O . ASP A 1 330 ? -12.211 -24.907 29.238 1.00 9.62 419 ASP A O 1
ATOM 2619 N N . ALA A 1 331 ? -13.400 -26.261 30.581 1.00 9.15 420 ALA A N 1
ATOM 2620 C CA . ALA A 1 331 ? -14.723 -25.836 30.087 1.00 9.36 420 ALA A CA 1
ATOM 2621 C C . ALA A 1 331 ? -15.348 -24.964 31.178 1.00 9.12 420 ALA A C 1
ATOM 2622 O O . ALA A 1 331 ? -15.354 -25.396 32.391 1.00 10.45 420 ALA A O 1
ATOM 2624 N N . LEU A 1 332 ? -15.825 -23.790 30.892 1.00 8.66 421 LEU A N 1
ATOM 2625 C CA . LEU A 1 332 ? -16.449 -22.918 31.883 1.00 9.73 421 LEU A CA 1
ATOM 2626 C C . LEU A 1 332 ? -17.732 -23.517 32.339 1.00 10.37 421 LEU A C 1
ATOM 2627 O O . LEU A 1 332 ? -18.581 -23.956 31.552 1.00 10.36 421 LEU A O 1
ATOM 2632 N N . GLN A 1 333 ? -17.962 -23.423 33.659 1.00 11.34 422 GLN A N 1
ATOM 2633 C CA . GLN A 1 333 ? -19.105 -24.088 34.322 1.00 11.78 422 GLN A CA 1
ATOM 2634 C C . GLN A 1 333 ? -19.676 -23.170 35.417 1.00 12.80 422 GLN A C 1
ATOM 2635 O O . GLN A 1 333 ? -18.923 -22.403 35.962 1.00 13.82 422 GLN A O 1
ATOM 2641 N N . PRO A 1 334 ? -20.952 -23.320 35.785 1.00 13.56 423 PRO A N 1
ATOM 2642 C CA . PRO A 1 334 ? -21.948 -24.209 35.168 1.00 13.08 423 PRO A CA 1
ATOM 2643 C C . PRO A 1 334 ? -22.444 -23.619 33.842 1.00 13.01 423 PRO A C 1
ATOM 2644 O O . PRO A 1 334 ? -22.650 -22.387 33.710 1.00 13.68 423 PRO A O 1
ATOM 2648 N N . ALA A 1 335 ? -22.665 -24.543 32.913 1.00 11.62 424 ALA A N 1
ATOM 2649 C CA . ALA A 1 335 ? -23.118 -24.156 31.558 1.00 11.71 424 ALA A CA 1
ATOM 2650 C C . ALA A 1 335 ? -24.495 -24.718 31.274 1.00 11.85 424 ALA A C 1
ATOM 2651 O O . ALA A 1 335 ? -24.762 -25.866 31.652 1.00 12.72 424 ALA A O 1
ATOM 2653 N N . PRO A 1 336 ? -25.336 -23.967 30.545 1.00 11.70 425 PRO A N 1
ATOM 2654 C CA . PRO A 1 336 ? -26.688 -24.435 30.209 1.00 12.85 425 PRO A CA 1
ATOM 2655 C C . PRO A 1 336 ? -26.582 -25.258 28.914 1.00 13.53 425 PRO A C 1
ATOM 2656 O O . PRO A 1 336 ? -25.558 -25.478 28.306 1.00 12.05 425 PRO A O 1
ATOM 2660 N N . GLN A 1 337 ? -27.760 -25.797 28.500 1.00 13.39 426 GLN A N 1
ATOM 2661 C CA . GLN A 1 337 ? -27.859 -26.623 27.363 1.00 13.70 426 GLN A CA 1
ATOM 2662 C C . GLN A 1 337 ? -27.287 -25.954 26.084 1.00 12.63 426 GLN A C 1
ATOM 2663 O O . GLN A 1 337 ? -27.309 -24.707 25.988 1.00 12.38 426 GLN A O 1
ATOM 2666 N N . ALA A 1 338 ? -26.858 -26.770 25.138 1.00 12.18 427 ALA A N 1
ATOM 2667 C CA . ALA A 1 338 ? -26.309 -26.260 23.867 1.00 12.62 427 ALA A CA 1
ATOM 2668 C C . ALA A 1 338 ? -27.275 -25.248 23.234 1.00 12.33 427 ALA A C 1
ATOM 2669 O O . ALA A 1 338 ? -28.520 -25.480 23.154 1.00 12.95 427 ALA A O 1
ATOM 2671 N N . GLY A 1 339 ? -26.748 -24.111 22.848 1.00 10.88 428 GLY A N 1
ATOM 2672 C CA . GLY A 1 339 ? -27.512 -23.069 22.182 1.00 13.00 428 GLY A CA 1
ATOM 2673 C C . GLY A 1 339 ? -28.096 -22.148 23.164 1.00 12.58 428 GLY A C 1
ATOM 2674 O O . GLY A 1 339 ? -28.546 -21.031 22.742 1.00 15.10 428 GLY A O 1
ATOM 2675 N N . ALA A 1 340 ? -28.258 -22.438 24.456 1.00 11.58 429 ALA A N 1
ATOM 2676 C CA . ALA A 1 340 ? -28.877 -21.539 25.419 1.00 12.63 429 ALA A CA 1
ATOM 2677 C C . ALA A 1 340 ? -27.895 -20.483 25.831 1.00 12.11 429 ALA A C 1
ATOM 2678 O O . ALA A 1 340 ? -26.647 -20.658 25.811 1.00 11.51 429 ALA A O 1
ATOM 2680 N N . TRP A 1 341 ? -28.399 -19.329 26.287 1.00 12.02 430 TRP A N 1
ATOM 2681 C CA . TRP A 1 341 ? -27.553 -18.212 26.639 1.00 12.49 430 TRP A CA 1
ATOM 2682 C C . TRP A 1 341 ? -26.724 -18.513 27.844 1.00 11.05 430 TRP A C 1
ATOM 2683 O O . TRP A 1 341 ? -27.279 -18.967 28.868 1.00 12.85 430 TRP A O 1
ATOM 2694 N N . PHE A 1 342 ? -25.452 -18.239 27.790 1.00 12.05 431 PHE A N 1
ATOM 2695 C CA . PHE A 1 342 ? -24.462 -18.569 28.869 1.00 10.41 431 PHE A CA 1
ATOM 2696 C C . PHE A 1 342 ? -23.789 -17.284 29.206 1.00 10.67 431 PHE A C 1
ATOM 2697 O O . PHE A 1 342 ? -22.769 -16.906 28.648 1.00 10.68 431 PHE A O 1
ATOM 2705 N N . GLN A 1 343 ? -24.393 -16.560 30.186 1.00 11.75 432 GLN A N 1
ATOM 2706 C CA . GLN A 1 343 ? -23.942 -15.196 30.485 1.00 11.39 432 GLN A CA 1
ATOM 2707 C C . GLN A 1 343 ? -22.511 -15.063 30.866 1.00 11.03 432 GLN A C 1
ATOM 2708 O O . GLN A 1 343 ? -21.803 -14.150 30.379 1.00 11.32 432 GLN A O 1
ATOM 2714 N N . ALA A 1 344 ? -22.012 -15.973 31.723 1.00 11.05 433 ALA A N 1
ATOM 2715 C CA . ALA A 1 344 ? -20.622 -15.799 32.135 1.00 10.78 433 ALA A CA 1
ATOM 2716 C C . ALA A 1 344 ? -19.654 -15.991 30.951 1.00 10.61 433 ALA A C 1
ATOM 2717 O O . ALA A 1 344 ? -18.585 -15.388 30.891 1.00 10.96 433 ALA A O 1
ATOM 2719 N N . TYR A 1 345 ? -20.079 -16.832 29.989 1.00 9.67 434 TYR A N 1
ATOM 2720 C CA . TYR A 1 345 ? -19.216 -17.050 28.810 1.00 9.45 434 TYR A CA 1
ATOM 2721 C C . TYR A 1 345 ? -19.232 -15.811 27.906 1.00 9.75 434 TYR A C 1
ATOM 2722 O O . TYR A 1 345 ? -18.185 -15.410 27.382 1.00 9.76 434 TYR A O 1
ATOM 2731 N N . PHE A 1 346 ? -20.400 -15.209 27.723 1.00 9.60 435 PHE A N 1
ATOM 2732 C CA . PHE A 1 346 ? -20.453 -13.964 26.967 1.00 9.63 435 PHE A CA 1
ATOM 2733 C C . PHE A 1 346 ? -19.578 -12.890 27.608 1.00 9.97 435 PHE A C 1
ATOM 2734 O O . PHE A 1 346 ? -18.814 -12.235 26.911 1.00 10.46 435 PHE A O 1
ATOM 2742 N N . VAL A 1 347 ? -19.654 -12.753 28.951 1.00 10.01 436 VAL A N 1
ATOM 2743 C CA . VAL A 1 347 ? -18.783 -11.774 29.603 1.00 10.68 436 VAL A CA 1
ATOM 2744 C C . VAL A 1 347 ? -17.310 -12.094 29.417 1.00 10.40 436 VAL A C 1
ATOM 2745 O O . VAL A 1 347 ? -16.496 -11.198 29.249 1.00 11.01 436 VAL A O 1
ATOM 2749 N N . GLN A 1 348 ? -16.971 -13.382 29.502 1.00 9.86 437 GLN A N 1
ATOM 2750 C CA . GLN A 1 348 ? -15.583 -13.814 29.249 1.00 10.55 437 GLN A CA 1
ATOM 2751 C C . GLN A 1 348 ? -15.083 -13.341 27.846 1.00 9.18 437 GLN A C 1
ATOM 2752 O O . GLN A 1 348 ? -14.023 -12.758 27.691 1.00 9.90 437 GLN A O 1
ATOM 2758 N N . LEU A 1 349 ? -15.921 -13.619 26.837 1.00 8.98 438 LEU A N 1
ATOM 2759 C CA . LEU A 1 349 ? -15.545 -13.300 25.462 1.00 8.41 438 LEU A CA 1
ATOM 2760 C C . LEU A 1 349 ? -15.397 -11.768 25.295 1.00 9.55 438 LEU A C 1
ATOM 2761 O O . LEU A 1 349 ? -14.523 -11.312 24.592 1.00 8.82 438 LEU A O 1
ATOM 2766 N N . LEU A 1 350 ? -16.323 -11.023 25.953 1.00 9.50 439 LEU A N 1
ATOM 2767 C CA . LEU A 1 350 ? -16.252 -9.571 25.849 1.00 11.38 439 LEU A CA 1
ATOM 2768 C C . LEU A 1 350 ? -15.029 -9.010 26.512 1.00 11.30 439 LEU A C 1
ATOM 2769 O O . LEU A 1 350 ? -14.352 -8.167 25.969 1.00 12.77 439 LEU A O 1
ATOM 2774 N N . THR A 1 351 ? -14.699 -9.527 27.685 1.00 10.85 440 THR A N 1
ATOM 2775 C CA . THR A 1 351 ? -13.545 -9.022 28.419 1.00 12.48 440 THR A CA 1
ATOM 2776 C C . THR A 1 351 ? -12.286 -9.393 27.799 1.00 13.19 440 THR A C 1
ATOM 2777 O O . THR A 1 351 ? -11.310 -8.609 27.852 1.00 13.51 440 THR A O 1
ATOM 2781 N N . ASN A 1 352 ? -12.199 -10.558 27.143 1.00 11.44 441 ASN A N 1
ATOM 2782 C CA . ASN A 1 352 ? -10.973 -10.994 26.502 1.00 10.15 441 ASN A CA 1
ATOM 2783 C C . ASN A 1 352 ? -10.836 -10.664 25.027 1.00 9.09 441 ASN A C 1
ATOM 2784 O O . ASN A 1 352 ? -9.961 -11.091 24.319 1.00 10.30 441 ASN A O 1
ATOM 2789 N N . ALA A 1 353 ? -11.804 -9.843 24.525 1.00 9.49 442 ALA A N 1
ATOM 2790 C CA . ALA A 1 353 ? -11.920 -9.582 23.119 1.00 9.59 442 ALA A CA 1
ATOM 2791 C C . ALA A 1 353 ? -10.663 -8.982 22.538 1.00 9.97 442 ALA A C 1
ATOM 2792 O O . ALA A 1 353 ? -10.041 -8.020 23.195 1.00 11.02 442 ALA A O 1
ATOM 2794 N N . ASN A 1 354 ? -10.235 -9.329 21.371 1.00 9.39 443 ASN A N 1
ATOM 2795 C CA . ASN A 1 354 ? -9.123 -8.730 20.650 1.00 10.25 443 ASN A CA 1
ATOM 2796 C C . ASN A 1 354 ? -9.454 -8.783 19.186 1.00 11.00 443 ASN A C 1
ATOM 2797 O O . ASN A 1 354 ? -9.384 -9.899 18.605 1.00 10.89 443 ASN A O 1
ATOM 2802 N N . PRO A 1 355 ? -9.855 -7.661 18.553 1.00 10.61 444 PRO A N 1
ATOM 2803 C CA . PRO A 1 355 ? -9.757 -6.284 19.093 1.00 10.43 444 PRO A CA 1
ATOM 2804 C C . PRO A 1 355 ? -10.738 -6.117 20.209 1.00 10.73 444 PRO A C 1
ATOM 2805 O O . PRO A 1 355 ? -11.860 -6.657 20.252 1.00 9.58 444 PRO A O 1
ATOM 2809 N N . SER A 1 356 ? -10.404 -5.169 21.107 1.00 11.63 445 SER A N 1
ATOM 2810 C CA . SER A 1 356 ? -11.203 -4.919 22.267 0.50 7.91 445 SER A CA 1
ATOM 2811 C C . SER A 1 356 ? -12.508 -4.185 21.930 1.00 11.77 445 SER A C 1
ATOM 2812 O O . SER A 1 356 ? -12.540 -3.383 21.001 1.00 13.10 445 SER A O 1
ATOM 2815 N N . PHE A 1 357 ? -13.498 -4.378 22.794 1.00 12.50 446 PHE A N 1
ATOM 2816 C CA . PHE A 1 357 ? -14.723 -3.584 22.790 1.00 13.95 446 PHE A CA 1
ATOM 2817 C C . PHE A 1 357 ? -14.627 -2.502 23.852 1.00 17.84 446 PHE A C 1
ATOM 2818 O O . PHE A 1 357 ? -15.337 -1.504 23.742 1.00 22.23 446 PHE A O 1
ATOM 2826 N N . LEU A 1 358 ? -13.732 -2.660 24.787 1.00 18.23 447 LEU A N 1
ATOM 2827 C CA . LEU A 1 358 ? -13.710 -1.685 25.944 1.00 20.24 447 LEU A CA 1
ATOM 2828 C C . LEU A 1 358 ? -12.713 -0.697 25.492 1.00 26.69 447 LEU A C 1
ATOM 2829 O O . LEU A 1 358 ? -11.603 -1.085 25.049 1.00 32.44 447 LEU A O 1
#

CATH classification: 3.20.20.40

B-factor: mean 13.27, std 7.41, range [5.24, 48.23]

GO terms:
  GO:0042802 identical protein binding (F, IPI)

Solvent-accessible surface area: 13854 Å² total; per-residue (Å²): 107,29,15,8,99,68,30,105,22,45,34,7,84,79,9,112,39,16,0,56,89,82,0,18,90,112,9,131,72,107,60,27,97,65,4,0,33,35,0,3,122,16,25,5,2,7,37,0,39,34,48,121,49,6,82,54,0,62,107,12,0,31,46,0,70,86,22,37,158,121,70,26,67,60,0,0,7,0,0,0,31,0,1,0,24,14,9,2,34,38,116,23,29,71,25,82,27,45,42,107,119,43,0,57,69,104,1,111,67,0,0,50,43,0,72,110,14,0,62,83,18,74,80,3,91,0,0,0,0,1,0,9,42,3,2,0,2,14,28,53,36,74,80,45,111,84,0,43,104,0,67,74,7,0,70,106,3,0,51,48,0,0,48,52,0,56,18,126,18,4,6,0,0,0,6,0,7,16,0,17,53,0,0,75,71,88,30,15,99,63,0,0,104,32,0,0,54,10,36,93,117,6,100,54,4,158,1,6,64,0,0,0,0,0,13,27,17,0,8,7,36,70,35,106,76,64,5,110,35,3,78,113,5,79,16,35,0,0,43,64,0,0,70,31,0,3,63,45,0,153,115,54,46,3,80,2,34,0,1,0,3,2,1,2,13,13,91,49,67,14,31,10,116,104,17,51,23,79,3,1,0,81,23,0,0,0,0,70,75,26,43,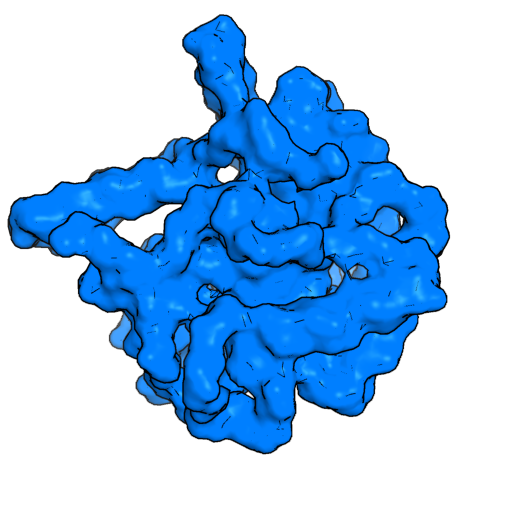23,128,15,68,63,135,31,4,4,0,12,0,4,0,19,8,2,1,18,1,22,8,13,11,67,102,104,26,118,86,44,8,66,49,0,43,50,88,6,1,37,77,123,8,44,75,43,36,33,32,9,33,57,2,0,42,25,0,1,69,41,12,91,58,71,33,113

Foldseek 3Di:
DLLQPPADAALFVVLLCCLVVPFLVPDDDVLVSLLSNVLSRFHEADEPQDLVCLVVVLVRLVVVVVVVVVPHRYAHHYEAAAQACALVVFPFDPHDHHPVHCRLVVLLVSLVSVLVSCVVNVVHQYEYEYHPNAVLCVQPPCVRVSNVVCVVRSLVSLLSNCLSNLHPRAAYAYENEACLRQVAVVNQLSSLVSVLCSCVVSVNRPRDQYHEYQALHAFAQDDDDQAPLQPPRPQRGRVSSLVVRQVSNVVSPRNHAYEYAQQWHQFPPWQDPHRPLRWQFHRTAGEDGWDCPPVDVSYRIYHHHPRFQFGQAALDVPDPRHGPSCVDPRHDDRDDGGRDGHNVRNSRHQVSYVVHSD

InterPro domains:
  IPR000254 Cellulose-binding domain [PF00734] (31-58)
  IPR000254 Cellulose-binding domain [PS00562] (34-61)
  IPR000254 Cellulose-binding domain [PS51164] (26-62)
  IPR000254 Cellulose-binding domain [SM00236] (29-62)
  IPR001524 Glycoside hydrolase, family 6, conserved site [PS00655] (191-207)
  IPR001524 Glycoside hydrolase, family 6, conserved site [PS00656] (239-248)
  IPR016288 1, 4-beta cellobiohydrolase [PF01341] (118-466)
  IPR016288 1, 4-beta cellobiohydrolase [PIRSF001100] (9-470)
  IPR016288 1, 4-beta cellobiohydrolase [PR00733] (141-160)
  IPR016288 1, 4-beta cellobiohydrolase [PR00733] (186-199)
  IPR016288 1, 4-beta cellobiohydrolase [PR00733] (219-234)
  IPR016288 1, 4-beta cellobiohydrolase [PR00733] (281-294)
  IPR016288 1, 4-beta cellobiohydrolase [PR00733] (320-330)
  IPR016288 1, 4-beta cellobiohydrolase [PR00733] (369-382)
  IPR016288 1, 4-beta cellobiohydrolase [PR00733] (388-408)
  IPR016288 1, 4-beta cellobiohydrolase [PR00733] (412-426)
  IPR016288 1, 4-beta cellobiohydrolase [PTHR34876] (99-470)
  IPR035971 Cellulose-binding domain superfamily [SSF57180] (29-62)
  IPR036434 1, 4-beta cellobiohydrolase superfamily [G3DSA:3.20.20.40] (109-471)
  IPR036434 1, 4-beta cellobiohydrolase superfamily [SSF51989] (111-470)

Secondary structure (DSSP, 8-state):
--TTTT-EE---HHHHHIIIIIIGGG---HHHHHHHHHHTTS-BPEEE-SGGGHHHHHHHHHHHHHHHHTT--EEEEEEE---TT-STTSS-------GGGTHHHHHHHHHHHHHHHHHHTTTS-EEEEE-TTSHHHHHH-TTSHHHHHHHHHHHHHHHHHHHHT--TTEEEEEE---HHHH-SHHHHHHHHHHHHHHHHHTT--TTEEEEEESTT----SS-SS--GGGTT-S--SHHHHHHHHHHHHHHTT---EEEEE-TT-SSSS-S-SSTT--SSBSS----SPPBS--S-TTEEEEEB-SPTTB-SS---TTSTT--GGGGSTTB-SS--STTSB-HHHHHHHHHT-SS---